Protein AF-0000000081990035 (afdb_homodimer)

Organism: Salvator merianae (NCBI:txid96440)

Radius of gyration: 32.01 Å; Cα contacts (8 Å, |Δi|>4): 872; chains: 2; bounding box: 53×94×63 Å

Nearest PDB structures (foldseek):
  7v1o-assembly2_B  TM=9.711E-01  e=2.576E-38  Mus musculus
  3f3y-assembly2_D  TM=9.335E-01  e=7.867E-29  Homo sapiens
  1g3m-assembly1_B  TM=9.437E-01  e=4.461E-28  Homo sapiens
  1q20-assembly1_A  TM=9.160E-01  e=3.958E-28  Homo sapiens
  1aqy-assembly1_A  TM=9.136E-01  e=1.063E-26  Mus musculus

Sequence (584 aa):
MQPDNKYLFKYKGCYFLTGCATAEYLDSLQNFEIRDNDVFLVTYPKSGTVWTQNILSLIYHEGHRNGTEKISLMERVPWLEYKPKRIDFDRCPSSRLFASHMPYYLVPRELKNRKGKVIYIARNPKDALVSYYHFSKILIYMEDEHDFGKFMEKFLAGKVFADSWLDHVEGWYTHRDDFNILFLMFEDMKRDLRSSVVKICNFIGKSLTEEEIDDVVEKVTFSKMKVDPRTNYEFLNGDYFDFSKGHFFRKGTIGDWKNTMTVAQSERFDSVFKERMEKLPFKFYWDMNKKKMQPDNKYLFKYKGCYFLTGCATAEYLDSLQNFEIRDNDVFLVTYPKSGTVWTQNILSLIYHEGHRNGTEKISLMERVPWLEYKPKRIDFDRCPSSRLFASHMPYYLVPRELKNRKGKVIYIARNPKDALVSYYHFSKILIYMEDEHDFGKFMEKFLAGKVFADSWLDHVEGWYTHRDDFNILFLMFEDMKRDLRSSVVKICNFIGKSLTEEEIDDVVEKVTFSKMKVDPRTNYEFLNGDYFDFSKGHFFRKGTIGDWKNTMTVAQSERFDSVFKERMEKLPFKFYWDMNKKK

Foldseek 3Di:
DPDDDLFWDDAPHAIAGPPQADNVLLVVQQAPDFAQLEEEEEEAAQFCQLLVLLLVCLQPDVCSLVVVDDAASCQQANASRRDDPPDDQVPDDPPHHYYYHAAPVSGHPVQLQARHEYEYEYEDVLNSLVLVLLQQCWFPSHDNDPDSLVSLVCQLQQVDHSGHSLCRVVRCVVSVVSHNYHYYYLVVCVVPVLVVSVVVCVSSVGDDDPVSSVSSSVCSDLVNQCPRCSRFCVVCDPPTTPCVSHGNRDPSFAQCSVVPDDPVRVVVSCVRCVVVVVVDPDDHDNHPPDDD/DPDDDQFWDDAPHAIAGPPQADNVLLVVQQAPDFAQLEEEEEEAAQFCQLLVLLLVCLQPDVCSLVVVDQAASCQQANASRRDDPPDDQVPDDPPHHYYYHAAPVSGHPVQLQARHEYEYEYEDVLNSLVLVLLQQCWFPSHDNDPDSLVSLVCQLQQVDHSGHSLCRVVRCVVSVVSHNYHYYYLVVCVVPVLVVSVVVCVSSVGDDDPVSSVSSSVCSDLVNQCPRCSRFCVVCDPPTTPCVSHGNRDPSFAQCSVVPDDPVRVVVSCVRCVVVVVVDPDDHDNHPPDDD

Structure (mmCIF, N/CA/C/O backbone):
data_AF-0000000081990035-model_v1
#
loop_
_entity.id
_entity.type
_entity.pdbx_description
1 polymer Sulfotransferase
#
loop_
_atom_site.group_PDB
_atom_site.id
_atom_site.type_symbol
_atom_site.label_atom_id
_atom_site.label_alt_id
_atom_site.label_comp_id
_atom_site.label_asym_id
_atom_site.label_entity_id
_atom_site.label_seq_id
_atom_site.pdbx_PDB_ins_code
_atom_site.Cartn_x
_atom_site.Cartn_y
_atom_site.Cartn_z
_atom_site.occupancy
_atom_site.B_iso_or_equiv
_atom_site.auth_seq_id
_atom_site.auth_comp_id
_atom_site.auth_asym_id
_atom_site.auth_atom_id
_atom_site.pdbx_PDB_model_num
ATOM 1 N N . MET A 1 1 ? -25.062 -18.062 -18.578 1 32.97 1 MET A N 1
ATOM 2 C CA . MET A 1 1 ? -23.625 -18.234 -18.828 1 32.97 1 MET A CA 1
ATOM 3 C C . MET A 1 1 ? -22.922 -16.875 -18.891 1 32.97 1 MET A C 1
ATOM 5 O O . MET A 1 1 ? -23.344 -15.992 -19.641 1 32.97 1 MET A O 1
ATOM 9 N N . GLN A 1 2 ? -22.391 -16.266 -17.922 1 44.19 2 GLN A N 1
ATOM 10 C CA . GLN A 1 2 ? -21.797 -14.938 -18.031 1 44.19 2 GLN A CA 1
ATOM 11 C C . GLN A 1 2 ? -21.078 -14.766 -19.375 1 44.19 2 GLN A C 1
ATOM 13 O O . GLN A 1 2 ? -20.422 -15.688 -19.844 1 44.19 2 GLN A O 1
ATOM 18 N N . PRO A 1 3 ? -21.391 -13.852 -20.109 1 46.97 3 PRO A N 1
ATOM 19 C CA . PRO A 1 3 ? -20.844 -13.703 -21.469 1 46.97 3 PRO A CA 1
ATOM 20 C C . PRO A 1 3 ? -19.344 -13.93 -21.516 1 46.97 3 PRO A C 1
ATOM 22 O O . PRO A 1 3 ? -18.625 -13.625 -20.562 1 46.97 3 PRO A O 1
ATOM 25 N N . ASP A 1 4 ? -18.953 -14.984 -22.25 1 55.84 4 ASP A N 1
ATOM 26 C CA . ASP A 1 4 ? -17.594 -15.211 -22.719 1 55.84 4 ASP A CA 1
ATOM 27 C C . ASP A 1 4 ? -16.891 -13.883 -23 1 55.84 4 ASP A C 1
ATOM 29 O O . ASP A 1 4 ? -17.469 -12.969 -23.578 1 55.84 4 ASP A O 1
ATOM 33 N N . ASN A 1 5 ? -16.047 -13.398 -22.078 1 73.44 5 ASN A N 1
ATOM 34 C CA . ASN A 1 5 ? -15.227 -12.25 -22.453 1 73.44 5 ASN A CA 1
ATOM 35 C C . ASN A 1 5 ? -14.18 -12.633 -23.5 1 73.44 5 ASN A C 1
ATOM 37 O O . ASN A 1 5 ? -14 -13.812 -23.797 1 73.44 5 ASN A O 1
ATOM 41 N N . LYS A 1 6 ? -13.844 -11.789 -24.297 1 87.88 6 LYS A N 1
ATOM 42 C CA . LYS A 1 6 ? -12.844 -11.875 -25.359 1 87.88 6 LYS A CA 1
ATOM 43 C C . LYS A 1 6 ? -11.648 -12.719 -24.922 1 87.88 6 LYS A C 1
ATOM 45 O O . LYS A 1 6 ? -11.07 -13.445 -25.719 1 87.88 6 LYS A O 1
ATOM 50 N N . TYR A 1 7 ? -11.516 -12.914 -23.641 1 93.12 7 TYR A N 1
ATOM 51 C CA . TYR A 1 7 ? -10.266 -13.492 -23.172 1 93.12 7 TYR A CA 1
ATOM 52 C C . TYR A 1 7 ? -10.516 -14.781 -22.391 1 93.12 7 TYR A C 1
ATOM 54 O O . TYR A 1 7 ? -9.633 -15.641 -22.297 1 93.12 7 TYR A O 1
ATOM 62 N N . LEU A 1 8 ? -11.75 -14.984 -21.859 1 95.06 8 LEU A N 1
ATOM 63 C CA . LEU A 1 8 ? -12.016 -16.125 -20.984 1 95.06 8 LEU A CA 1
ATOM 64 C C . LEU A 1 8 ? -13.305 -16.828 -21.391 1 95.06 8 LEU A C 1
ATOM 66 O O . LEU A 1 8 ? -14.266 -16.188 -21.828 1 95.06 8 LEU A O 1
ATOM 70 N N . PHE A 1 9 ? -13.336 -18.094 -21.266 1 94.5 9 PHE A N 1
ATOM 71 C CA . PHE A 1 9 ? -14.578 -18.859 -21.344 1 94.5 9 PHE A CA 1
ATOM 72 C C . PHE A 1 9 ? -14.703 -19.781 -20.141 1 94.5 9 PHE A C 1
ATOM 74 O O . PHE A 1 9 ? -13.695 -20.234 -19.578 1 94.5 9 PHE A O 1
ATOM 81 N N . LYS A 1 10 ? -15.875 -19.984 -19.766 1 94.62 10 LYS A N 1
ATOM 82 C CA . LYS A 1 10 ? -16.125 -20.797 -18.578 1 94.62 10 LYS A CA 1
ATOM 83 C C . LYS A 1 10 ? -16.453 -22.234 -18.969 1 94.62 10 LYS A C 1
ATOM 85 O O . LYS A 1 10 ? -17.266 -22.484 -19.859 1 94.62 10 LYS A O 1
ATOM 90 N N . TYR A 1 11 ? -15.773 -23.141 -18.438 1 95.56 11 TYR A N 1
ATOM 91 C CA . TYR A 1 11 ? -16.031 -24.578 -18.594 1 95.56 11 TYR A CA 1
ATOM 92 C C . TYR A 1 11 ? -16.203 -25.25 -17.234 1 95.56 11 TYR A C 1
ATOM 94 O O . TYR A 1 11 ? -15.266 -25.312 -16.438 1 95.56 11 TYR A O 1
ATOM 102 N N . LYS A 1 12 ? -17.391 -25.766 -16.922 1 96.38 12 LYS A N 1
ATOM 103 C CA . LYS A 1 12 ? -17.766 -26.469 -15.703 1 96.38 12 LYS A CA 1
ATOM 104 C C . LYS A 1 12 ? -17.266 -25.734 -14.469 1 96.38 12 LYS A C 1
ATOM 106 O O . LYS A 1 12 ? -16.641 -26.328 -13.594 1 96.38 12 LYS A O 1
ATOM 111 N N . GLY A 1 13 ? -17.422 -24.438 -14.438 1 95.25 13 GLY A N 1
ATOM 112 C CA . GLY A 1 13 ? -17.219 -23.641 -13.242 1 95.25 13 GLY A CA 1
ATOM 113 C C . GLY A 1 13 ? -15.836 -23.016 -13.172 1 95.25 13 GLY A C 1
ATOM 114 O O . GLY A 1 13 ? -15.531 -22.281 -12.234 1 95.25 13 GLY A O 1
ATOM 115 N N . CYS A 1 14 ? -15.008 -23.266 -14.156 1 96.75 14 CYS A N 1
ATOM 116 C CA . CYS A 1 14 ? -13.648 -22.734 -14.164 1 96.75 14 CYS A CA 1
ATOM 117 C C . CYS A 1 14 ? -13.375 -21.938 -15.43 1 96.75 14 CYS A C 1
ATOM 119 O O . CYS A 1 14 ? -13.781 -22.344 -16.516 1 96.75 14 CYS A O 1
ATOM 121 N N . TYR A 1 15 ? -12.672 -20.828 -15.281 1 96.56 15 TYR A N 1
ATOM 122 C CA . TYR A 1 15 ? -12.336 -20 -16.438 1 96.56 15 TYR A CA 1
ATOM 123 C C . TYR A 1 15 ? -11.062 -20.484 -17.109 1 96.56 15 TYR A C 1
ATOM 125 O O . TYR A 1 15 ? -10.062 -20.75 -16.422 1 96.56 15 TYR A O 1
ATOM 133 N N . PHE A 1 16 ? -11.125 -20.562 -18.438 1 96.5 16 PHE A N 1
ATOM 134 C CA . PHE A 1 16 ? -9.977 -20.891 -19.281 1 96.5 16 PHE A CA 1
ATOM 135 C C . PHE A 1 16 ? -9.703 -19.766 -20.266 1 96.5 16 PHE A C 1
ATOM 137 O O . PHE A 1 16 ? -10.578 -18.922 -20.516 1 96.5 16 PHE A O 1
ATOM 144 N N . LEU A 1 17 ? -8.484 -19.734 -20.766 1 93.56 17 LEU A N 1
ATOM 145 C CA . LEU A 1 17 ? -8.133 -18.719 -21.766 1 93.56 17 LEU A CA 1
ATOM 146 C C . LEU A 1 17 ? -8.75 -19.062 -23.109 1 93.56 17 LEU A C 1
ATOM 148 O O . LEU A 1 17 ? -8.57 -20.172 -23.625 1 93.56 17 LEU A O 1
ATOM 152 N N . THR A 1 18 ? -9.422 -18.031 -23.625 1 91.88 18 THR A N 1
ATOM 153 C CA . THR A 1 18 ? -10 -18.203 -24.953 1 91.88 18 THR A CA 1
ATOM 154 C C . THR A 1 18 ? -8.914 -18.406 -26 1 91.88 18 THR A C 1
ATOM 156 O O . THR A 1 18 ? -7.914 -17.672 -26.016 1 91.88 18 THR A O 1
ATOM 159 N N . GLY A 1 19 ? -9.055 -19.438 -26.781 1 86.56 19 GLY A N 1
ATOM 160 C CA . GLY A 1 19 ? -8.094 -19.688 -27.844 1 86.56 19 GLY A CA 1
ATOM 161 C C . GLY A 1 19 ? -7.008 -20.672 -27.438 1 86.56 19 GLY A C 1
ATOM 162 O O . GLY A 1 19 ? -6.273 -21.172 -28.297 1 86.56 19 GLY A O 1
ATOM 163 N N . CYS A 1 20 ? -6.922 -20.953 -26.188 1 89.25 20 CYS A N 1
ATOM 164 C CA . CYS A 1 20 ? -5.879 -21.859 -25.719 1 89.25 20 CYS A CA 1
ATOM 165 C C . CYS A 1 20 ? -6.445 -23.234 -25.438 1 89.25 20 CYS A C 1
ATOM 167 O O . CYS A 1 20 ? -5.742 -24.25 -25.562 1 89.25 20 CYS A O 1
ATOM 169 N N . ALA A 1 21 ? -7.652 -23.281 -25.031 1 90.25 21 ALA A N 1
ATOM 170 C CA . ALA A 1 21 ? -8.344 -24.547 -24.734 1 90.25 21 ALA A CA 1
ATOM 171 C C . ALA A 1 21 ? -9.758 -24.531 -25.297 1 90.25 21 ALA A C 1
ATOM 173 O O . ALA A 1 21 ? -10.32 -23.453 -25.562 1 90.25 21 ALA A O 1
ATOM 174 N N . THR A 1 22 ? -10.281 -25.703 -25.547 1 90.94 22 THR A N 1
ATOM 175 C CA . THR A 1 22 ? -11.672 -25.828 -25.969 1 90.94 22 THR A CA 1
ATOM 176 C C . THR A 1 22 ? -12.445 -26.734 -25.016 1 90.94 22 THR A C 1
ATOM 178 O O . THR A 1 22 ? -11.859 -27.609 -24.375 1 90.94 22 THR A O 1
ATOM 181 N N . ALA A 1 23 ? -13.742 -26.438 -24.969 1 92.81 23 ALA A N 1
ATOM 182 C CA . ALA A 1 23 ? -14.594 -27.266 -24.125 1 92.81 23 ALA A CA 1
ATOM 183 C C . ALA A 1 23 ? -14.516 -28.734 -24.547 1 92.81 23 ALA A C 1
ATOM 185 O O . ALA A 1 23 ? -14.508 -29.641 -23.688 1 92.81 23 ALA A O 1
ATOM 186 N N . GLU A 1 24 ? -14.453 -28.953 -25.781 1 93.44 24 GLU A N 1
ATOM 187 C CA . GLU A 1 24 ? -14.383 -30.297 -26.328 1 93.44 24 GLU A CA 1
ATOM 188 C C . GLU A 1 24 ? -13.117 -31.016 -25.859 1 93.44 24 GLU A C 1
ATOM 190 O O . GLU A 1 24 ? -13.164 -32.188 -25.453 1 93.44 24 GLU A O 1
ATOM 195 N N . TYR A 1 25 ? -12.07 -30.359 -25.984 1 93.38 25 TYR A N 1
ATOM 196 C CA . TYR A 1 25 ? -10.82 -30.969 -25.562 1 93.38 25 TYR A CA 1
ATOM 197 C C . TYR A 1 25 ? -10.812 -31.219 -24.062 1 93.38 25 TYR A C 1
ATOM 199 O O . TYR A 1 25 ? -10.398 -32.281 -23.609 1 93.38 25 TYR A O 1
ATOM 207 N N . LEU A 1 26 ? -11.281 -30.25 -23.344 1 95.19 26 LEU A N 1
ATOM 208 C CA . LEU A 1 26 ? -11.352 -30.391 -21.906 1 95.19 26 LEU A CA 1
ATOM 209 C C . LEU A 1 26 ? -12.234 -31.578 -21.516 1 95.19 26 LEU A C 1
ATOM 211 O O . LEU A 1 26 ? -11.906 -32.312 -20.594 1 95.19 26 LEU A O 1
ATOM 215 N N . ASP A 1 27 ? -13.305 -31.75 -22.25 1 95.31 27 ASP A N 1
ATOM 216 C CA . ASP A 1 27 ? -14.172 -32.906 -22.031 1 95.31 27 ASP A CA 1
ATOM 217 C C . ASP A 1 27 ? -13.422 -34.188 -22.281 1 95.31 27 ASP A C 1
ATOM 219 O O . ASP A 1 27 ? -13.586 -35.188 -21.547 1 95.31 27 ASP A O 1
ATOM 223 N N . SER A 1 28 ? -12.656 -34.156 -23.312 1 94.06 28 SER A N 1
ATOM 224 C CA . SER A 1 28 ? -11.93 -35.375 -23.688 1 94.06 28 SER A CA 1
ATOM 225 C C . SER A 1 28 ? -10.906 -35.75 -22.625 1 94.06 28 SER A C 1
ATOM 227 O O . SER A 1 28 ? -10.578 -36.938 -22.469 1 94.06 28 SER A O 1
ATOM 229 N N . LEU A 1 29 ? -10.414 -34.812 -21.906 1 94.69 29 LEU A N 1
ATOM 230 C CA . LEU A 1 29 ? -9.375 -35.031 -20.906 1 94.69 29 LEU A CA 1
ATOM 231 C C . LEU A 1 29 ? -9.922 -35.844 -19.734 1 94.69 29 LEU A C 1
ATOM 233 O O . LEU A 1 29 ? -9.156 -36.438 -18.969 1 94.69 29 LEU A O 1
ATOM 237 N N . GLN A 1 30 ? -11.242 -35.875 -19.594 1 94.69 30 GLN A N 1
ATOM 238 C CA . GLN A 1 30 ? -11.836 -36.656 -18.516 1 94.69 30 GLN A CA 1
ATOM 239 C C . GLN A 1 30 ? -11.5 -38.125 -18.672 1 94.69 30 GLN A C 1
ATOM 241 O O . GLN A 1 30 ? -11.391 -38.844 -17.672 1 94.69 30 GLN A O 1
ATOM 246 N N . ASN A 1 31 ? -11.281 -38.5 -19.891 1 94.19 31 ASN A N 1
ATOM 247 C CA . ASN A 1 31 ? -10.977 -39.875 -20.156 1 94.19 31 ASN A CA 1
ATOM 248 C C . ASN A 1 31 ? -9.516 -40.062 -20.578 1 94.19 31 ASN A C 1
ATOM 250 O O . ASN A 1 31 ? -9.164 -41.062 -21.188 1 94.19 31 ASN A O 1
ATOM 254 N N . PHE A 1 32 ? -8.766 -39.125 -20.297 1 94.75 32 PHE A N 1
ATOM 255 C CA . PHE A 1 32 ? -7.344 -39.188 -20.594 1 94.75 32 PHE A CA 1
ATOM 256 C C . PHE A 1 32 ? -6.719 -40.406 -19.906 1 94.75 32 PHE A C 1
ATOM 258 O O . PHE A 1 32 ? -6.879 -40.594 -18.688 1 94.75 32 PHE A O 1
ATOM 265 N N . GLU A 1 33 ? -6.043 -41.219 -20.641 1 93.88 33 GLU A N 1
ATOM 266 C CA . GLU A 1 33 ? -5.438 -42.438 -20.094 1 93.88 33 GLU A CA 1
ATOM 267 C C . GLU A 1 33 ? -4.191 -42.094 -19.281 1 93.88 33 GLU A C 1
ATOM 269 O O . GLU A 1 33 ? -3.238 -41.531 -19.797 1 93.88 33 GLU A O 1
ATOM 274 N N . ILE A 1 34 ? -4.184 -42.469 -18.078 1 96.06 34 ILE A N 1
ATOM 275 C CA . ILE A 1 34 ? -3.074 -42.188 -17.172 1 96.06 34 ILE A CA 1
ATOM 276 C C . ILE A 1 34 ? -2.248 -43.469 -16.953 1 96.06 34 ILE A C 1
ATOM 278 O O . ILE A 1 34 ? -2.801 -44.562 -16.781 1 96.06 34 ILE A O 1
ATOM 282 N N . ARG A 1 35 ? -0.998 -43.281 -17.062 1 96.12 35 ARG A N 1
ATOM 283 C CA . ARG A 1 35 ? -0.073 -44.375 -16.719 1 96.12 35 ARG A CA 1
ATOM 284 C C . ARG A 1 35 ? 0.334 -44.281 -15.242 1 96.12 35 ARG A C 1
ATOM 286 O O . ARG A 1 35 ? 0.341 -43.188 -14.664 1 96.12 35 ARG A O 1
ATOM 293 N N . ASP A 1 36 ? 0.759 -45.375 -14.641 1 93.94 36 ASP A N 1
ATOM 294 C CA . ASP A 1 36 ? 1.03 -45.438 -13.211 1 93.94 36 ASP A CA 1
ATOM 295 C C . ASP A 1 36 ? 2.168 -44.5 -12.812 1 93.94 36 ASP A C 1
ATOM 297 O O . ASP A 1 36 ? 2.182 -44 -11.695 1 93.94 36 ASP A O 1
ATOM 301 N N . ASN A 1 37 ? 3.031 -44.281 -13.727 1 95 37 ASN A N 1
ATOM 302 C CA . ASN A 1 37 ? 4.207 -43.5 -13.367 1 95 37 ASN A CA 1
ATOM 303 C C . ASN A 1 37 ? 4.113 -42.062 -13.891 1 95 37 ASN A C 1
ATOM 305 O O . ASN A 1 37 ? 5.09 -41.312 -13.828 1 95 37 ASN A O 1
ATOM 309 N N . ASP A 1 38 ? 2.939 -41.656 -14.43 1 97.56 38 ASP A N 1
ATOM 310 C CA . ASP A 1 38 ? 2.738 -40.281 -14.859 1 97.56 38 ASP A CA 1
ATOM 311 C C . ASP A 1 38 ? 2.783 -39.344 -13.672 1 97.56 38 ASP A C 1
ATOM 313 O O . ASP A 1 38 ? 2.35 -39.688 -12.57 1 97.56 38 ASP A O 1
ATOM 317 N N . VAL A 1 39 ? 3.371 -38.219 -13.844 1 98.38 39 VAL A N 1
ATOM 318 C CA . VAL A 1 39 ? 3.432 -37.188 -12.82 1 98.38 39 VAL A CA 1
ATOM 319 C C . VAL A 1 39 ? 2.732 -35.906 -13.328 1 98.38 39 VAL A C 1
ATOM 321 O O . VAL A 1 39 ? 2.986 -35.469 -14.445 1 98.38 39 VAL A O 1
ATOM 324 N N . PHE A 1 40 ? 1.826 -35.406 -12.539 1 98.5 40 PHE A N 1
ATOM 325 C CA . PHE A 1 40 ? 1.089 -34.188 -12.844 1 98.5 40 PHE A CA 1
ATOM 326 C C . PHE A 1 40 ? 1.463 -33.062 -11.875 1 98.5 40 PHE A C 1
ATOM 328 O O . PHE A 1 40 ? 1.196 -33.156 -10.68 1 98.5 40 PHE A O 1
ATOM 335 N N . LEU A 1 41 ? 2.123 -32.062 -12.422 1 98.75 41 LEU A N 1
ATOM 336 C CA . LEU A 1 41 ? 2.361 -30.828 -11.664 1 98.75 41 LEU A CA 1
ATOM 337 C C . LEU A 1 41 ? 1.148 -29.906 -11.727 1 98.75 41 LEU A C 1
ATOM 339 O O . LEU A 1 41 ? 0.799 -29.406 -12.797 1 98.75 41 LEU A O 1
ATOM 343 N N . VAL A 1 42 ? 0.538 -29.703 -10.578 1 98.81 42 VAL A N 1
ATOM 344 C CA . VAL A 1 42 ? -0.647 -28.844 -10.523 1 98.81 42 VAL A CA 1
ATOM 345 C C . VAL A 1 42 ? -0.358 -27.609 -9.68 1 98.81 42 VAL A C 1
ATOM 347 O O . VAL A 1 42 ? 0.132 -27.719 -8.555 1 98.81 42 VAL A O 1
ATOM 350 N N . THR A 1 43 ? -0.602 -26.469 -10.25 1 98.62 43 THR A N 1
ATOM 351 C CA . THR A 1 43 ? -0.431 -25.188 -9.578 1 98.62 43 THR A CA 1
ATOM 352 C C . THR A 1 43 ? -1.558 -24.219 -9.945 1 98.62 43 THR A C 1
ATOM 354 O O . THR A 1 43 ? -2.191 -24.375 -10.992 1 98.62 43 THR A O 1
ATOM 357 N N . TYR A 1 44 ? -1.94 -23.312 -9.023 1 98.56 44 TYR A N 1
ATOM 358 C CA . TYR A 1 44 ? -2.629 -22.109 -9.469 1 98.56 44 TYR A CA 1
ATOM 359 C C . TYR A 1 44 ? -1.699 -21.219 -10.289 1 98.56 44 TYR A C 1
ATOM 361 O O . TYR A 1 44 ? -0.481 -21.234 -10.102 1 98.56 44 TYR A O 1
ATOM 369 N N . PRO A 1 45 ? -2.236 -20.375 -11.195 1 97.88 45 PRO A N 1
ATOM 370 C CA . PRO A 1 45 ? -1.354 -19.516 -11.984 1 97.88 45 PRO A CA 1
ATOM 371 C C . PRO A 1 45 ? -0.404 -18.688 -11.117 1 97.88 45 PRO A C 1
ATOM 373 O O . PRO A 1 45 ? -0.811 -18.156 -10.078 1 97.88 45 PRO A O 1
ATOM 376 N N . LYS A 1 46 ? 0.877 -18.688 -11.555 1 97.31 46 LYS A N 1
ATOM 377 C CA . LYS A 1 46 ? 1.924 -17.844 -10.969 1 97.31 46 LYS A CA 1
ATOM 378 C C . LYS A 1 46 ? 2.311 -18.344 -9.578 1 97.31 46 LYS A C 1
ATOM 380 O O . LYS A 1 46 ? 2.619 -17.547 -8.695 1 97.31 46 LYS A O 1
ATOM 385 N N . SER A 1 47 ? 2.301 -19.625 -9.438 1 97.44 47 SER A N 1
ATOM 386 C CA . SER A 1 47 ? 2.619 -20.219 -8.141 1 97.44 47 SER A CA 1
ATOM 387 C C . SER A 1 47 ? 3.865 -21.078 -8.227 1 97.44 47 SER A C 1
ATOM 389 O O . SER A 1 47 ? 4.012 -22.047 -7.461 1 97.44 47 SER A O 1
ATOM 391 N N . GLY A 1 48 ? 4.719 -20.844 -9.188 1 96.12 48 GLY A N 1
ATOM 392 C CA . GLY A 1 48 ? 5.973 -21.578 -9.281 1 96.12 48 GLY A CA 1
ATOM 393 C C . GLY A 1 48 ? 5.91 -22.75 -10.242 1 96.12 48 GLY A C 1
ATOM 394 O O . GLY A 1 48 ? 6.578 -23.766 -10.039 1 96.12 48 GLY A O 1
ATOM 395 N N . THR A 1 49 ? 5.109 -22.578 -11.273 1 96.62 49 THR A N 1
ATOM 396 C CA . THR A 1 49 ? 4.887 -23.656 -12.234 1 96.62 49 THR A CA 1
ATOM 397 C C . THR A 1 49 ? 6.164 -23.953 -13.008 1 96.62 49 THR A C 1
ATOM 399 O O . THR A 1 49 ? 6.656 -25.094 -12.984 1 96.62 49 THR A O 1
ATOM 402 N N . VAL A 1 50 ? 6.754 -22.984 -13.641 1 95.75 50 VAL A N 1
ATOM 403 C CA . VAL A 1 50 ? 7.941 -23.156 -14.469 1 95.75 50 VAL A CA 1
ATOM 404 C C . VAL A 1 5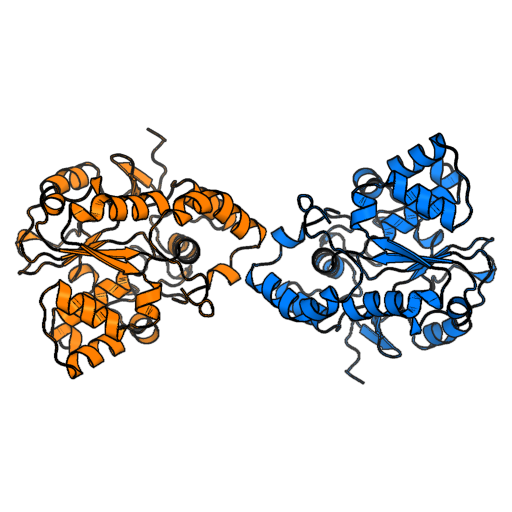0 ? 9.109 -23.625 -13.609 1 95.75 50 VAL A C 1
ATOM 406 O O . VAL A 1 50 ? 9.898 -24.484 -14.031 1 95.75 50 VAL A O 1
ATOM 409 N N . TRP A 1 51 ? 9.156 -23.094 -12.406 1 96.81 51 TRP A N 1
ATOM 410 C CA . TRP A 1 51 ? 10.164 -23.484 -11.43 1 96.81 51 TRP A CA 1
ATOM 411 C C . TRP A 1 51 ? 10.117 -24.984 -11.18 1 96.81 51 TRP A C 1
ATOM 413 O O . TRP A 1 51 ? 11.133 -25.688 -11.297 1 96.81 51 TRP A O 1
ATOM 423 N N . THR A 1 52 ? 8.992 -25.5 -10.953 1 98 52 THR A N 1
ATOM 424 C CA . THR A 1 52 ? 8.836 -26.906 -10.609 1 98 52 THR A CA 1
ATOM 425 C C . THR A 1 52 ? 8.93 -27.781 -11.852 1 98 52 THR A C 1
ATOM 427 O O . THR A 1 52 ? 9.438 -28.906 -11.797 1 98 52 THR A O 1
ATOM 430 N N . GLN A 1 53 ? 8.438 -27.281 -13.031 1 97.25 53 GLN A N 1
ATOM 431 C CA . GLN A 1 53 ? 8.672 -27.984 -14.289 1 97.25 53 GLN A CA 1
ATOM 432 C C . GLN A 1 53 ? 10.156 -28.266 -14.492 1 97.25 53 GLN A C 1
ATOM 434 O O . GLN A 1 53 ? 10.539 -29.375 -14.867 1 97.25 53 GLN A O 1
ATOM 439 N N . ASN A 1 54 ? 10.922 -27.25 -14.234 1 96.81 54 ASN A N 1
ATOM 440 C CA . ASN A 1 54 ? 12.359 -27.391 -14.43 1 96.81 54 ASN A CA 1
ATOM 441 C C . ASN A 1 54 ? 12.961 -28.375 -13.43 1 96.81 54 ASN A C 1
ATOM 443 O O . ASN A 1 54 ? 13.82 -29.188 -13.781 1 96.81 54 ASN A O 1
ATOM 447 N N . ILE A 1 55 ? 12.516 -28.312 -12.211 1 97.75 55 ILE A N 1
ATOM 448 C CA . ILE A 1 55 ? 12.984 -29.25 -11.188 1 97.75 55 ILE A CA 1
ATOM 449 C C . ILE A 1 55 ? 12.703 -30.672 -11.633 1 97.75 55 ILE A C 1
ATOM 451 O O . ILE A 1 55 ? 13.602 -31.516 -11.617 1 97.75 55 ILE A O 1
ATOM 455 N N . LEU A 1 56 ? 11.492 -30.938 -12.078 1 97.81 56 LEU A N 1
ATOM 456 C CA . LEU A 1 56 ? 11.109 -32.281 -12.523 1 97.81 56 LEU A CA 1
ATOM 457 C C . LEU A 1 56 ? 11.945 -32.719 -13.727 1 97.81 56 LEU A C 1
ATOM 459 O O . LEU A 1 56 ? 12.406 -33.844 -13.781 1 97.81 56 LEU A O 1
ATOM 463 N N . SER A 1 57 ? 12.125 -31.781 -14.664 1 96 57 SER A N 1
ATOM 464 C CA . SER A 1 57 ? 12.922 -32.094 -15.852 1 96 57 SER A CA 1
ATOM 465 C C . SER A 1 57 ? 14.352 -32.469 -15.477 1 96 57 SER A C 1
ATOM 467 O O . SER A 1 57 ? 14.898 -33.438 -16.016 1 96 57 SER A O 1
ATOM 469 N N . LEU A 1 58 ? 14.906 -31.766 -14.523 1 96.44 58 LEU A N 1
ATOM 470 C CA . LEU A 1 58 ? 16.281 -32.031 -14.102 1 96.44 58 LEU A CA 1
ATOM 471 C C . LEU A 1 58 ? 16.391 -33.344 -13.336 1 96.44 58 LEU A C 1
ATOM 473 O O . LEU A 1 58 ? 17.422 -34 -13.398 1 96.44 58 LEU A O 1
ATOM 477 N N . ILE A 1 59 ? 15.375 -33.656 -12.641 1 96.94 59 ILE A N 1
ATOM 478 C CA . ILE A 1 59 ? 15.367 -34.906 -11.875 1 96.94 59 ILE A CA 1
ATOM 479 C C . ILE A 1 59 ? 15.25 -36.094 -12.828 1 96.94 59 ILE A C 1
ATOM 481 O O . ILE A 1 59 ? 16 -37.062 -12.703 1 96.94 59 ILE A O 1
ATOM 485 N N . TYR A 1 60 ? 14.391 -36.062 -13.828 1 96.06 60 TYR A N 1
ATOM 486 C CA . TYR A 1 60 ? 14.039 -37.219 -14.664 1 96.06 60 TYR A CA 1
ATOM 487 C C . TYR A 1 60 ? 15.055 -37.406 -15.781 1 96.06 60 TYR A C 1
ATOM 489 O O . TYR A 1 60 ? 15.281 -38.531 -16.234 1 96.06 60 TYR A O 1
ATOM 497 N N . HIS A 1 61 ? 15.664 -36.312 -16.25 1 94.25 61 HIS A N 1
ATOM 498 C CA . HIS A 1 61 ? 16.422 -36.406 -17.5 1 94.25 61 HIS A CA 1
ATOM 499 C C . HIS A 1 61 ? 17.875 -35.969 -17.281 1 94.25 61 HIS A C 1
ATOM 501 O O . HIS A 1 61 ? 18.156 -34.781 -17.188 1 94.25 61 HIS A O 1
ATOM 507 N N . GLU A 1 62 ? 18.688 -36.875 -17.406 1 92.06 62 GLU A N 1
ATOM 508 C CA . GLU A 1 62 ? 20.109 -36.625 -17.219 1 92.06 62 GLU A CA 1
ATOM 509 C C . GLU A 1 62 ? 20.625 -35.625 -18.266 1 92.06 62 GLU A C 1
ATOM 511 O O . GLU A 1 62 ? 21.469 -34.781 -17.953 1 92.06 62 GLU A O 1
ATOM 516 N N . GLY A 1 63 ? 20.172 -35.75 -19.484 1 91.5 63 GLY A N 1
ATOM 517 C CA . GLY A 1 63 ? 20.594 -34.844 -20.531 1 91.5 63 GLY A CA 1
ATOM 518 C C . GLY A 1 63 ? 20.219 -33.406 -20.234 1 91.5 63 GLY A C 1
ATOM 519 O O . GLY A 1 63 ? 20.938 -32.469 -20.625 1 91.5 63 GLY A O 1
ATOM 520 N N . HIS A 1 64 ? 19.062 -33.25 -19.609 1 90.81 64 HIS A N 1
ATOM 521 C CA . HIS A 1 64 ? 18.672 -31.906 -19.172 1 90.81 64 HIS A CA 1
ATOM 522 C C . HIS A 1 64 ? 19.609 -31.406 -18.078 1 90.81 64 HIS A C 1
ATOM 524 O O . HIS A 1 64 ? 19.984 -30.219 -18.078 1 90.81 64 HIS A O 1
ATOM 530 N N . ARG A 1 65 ? 20.031 -32.25 -17.219 1 91 65 ARG A N 1
ATOM 531 C CA . ARG A 1 65 ? 20.875 -31.891 -16.094 1 91 65 ARG A CA 1
ATOM 532 C C . ARG A 1 65 ? 22.297 -31.594 -16.547 1 91 65 ARG A C 1
ATOM 534 O O . ARG A 1 65 ? 22.922 -30.656 -16.047 1 91 65 ARG A O 1
ATOM 541 N N . ASN A 1 66 ? 22.75 -32.375 -17.469 1 90 66 ASN A N 1
ATOM 542 C CA . ASN A 1 66 ? 24.141 -32.219 -17.844 1 90 66 ASN A CA 1
ATOM 543 C C . ASN A 1 66 ? 24.281 -31.312 -19.078 1 90 66 ASN A C 1
ATOM 545 O O . ASN A 1 66 ? 25.406 -31.094 -19.562 1 90 66 ASN A O 1
ATOM 549 N N . GLY A 1 67 ? 23.156 -30.844 -19.703 1 86.19 67 GLY A N 1
ATOM 550 C CA . GLY A 1 67 ? 23.188 -29.859 -20.766 1 86.19 67 GLY A CA 1
ATOM 551 C C . GLY A 1 67 ? 23.281 -30.469 -22.156 1 86.19 67 GLY A C 1
ATOM 552 O O . GLY A 1 67 ? 23.453 -29.75 -23.141 1 86.19 67 GLY A O 1
ATOM 553 N N . THR A 1 68 ? 23.094 -31.75 -22.234 1 89.81 68 THR A N 1
ATOM 554 C CA . THR A 1 68 ? 23.266 -32.438 -23.516 1 89.81 68 THR A CA 1
ATOM 555 C C . THR A 1 68 ? 21.953 -32.438 -24.297 1 89.81 68 THR A C 1
ATOM 557 O O . THR A 1 68 ? 21.938 -32.75 -25.484 1 89.81 68 THR A O 1
ATOM 560 N N . GLU A 1 69 ? 20.891 -32.094 -23.672 1 88.56 69 GLU A N 1
ATOM 561 C CA . GLU A 1 69 ? 19.594 -31.953 -24.328 1 88.56 69 GLU A CA 1
ATOM 562 C C . GLU A 1 69 ? 19.094 -30.516 -24.234 1 88.56 69 GLU A C 1
ATOM 564 O O . GLU A 1 69 ? 19.281 -29.859 -23.219 1 88.56 69 GLU A O 1
ATOM 569 N N . LYS A 1 70 ? 18.516 -30.062 -25.359 1 84.75 70 LYS A N 1
ATOM 570 C CA . LYS A 1 70 ? 17.969 -28.719 -25.391 1 84.75 70 LYS A CA 1
ATOM 571 C C . LYS A 1 70 ? 16.469 -28.734 -25.578 1 84.75 70 LYS A C 1
ATOM 573 O O . LYS A 1 70 ? 15.922 -27.984 -26.406 1 84.75 70 LYS A O 1
ATOM 578 N N . ILE A 1 71 ? 15.836 -29.516 -24.875 1 87.56 71 ILE A N 1
ATOM 579 C CA . ILE A 1 71 ? 14.383 -29.625 -24.953 1 87.56 71 ILE A CA 1
ATOM 580 C C . ILE A 1 71 ? 13.727 -28.594 -24.047 1 87.56 71 ILE A C 1
ATOM 582 O O . ILE A 1 71 ? 14.125 -28.438 -22.891 1 87.56 71 ILE A O 1
ATOM 586 N N . SER A 1 72 ? 12.781 -27.828 -24.578 1 88.44 72 SER A N 1
ATOM 587 C CA . SER A 1 72 ? 12.094 -26.797 -23.781 1 88.44 72 SER A CA 1
ATOM 588 C C . SER A 1 72 ? 11.211 -27.438 -22.719 1 88.44 72 SER A C 1
ATOM 590 O O . SER A 1 72 ? 10.789 -28.594 -22.844 1 88.44 72 SER A O 1
ATOM 592 N N . LEU A 1 73 ? 10.922 -26.688 -21.703 1 90.38 73 LEU A N 1
ATOM 593 C CA . LEU A 1 73 ? 10.07 -27.188 -20.625 1 90.38 73 LEU A CA 1
ATOM 594 C C . LEU A 1 73 ? 8.656 -27.453 -21.141 1 90.38 73 LEU A C 1
ATOM 596 O O . LEU A 1 73 ? 7.984 -28.375 -20.656 1 90.38 73 LEU A O 1
ATOM 600 N N . MET A 1 74 ? 8.219 -26.719 -22.109 1 86 74 MET A N 1
ATOM 601 C CA . MET A 1 74 ? 6.891 -26.922 -22.672 1 86 74 MET A CA 1
ATOM 602 C C . MET A 1 74 ? 6.773 -28.297 -23.328 1 86 74 MET A C 1
ATOM 604 O O . MET A 1 74 ? 5.703 -28.906 -23.312 1 86 74 MET A O 1
ATOM 608 N N . GLU A 1 75 ? 7.859 -28.734 -23.781 1 87.5 75 GLU A N 1
ATOM 609 C CA . GLU A 1 75 ? 7.895 -30.047 -24.406 1 87.5 75 GLU A CA 1
ATOM 610 C C . GLU A 1 75 ? 8.141 -31.141 -23.375 1 87.5 75 GLU A C 1
ATOM 612 O O . GLU A 1 75 ? 7.617 -32.25 -23.5 1 87.5 75 GLU A O 1
ATOM 617 N N . ARG A 1 76 ? 8.953 -30.844 -22.375 1 89 76 ARG A N 1
ATOM 618 C CA . ARG A 1 76 ? 9.328 -31.828 -21.375 1 89 76 ARG A CA 1
ATOM 619 C C . ARG A 1 76 ? 8.188 -32.062 -20.391 1 89 76 ARG A C 1
ATOM 621 O O . ARG A 1 76 ? 7.988 -33.188 -19.938 1 89 76 ARG A O 1
ATOM 628 N N . VAL A 1 77 ? 7.574 -31 -20.078 1 94 77 VAL A N 1
ATOM 629 C CA . VAL A 1 77 ? 6.441 -31.047 -19.156 1 94 77 VAL A CA 1
ATOM 630 C C . VAL A 1 77 ? 5.266 -30.281 -19.75 1 94 77 VAL A C 1
ATOM 632 O O . VAL A 1 77 ? 4.887 -29.219 -19.266 1 94 77 VAL A O 1
ATOM 635 N N . PRO A 1 78 ? 4.664 -30.844 -20.766 1 93.31 78 PRO A N 1
ATOM 636 C CA . PRO A 1 78 ? 3.609 -30.141 -21.484 1 93.31 78 PRO A CA 1
ATOM 637 C C . PRO A 1 78 ? 2.369 -29.891 -20.641 1 93.31 78 PRO A C 1
ATOM 639 O O . PRO A 1 78 ? 2.129 -30.594 -19.656 1 93.31 78 PRO A O 1
ATOM 642 N N . TRP A 1 79 ? 1.609 -28.875 -21.047 1 94.38 79 TRP A N 1
ATOM 643 C CA . TRP A 1 79 ? 0.33 -28.562 -20.422 1 94.38 79 TRP A CA 1
ATOM 644 C C . TRP A 1 79 ? -0.73 -29.594 -20.797 1 94.38 79 TRP A C 1
ATOM 646 O O . TRP A 1 79 ? -0.887 -29.922 -21.984 1 94.38 79 TRP A O 1
ATOM 656 N N . LEU A 1 80 ? -1.405 -30.062 -19.859 1 95.06 80 LEU A N 1
ATOM 657 C CA . LEU A 1 80 ? -2.428 -31.062 -20.125 1 95.06 80 LEU A CA 1
ATOM 658 C C . LEU A 1 80 ? -3.619 -30.453 -20.844 1 95.06 80 LEU A C 1
ATOM 660 O O . LEU A 1 80 ? -4.129 -31.031 -21.812 1 95.06 80 LEU A O 1
ATOM 664 N N . GLU A 1 81 ? -4.031 -29.266 -20.422 1 93.88 81 GLU A N 1
ATOM 665 C CA . GLU A 1 81 ? -5.289 -28.703 -20.906 1 93.88 81 GLU A CA 1
ATOM 666 C C . GLU A 1 81 ? -5.062 -27.797 -22.109 1 93.88 81 GLU A C 1
ATOM 668 O O . GLU A 1 81 ? -6.023 -27.344 -22.734 1 93.88 81 GLU A O 1
ATOM 673 N N . TYR A 1 82 ? -3.77 -27.547 -22.422 1 87.56 82 TYR A N 1
ATOM 674 C CA . TYR A 1 82 ? -3.488 -26.75 -23.609 1 87.56 82 TYR A CA 1
ATOM 675 C C . TYR A 1 82 ? -2.814 -27.594 -24.688 1 87.56 82 TYR A C 1
ATOM 677 O O . TYR A 1 82 ? -1.629 -27.922 -24.594 1 87.56 82 TYR A O 1
ATOM 685 N N . LYS A 1 83 ? -3.586 -28.234 -25.406 1 71.5 83 LYS A N 1
ATOM 686 C CA . LYS A 1 83 ? -3.07 -29.219 -26.359 1 71.5 83 LYS A CA 1
ATOM 687 C C . LYS A 1 83 ? -2.012 -28.609 -27.266 1 71.5 83 LYS A C 1
ATOM 689 O O . LYS A 1 83 ? -2.287 -27.641 -27.984 1 71.5 83 LYS A O 1
ATOM 694 N N . PRO A 1 84 ? -0.767 -29.109 -26.969 1 68.62 84 PRO A N 1
ATOM 695 C CA . PRO A 1 84 ? 0.231 -28.656 -27.938 1 68.62 84 PRO A CA 1
ATOM 696 C C . PRO A 1 84 ? 0.01 -29.234 -29.328 1 68.62 84 PRO A C 1
ATOM 698 O O . PRO A 1 84 ? -0.5 -30.344 -29.469 1 68.62 84 PRO A O 1
ATOM 701 N N . LYS A 1 85 ? -0.003 -28.5 -30.359 1 64.56 85 LYS A N 1
ATOM 702 C CA . LYS A 1 85 ? -0.268 -28.953 -31.719 1 64.56 85 LYS A CA 1
ATOM 703 C C . LYS A 1 85 ? 0.607 -30.141 -32.094 1 64.56 85 LYS A C 1
ATOM 705 O O . LYS A 1 85 ? 0.176 -31.031 -32.812 1 64.56 85 LYS A O 1
ATOM 710 N N . ARG A 1 86 ? 1.709 -30.25 -31.453 1 68 86 ARG A N 1
ATOM 711 C CA . ARG A 1 86 ? 2.664 -31.156 -32.094 1 68 86 ARG A CA 1
ATOM 712 C C . ARG A 1 86 ? 2.992 -32.312 -31.172 1 68 86 ARG A C 1
ATOM 714 O O . ARG A 1 86 ? 3.771 -33.219 -31.531 1 68 86 ARG A O 1
ATOM 721 N N . ILE A 1 87 ? 2.318 -32.438 -30.031 1 77 87 ILE A N 1
ATOM 722 C CA . ILE A 1 87 ? 2.775 -33.5 -29.141 1 77 87 ILE A CA 1
ATOM 723 C C . ILE A 1 87 ? 1.705 -34.594 -29.031 1 77 87 ILE A C 1
ATOM 725 O O . ILE A 1 87 ? 0.541 -34.281 -28.75 1 77 87 ILE A O 1
ATOM 729 N N . ASP A 1 88 ? 2.074 -35.781 -29.344 1 84.25 88 ASP A N 1
ATOM 730 C CA . ASP A 1 88 ? 1.258 -36.969 -29.094 1 84.25 88 ASP A CA 1
ATOM 731 C C . ASP A 1 88 ? 1.617 -37.594 -27.75 1 84.25 88 ASP A C 1
ATOM 733 O O . ASP A 1 88 ? 2.629 -38.281 -27.641 1 84.25 88 ASP A O 1
ATOM 737 N N . PHE A 1 89 ? 0.752 -37.375 -26.75 1 89.19 89 PHE A N 1
ATOM 738 C CA . PHE A 1 89 ? 1.02 -37.812 -25.391 1 89.19 89 PHE A CA 1
ATOM 739 C C . PHE A 1 89 ? 1.17 -39.344 -25.312 1 89.19 89 PHE A C 1
ATOM 741 O O . PHE A 1 89 ? 1.916 -39.844 -24.484 1 89.19 89 PHE A O 1
ATOM 748 N N . ASP A 1 90 ? 0.495 -40 -26.203 1 86.56 90 ASP A N 1
ATOM 749 C CA . ASP A 1 90 ? 0.517 -41.469 -26.203 1 86.56 90 ASP A CA 1
ATOM 750 C C . ASP A 1 90 ? 1.892 -42 -26.594 1 86.56 90 ASP A C 1
ATOM 752 O O . ASP A 1 90 ? 2.271 -43.094 -26.219 1 86.56 90 ASP A O 1
ATOM 756 N N . ARG A 1 91 ? 2.588 -41.219 -27.266 1 86.06 91 ARG A N 1
ATOM 757 C CA . ARG A 1 91 ? 3.879 -41.656 -27.781 1 86.06 91 ARG A CA 1
ATOM 758 C C . ARG A 1 91 ? 5.016 -41.219 -26.859 1 86.06 91 ARG A C 1
ATOM 760 O O . ARG A 1 91 ? 6.16 -41.656 -27.031 1 86.06 91 ARG A O 1
ATOM 767 N N . CYS A 1 92 ? 4.73 -40.438 -25.953 1 87.88 92 CYS A N 1
ATOM 768 C CA . CYS A 1 92 ? 5.754 -40 -25.016 1 87.88 92 CYS A CA 1
ATOM 769 C C . CYS A 1 92 ? 6.188 -41.125 -24.094 1 87.88 92 CYS A C 1
ATOM 771 O O . CYS A 1 92 ? 5.352 -41.875 -23.594 1 87.88 92 CYS A O 1
ATOM 773 N N . PRO A 1 93 ? 7.438 -41.281 -23.922 1 87.62 93 PRO A N 1
ATOM 774 C CA . PRO A 1 93 ? 7.898 -42.344 -23.047 1 87.62 93 PRO A CA 1
ATOM 775 C C . PRO A 1 93 ? 7.5 -42.125 -21.578 1 87.62 93 PRO A C 1
ATOM 777 O O . PRO A 1 93 ? 7.371 -40.969 -21.141 1 87.62 93 PRO A O 1
ATOM 780 N N . SER A 1 94 ? 7.371 -43.281 -20.828 1 91 94 SER A N 1
ATOM 781 C CA . SER A 1 94 ? 7.102 -43.219 -19.406 1 91 94 SER A CA 1
ATOM 782 C C . SER A 1 94 ? 8.367 -42.875 -18.609 1 91 94 SER A C 1
ATOM 784 O O . SER A 1 94 ? 9.461 -43.312 -18.969 1 91 94 SER A O 1
ATOM 786 N N . SER A 1 95 ? 8.203 -42.188 -17.734 1 93.06 95 SER A N 1
ATOM 787 C CA . SER A 1 95 ? 7.102 -41.5 -17.078 1 93.06 95 SER A CA 1
ATOM 788 C C . SER A 1 95 ? 6.801 -40.156 -17.766 1 93.06 95 SER A C 1
ATOM 790 O O . SER A 1 95 ? 7.711 -39.375 -18.031 1 93.06 95 SER A O 1
ATOM 792 N N . ARG A 1 96 ? 5.562 -39.938 -18.047 1 96.12 96 ARG A N 1
ATOM 793 C CA . ARG A 1 96 ? 5.156 -38.656 -18.625 1 96.12 96 ARG A CA 1
ATOM 794 C C . ARG A 1 96 ? 4.969 -37.594 -17.547 1 96.12 96 ARG A C 1
ATOM 796 O O . ARG A 1 96 ? 4.535 -37.906 -16.438 1 96.12 96 ARG A O 1
ATOM 803 N N . LEU A 1 97 ? 5.422 -36.469 -17.859 1 96.62 97 LEU A N 1
ATOM 804 C CA . LEU A 1 97 ? 5.234 -35.312 -17 1 96.62 97 LEU A CA 1
ATOM 805 C C . LEU A 1 97 ? 4.246 -34.312 -17.625 1 96.62 97 LEU A C 1
ATOM 807 O O . LEU A 1 97 ? 4.332 -34.031 -18.828 1 96.62 97 LEU A O 1
ATOM 811 N N . PHE A 1 98 ? 3.285 -33.844 -16.812 1 96.81 98 PHE A N 1
ATOM 812 C CA . PHE A 1 98 ? 2.311 -32.875 -17.281 1 96.81 98 PHE A CA 1
ATOM 813 C C . PHE A 1 98 ? 2.178 -31.703 -16.312 1 96.81 98 PHE A C 1
ATOM 815 O O . PHE A 1 98 ? 2.326 -31.891 -15.102 1 96.81 98 PHE A O 1
ATOM 822 N N . ALA A 1 99 ? 1.946 -30.562 -16.797 1 97.06 99 ALA A N 1
ATOM 823 C CA . ALA A 1 99 ? 1.562 -29.422 -15.977 1 97.06 99 ALA A CA 1
ATOM 824 C C . ALA A 1 99 ? 0.082 -29.094 -16.156 1 97.06 99 ALA A C 1
ATOM 826 O O . ALA A 1 99 ? -0.492 -29.328 -17.219 1 97.06 99 ALA A O 1
ATOM 827 N N . SER A 1 100 ? -0.549 -28.562 -15.125 1 98 100 SER A N 1
ATOM 828 C CA . SER A 1 100 ? -1.961 -28.203 -15.227 1 98 100 SER A CA 1
ATOM 829 C C . SER A 1 100 ? -2.33 -27.141 -14.203 1 98 100 SER A C 1
ATOM 831 O O . SER A 1 100 ? -1.779 -27.109 -13.102 1 98 100 SER A O 1
ATOM 833 N N . HIS A 1 101 ? -3.266 -26.25 -14.57 1 98.31 101 HIS A N 1
ATOM 834 C CA . HIS A 1 101 ? -3.893 -25.312 -13.641 1 98.31 101 HIS A CA 1
ATOM 835 C C . HIS A 1 101 ? -5.32 -25.734 -13.312 1 98.31 101 HIS A C 1
ATOM 837 O O . HIS A 1 101 ? -6.059 -25 -12.656 1 98.31 101 HIS A O 1
ATOM 843 N N . MET A 1 102 ? -5.703 -26.922 -13.664 1 98.06 102 MET A N 1
ATOM 844 C CA . MET A 1 102 ? -7.102 -27.328 -13.531 1 98.06 102 MET A CA 1
ATOM 845 C C . MET A 1 102 ? -7.453 -27.578 -12.07 1 98.06 102 MET A C 1
ATOM 847 O O . MET A 1 102 ? -6.629 -28.078 -11.305 1 98.06 102 MET A O 1
ATOM 851 N N . PRO A 1 103 ? -8.664 -27.203 -11.711 1 98.38 103 PRO A N 1
ATOM 852 C CA . PRO A 1 103 ? -9.133 -27.594 -10.375 1 98.38 103 PRO A CA 1
ATOM 853 C C . PRO A 1 103 ? -9.297 -29.109 -10.242 1 98.38 103 PRO A C 1
ATOM 855 O O . PRO A 1 103 ? -9.375 -29.812 -11.25 1 98.38 103 PRO A O 1
ATOM 858 N N . TYR A 1 104 ? -9.406 -29.562 -9.008 1 97.81 104 TYR A N 1
ATOM 859 C CA . TYR A 1 104 ? -9.383 -30.984 -8.695 1 97.81 104 TYR A CA 1
ATOM 860 C C . TYR A 1 104 ? -10.508 -31.719 -9.414 1 97.81 104 TYR A C 1
ATOM 862 O O . TYR A 1 104 ? -10.367 -32.906 -9.758 1 97.81 104 TYR A O 1
ATOM 870 N N . TYR A 1 105 ? -11.602 -31.031 -9.719 1 97.31 105 TYR A N 1
ATOM 871 C CA . TYR A 1 105 ? -12.789 -31.719 -10.219 1 97.31 105 TYR A CA 1
ATOM 872 C C . TYR A 1 105 ? -12.766 -31.797 -11.742 1 97.31 105 TYR A C 1
ATOM 874 O O . TYR A 1 105 ? -13.609 -32.469 -12.344 1 97.31 105 TYR A O 1
ATOM 882 N N . LEU A 1 106 ? -11.789 -31.156 -12.383 1 97.75 106 LEU A N 1
ATOM 883 C CA . LEU A 1 106 ? -11.758 -31.172 -13.844 1 97.75 106 LEU A CA 1
ATOM 884 C C . LEU A 1 106 ? -10.625 -32.062 -14.352 1 97.75 106 LEU A C 1
ATOM 886 O O . LEU A 1 106 ? -10.492 -32.281 -15.562 1 97.75 106 LEU A O 1
ATOM 890 N N . VAL A 1 107 ? -9.742 -32.562 -13.492 1 97.69 107 VAL A N 1
ATOM 891 C CA . VAL A 1 107 ? -8.641 -33.406 -13.922 1 97.69 107 VAL A CA 1
ATOM 892 C C . VAL A 1 107 ? -9.172 -34.781 -14.344 1 97.69 107 VAL A C 1
ATOM 894 O O . VAL A 1 107 ? -10.328 -35.094 -14.07 1 97.69 107 VAL A O 1
ATOM 897 N N . PRO A 1 108 ? -8.344 -35.531 -15.062 1 96.94 108 PRO A N 1
ATOM 898 C CA . PRO A 1 108 ? -8.789 -36.844 -15.516 1 96.94 108 PRO A CA 1
ATOM 899 C C . PRO A 1 108 ? -9.32 -37.719 -14.383 1 96.94 108 PRO A C 1
ATOM 901 O O . PRO A 1 108 ? -8.758 -37.719 -13.281 1 96.94 108 PRO A O 1
ATOM 904 N N . ARG A 1 109 ? -10.266 -38.5 -14.68 1 95.75 109 ARG A N 1
ATOM 905 C CA . ARG A 1 109 ? -10.977 -39.281 -13.68 1 95.75 109 ARG A CA 1
ATOM 906 C C . ARG A 1 109 ? -10.031 -40.281 -12.984 1 95.75 109 ARG A C 1
ATOM 908 O O . ARG A 1 109 ? -10.141 -40.5 -11.773 1 95.75 109 ARG A O 1
ATOM 915 N N . GLU A 1 110 ? -9.125 -40.812 -13.703 1 95.69 110 GLU A N 1
ATOM 916 C CA . GLU A 1 110 ? -8.242 -41.844 -13.156 1 95.69 110 GLU A CA 1
ATOM 917 C C . GLU A 1 110 ? -7.289 -41.25 -12.125 1 95.69 110 GLU A C 1
ATOM 919 O O . GLU A 1 110 ? -6.797 -41.969 -11.25 1 95.69 110 GLU A O 1
ATOM 924 N N . LEU A 1 111 ? -7.008 -40 -12.273 1 96 111 LEU A N 1
ATOM 925 C CA . LEU A 1 111 ? -6.184 -39.312 -11.273 1 96 111 LEU A CA 1
ATOM 926 C C . LEU A 1 111 ? -6.871 -39.344 -9.914 1 96 111 LEU A C 1
ATOM 928 O O . LEU A 1 111 ? -6.211 -39.438 -8.875 1 96 111 LEU A O 1
ATOM 932 N N . LYS A 1 112 ? -8.211 -39.25 -9.938 1 92.81 112 LYS A N 1
ATOM 933 C CA . LYS A 1 112 ? -9.008 -39.219 -8.719 1 92.81 112 LYS A CA 1
ATOM 934 C C . LYS A 1 112 ? -9.086 -40.625 -8.094 1 92.81 112 LYS A C 1
ATOM 936 O O . LYS A 1 112 ? -9.523 -40.781 -6.953 1 92.81 112 LYS A O 1
ATOM 941 N N . ASN A 1 113 ? -8.656 -41.594 -8.781 1 90.31 113 ASN A N 1
ATOM 942 C CA . ASN A 1 113 ? -8.594 -42.969 -8.281 1 90.31 113 ASN A CA 1
ATOM 943 C C . ASN A 1 113 ? -7.164 -43.375 -7.941 1 90.31 113 ASN A C 1
ATOM 945 O O . ASN A 1 113 ? -6.809 -44.562 -8.039 1 90.31 113 ASN A O 1
ATOM 949 N N . ARG A 1 114 ? -6.324 -42.375 -7.715 1 93.19 114 ARG A N 1
ATOM 950 C CA . ARG A 1 114 ? -4.965 -42.5 -7.203 1 93.19 114 ARG A CA 1
ATOM 951 C C . ARG A 1 114 ? -4.043 -43.125 -8.242 1 93.19 114 ARG A C 1
ATOM 953 O O . ARG A 1 114 ? -3.072 -43.812 -7.891 1 93.19 114 ARG A O 1
ATOM 960 N N . LYS A 1 115 ? -4.535 -43.031 -9.492 1 96.12 115 LYS A N 1
ATOM 961 C CA . LYS A 1 115 ? -3.6 -43.406 -10.547 1 96.12 115 LYS A CA 1
ATOM 962 C C . LYS A 1 115 ? -2.668 -42.25 -10.898 1 96.12 115 LYS A C 1
ATOM 964 O O . LYS A 1 115 ? -3.109 -41.094 -11.016 1 96.12 115 LYS A O 1
ATOM 969 N N . GLY A 1 116 ? -1.376 -42.562 -11.078 1 97 116 GLY A N 1
ATOM 970 C CA . GLY A 1 116 ? -0.401 -41.5 -11.297 1 97 116 GLY A CA 1
ATOM 971 C C . GLY A 1 116 ? -0.07 -40.719 -10.031 1 97 116 GLY A C 1
ATOM 972 O O . GLY A 1 116 ? -0.485 -41.094 -8.938 1 97 116 GLY A O 1
ATOM 973 N N . LYS A 1 117 ? 0.772 -39.75 -10.125 1 98.25 117 LYS A N 1
ATOM 974 C CA . LYS A 1 117 ? 1.214 -38.906 -9.008 1 98.25 117 LYS A CA 1
ATOM 975 C C . LYS A 1 117 ? 0.939 -37.438 -9.273 1 98.25 117 LYS A C 1
ATOM 977 O O . LYS A 1 117 ? 1.104 -36.969 -10.398 1 98.25 117 LYS A O 1
ATOM 982 N N . VAL A 1 118 ? 0.469 -36.75 -8.219 1 98.62 118 VAL A N 1
ATOM 983 C CA . VAL A 1 118 ? 0.194 -35.312 -8.32 1 98.62 118 VAL A CA 1
ATOM 984 C C . VAL A 1 118 ? 1.131 -34.531 -7.402 1 98.62 118 VAL A C 1
ATOM 986 O O . VAL A 1 118 ? 1.246 -34.844 -6.215 1 98.62 118 VAL A O 1
ATOM 989 N N . ILE A 1 119 ? 1.874 -33.625 -7.926 1 98.75 119 ILE A N 1
ATOM 990 C CA . ILE A 1 119 ? 2.609 -32.656 -7.141 1 98.75 119 ILE A CA 1
ATOM 991 C C . ILE A 1 119 ? 1.892 -31.297 -7.199 1 98.75 119 ILE A C 1
ATOM 993 O O . ILE A 1 119 ? 1.745 -30.703 -8.273 1 98.75 119 ILE A O 1
ATOM 997 N N . TYR A 1 120 ? 1.406 -30.859 -6.082 1 98.5 120 TYR A N 1
ATOM 998 C CA . TYR A 1 120 ? 0.689 -29.594 -5.984 1 98.5 120 TYR A CA 1
ATOM 999 C C . TYR A 1 120 ? 1.544 -28.531 -5.301 1 98.5 120 TYR A C 1
ATOM 1001 O O . TYR A 1 120 ? 2.029 -28.734 -4.184 1 98.5 120 TYR A O 1
ATOM 1009 N N . ILE A 1 121 ? 1.766 -27.422 -5.98 1 98 121 ILE A N 1
ATOM 1010 C CA . ILE A 1 121 ? 2.488 -26.297 -5.395 1 98 121 ILE A CA 1
ATOM 1011 C C . ILE A 1 121 ? 1.52 -25.156 -5.105 1 98 121 ILE A C 1
ATOM 1013 O O . ILE A 1 121 ? 0.88 -24.625 -6.02 1 98 121 ILE A O 1
ATOM 1017 N N . ALA A 1 122 ? 1.404 -24.797 -3.861 1 96.56 122 ALA A N 1
ATOM 1018 C CA . ALA A 1 122 ? 0.632 -23.625 -3.449 1 96.56 122 ALA A CA 1
ATOM 1019 C C . ALA A 1 122 ? 1.549 -22.453 -3.139 1 96.56 122 ALA A C 1
ATOM 1021 O O . ALA A 1 122 ? 2.713 -22.641 -2.777 1 96.56 122 ALA A O 1
ATOM 1022 N N . ARG A 1 123 ? 1.027 -21.234 -3.311 1 96 123 ARG A N 1
ATOM 1023 C CA . ARG A 1 123 ? 1.786 -20.016 -3.068 1 96 123 ARG A CA 1
ATOM 1024 C C . ARG A 1 123 ? 0.941 -18.984 -2.328 1 96 123 ARG A C 1
ATOM 1026 O O . ARG A 1 123 ? -0.284 -18.969 -2.465 1 96 123 ARG A O 1
ATOM 1033 N N . ASN A 1 124 ? 1.654 -18.203 -1.531 1 94.75 124 ASN A N 1
ATOM 1034 C CA . ASN A 1 124 ? 0.981 -17.062 -0.914 1 94.75 124 ASN A CA 1
ATOM 1035 C C . ASN A 1 124 ? 0.128 -16.297 -1.924 1 94.75 124 ASN A C 1
ATOM 1037 O O . ASN A 1 124 ? 0.611 -15.922 -2.994 1 94.75 124 ASN A O 1
ATOM 1041 N N . PRO A 1 125 ? -1.155 -16.094 -1.514 1 96.06 125 PRO A N 1
ATOM 1042 C CA . PRO A 1 125 ? -2.072 -15.562 -2.521 1 96.06 125 PRO A CA 1
ATOM 1043 C C . PRO A 1 125 ? -1.759 -14.117 -2.895 1 96.06 125 PRO A C 1
ATOM 1045 O O . PRO A 1 125 ? -2.043 -13.688 -4.016 1 96.06 125 PRO A O 1
ATOM 1048 N N . LYS A 1 126 ? -1.222 -13.359 -1.98 1 97.25 126 LYS A N 1
ATOM 1049 C CA . LYS A 1 126 ? -0.911 -11.977 -2.328 1 97.25 126 LYS A CA 1
ATOM 1050 C C . LYS A 1 126 ? 0.262 -11.898 -3.303 1 97.25 126 LYS A C 1
ATOM 1052 O O . LYS A 1 126 ? 0.232 -11.125 -4.262 1 97.25 126 LYS A O 1
ATOM 1057 N N . ASP A 1 127 ? 1.3 -12.656 -3.061 1 97.38 127 ASP A N 1
ATOM 1058 C CA . ASP A 1 127 ? 2.404 -12.727 -4.012 1 97.38 127 ASP A CA 1
ATOM 1059 C C . ASP A 1 127 ? 1.941 -13.289 -5.355 1 97.38 127 ASP A C 1
ATOM 1061 O O . ASP A 1 127 ? 2.344 -12.797 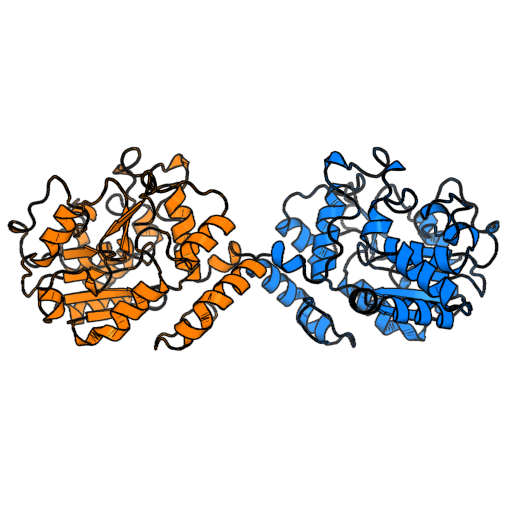-6.41 1 97.38 127 ASP A O 1
ATOM 1065 N N . ALA A 1 128 ? 1.106 -14.328 -5.293 1 97.44 128 ALA A N 1
ATOM 1066 C CA . ALA A 1 128 ? 0.568 -14.906 -6.52 1 97.44 128 ALA A CA 1
ATOM 1067 C C . ALA A 1 128 ? -0.234 -13.867 -7.305 1 97.44 128 ALA A C 1
ATOM 1069 O O . ALA A 1 128 ? -0.097 -13.766 -8.523 1 97.44 128 ALA A O 1
ATOM 1070 N N . LEU A 1 129 ? -1.037 -13.125 -6.598 1 98.19 129 LEU A N 1
ATOM 1071 C CA . LEU A 1 129 ? -1.858 -12.086 -7.207 1 98.19 129 LEU A CA 1
ATOM 1072 C C . LEU A 1 129 ? -0.99 -11.047 -7.918 1 98.19 129 LEU A C 1
ATOM 1074 O O . LEU A 1 129 ? -1.246 -10.703 -9.07 1 98.19 129 LEU A O 1
ATOM 1078 N N . VAL A 1 130 ? 0.058 -10.57 -7.23 1 97.94 130 VAL A N 1
ATOM 1079 C CA . VAL A 1 130 ? 0.938 -9.555 -7.805 1 97.94 130 VAL A CA 1
ATOM 1080 C C . VAL A 1 130 ? 1.658 -10.133 -9.023 1 97.94 130 VAL A C 1
ATOM 1082 O O . VAL A 1 130 ? 1.746 -9.477 -10.062 1 97.94 130 VAL A O 1
ATOM 1085 N N . SER A 1 131 ? 2.152 -11.312 -8.844 1 97.25 131 SER A N 1
ATOM 1086 C CA . SER A 1 131 ? 2.795 -11.977 -9.969 1 97.25 131 SER A CA 1
ATOM 1087 C C . SER A 1 131 ? 1.822 -12.164 -11.125 1 97.25 131 SER A C 1
ATOM 1089 O O . SER A 1 131 ? 2.182 -11.961 -12.289 1 97.25 131 SER A O 1
ATOM 1091 N N . TYR A 1 132 ? 0.62 -12.57 -10.836 1 97.56 132 TYR A N 1
ATOM 1092 C CA . TYR A 1 132 ? -0.441 -12.789 -11.812 1 97.56 132 TYR A CA 1
ATOM 1093 C C . TYR A 1 132 ? -0.771 -11.5 -12.555 1 97.56 132 TYR A C 1
ATOM 1095 O O . TYR A 1 132 ? -0.918 -11.5 -13.781 1 97.56 132 TYR A O 1
ATOM 1103 N N . TYR A 1 133 ? -0.864 -10.414 -11.852 1 97.75 133 TYR A N 1
ATOM 1104 C CA . TYR A 1 133 ? -1.123 -9.102 -12.438 1 97.75 133 TYR A CA 1
ATOM 1105 C C . TYR A 1 133 ? -0.074 -8.758 -13.484 1 97.75 133 TYR A C 1
ATOM 1107 O O . TYR A 1 133 ? -0.412 -8.375 -14.602 1 97.75 133 TYR A O 1
ATOM 1115 N N . HIS A 1 134 ? 1.172 -8.922 -13.141 1 96.44 134 HIS A N 1
ATOM 1116 C CA . HIS A 1 134 ? 2.244 -8.602 -14.078 1 96.44 134 HIS A CA 1
ATOM 1117 C C . HIS A 1 134 ? 2.236 -9.555 -15.266 1 96.44 134 HIS A C 1
ATOM 1119 O O . HIS A 1 134 ? 2.482 -9.141 -16.406 1 96.44 134 HIS A O 1
ATOM 1125 N N . PHE A 1 135 ? 2 -10.805 -14.984 1 95.81 135 PHE A N 1
ATOM 1126 C CA . PHE A 1 135 ? 1.922 -11.805 -16.031 1 95.81 135 PHE A CA 1
ATOM 1127 C C . PHE A 1 135 ? 0.816 -11.461 -17.031 1 95.81 135 PHE A C 1
ATOM 1129 O O . PHE A 1 135 ? 0.983 -11.641 -18.234 1 95.81 135 PHE A O 1
ATOM 1136 N N . SER A 1 136 ? -0.312 -10.953 -16.547 1 95.62 136 SER A N 1
ATOM 1137 C CA . SER A 1 136 ? -1.453 -10.625 -17.406 1 95.62 136 SER A CA 1
ATOM 1138 C C . SER A 1 136 ? -1.102 -9.539 -18.406 1 95.62 136 SER A C 1
ATOM 1140 O O . SER A 1 136 ? -1.754 -9.406 -19.438 1 95.62 136 SER A O 1
ATOM 1142 N N . LYS A 1 137 ? -0.091 -8.828 -18.141 1 94.81 137 LYS A N 1
ATOM 1143 C CA . LYS A 1 137 ? 0.321 -7.754 -19.031 1 94.81 137 LYS A CA 1
ATOM 1144 C C . LYS A 1 137 ? 1.116 -8.297 -20.219 1 94.81 137 LYS A C 1
ATOM 1146 O O . LYS A 1 137 ? 1.108 -7.711 -21.312 1 94.81 137 LYS A O 1
ATOM 1151 N N . ILE A 1 138 ? 1.78 -9.391 -19.969 1 94.38 138 ILE A N 1
ATOM 1152 C CA . ILE A 1 138 ? 2.697 -9.836 -21 1 94.38 138 ILE A CA 1
ATOM 1153 C C . ILE A 1 138 ? 2.057 -10.969 -21.797 1 94.38 138 ILE A C 1
ATOM 1155 O O . ILE A 1 138 ? 2.479 -11.266 -22.922 1 94.38 138 ILE A O 1
ATOM 1159 N N . LEU A 1 139 ? 1.117 -11.688 -21.234 1 93.94 139 LEU A N 1
ATOM 1160 C CA . LEU A 1 139 ? 0.446 -12.758 -21.969 1 93.94 139 LEU A CA 1
ATOM 1161 C C . LEU A 1 139 ? -0.603 -12.195 -22.922 1 93.94 139 LEU A C 1
ATOM 1163 O O . LEU A 1 139 ? -1.593 -11.602 -22.484 1 93.94 139 LEU A O 1
ATOM 1167 N N . ILE A 1 140 ? -0.478 -12.445 -24.156 1 91.81 140 ILE A N 1
ATOM 1168 C CA . ILE A 1 140 ? -1.272 -11.82 -25.203 1 91.81 140 ILE A CA 1
ATOM 1169 C C . ILE A 1 140 ? -2.723 -12.289 -25.094 1 91.81 140 ILE A C 1
ATOM 1171 O O . ILE A 1 140 ? -3.645 -11.555 -25.453 1 91.81 140 ILE A O 1
ATOM 1175 N N . TYR A 1 141 ? -3.004 -13.414 -24.5 1 91.25 141 TYR A N 1
ATOM 1176 C CA . TYR A 1 141 ? -4.328 -14.023 -24.438 1 91.25 141 TYR A CA 1
ATOM 1177 C C . TYR A 1 141 ? -5.113 -13.484 -23.25 1 91.25 141 TYR A C 1
ATOM 1179 O O . TYR A 1 141 ? -6.285 -13.82 -23.062 1 91.25 141 TYR A O 1
ATOM 1187 N N . MET A 1 142 ? -4.48 -12.609 -22.5 1 93.19 142 MET A N 1
ATOM 1188 C CA . MET A 1 142 ? -5.16 -12.062 -21.344 1 93.19 142 MET A CA 1
ATOM 1189 C C . MET A 1 142 ? -5.473 -10.586 -21.531 1 93.19 142 MET A C 1
ATOM 1191 O O . MET A 1 142 ? -4.781 -9.891 -22.281 1 93.19 142 MET A O 1
ATOM 1195 N N . GLU A 1 143 ? -6.527 -10.203 -20.781 1 90.75 143 GLU A N 1
ATOM 1196 C CA . GLU A 1 143 ? -6.859 -8.781 -20.766 1 90.75 143 GLU A CA 1
ATOM 1197 C C . GLU A 1 143 ? -5.742 -7.953 -20.141 1 90.75 143 GLU A C 1
ATOM 1199 O O . GLU A 1 143 ? -5.207 -8.32 -19.094 1 90.75 143 GLU A O 1
ATOM 1204 N N . ASP A 1 144 ? -5.391 -6.938 -20.828 1 88.44 144 ASP A N 1
ATOM 1205 C CA . ASP A 1 144 ? -4.344 -6.047 -20.328 1 88.44 144 ASP A CA 1
ATOM 1206 C C . ASP A 1 144 ? -4.922 -5.008 -19.375 1 88.44 144 ASP A C 1
ATOM 1208 O O . ASP A 1 144 ? -5.059 -3.836 -19.734 1 88.44 144 ASP A O 1
ATOM 1212 N N . GLU A 1 145 ? -5.281 -5.391 -18.219 1 91.38 145 GLU A N 1
ATOM 1213 C CA . GLU A 1 145 ? -5.762 -4.477 -17.188 1 91.38 145 GLU A CA 1
ATOM 1214 C C . GLU A 1 145 ? -4.602 -3.76 -16.5 1 91.38 145 GLU A C 1
ATOM 1216 O O . GLU A 1 145 ? -3.887 -4.359 -15.688 1 91.38 145 GLU A O 1
ATOM 1221 N N . HIS A 1 146 ? -4.492 -2.5 -16.734 1 92.69 146 HIS A N 1
ATOM 1222 C CA . HIS A 1 146 ? -3.332 -1.766 -16.25 1 92.69 146 HIS A CA 1
ATOM 1223 C C . HIS A 1 146 ? -3.535 -1.323 -14.797 1 92.69 146 HIS A C 1
ATOM 1225 O O . HIS A 1 146 ? -2.568 -1.014 -14.102 1 92.69 146 HIS A O 1
ATOM 1231 N N . ASP A 1 147 ? -4.793 -1.236 -14.406 1 96.19 147 ASP A N 1
ATOM 1232 C CA . ASP A 1 147 ? -5.09 -0.831 -13.031 1 96.19 147 ASP A CA 1
ATOM 1233 C C . ASP A 1 147 ? -5.035 -2.023 -12.086 1 96.19 147 ASP A C 1
ATOM 1235 O O . ASP A 1 147 ? -5.887 -2.912 -12.141 1 96.19 147 ASP A O 1
ATOM 1239 N N . PHE A 1 148 ? -4.078 -2.027 -11.227 1 97.69 148 PHE A N 1
ATOM 1240 C CA . PHE A 1 148 ? -3.895 -3.137 -10.297 1 97.69 148 PHE A CA 1
ATOM 1241 C C . PHE A 1 148 ? -5.148 -3.352 -9.461 1 97.69 148 PHE A C 1
ATOM 1243 O O . PHE A 1 148 ? -5.535 -4.492 -9.195 1 97.69 148 PHE A O 1
ATOM 1250 N N . GLY A 1 149 ? -5.758 -2.311 -8.93 1 97.62 149 GLY A N 1
ATOM 1251 C CA . GLY A 1 149 ? -6.961 -2.432 -8.125 1 97.62 149 GLY A CA 1
ATOM 1252 C C . GLY A 1 149 ? -8.086 -3.152 -8.844 1 97.62 149 GLY A C 1
ATOM 1253 O O . GLY A 1 149 ? -8.758 -4.012 -8.258 1 97.62 149 GLY A O 1
ATOM 1254 N N . LYS A 1 150 ? -8.289 -2.771 -10.055 1 97.31 150 LYS A N 1
ATOM 1255 C CA . LYS A 1 150 ? -9.32 -3.43 -10.852 1 97.31 150 LYS A CA 1
ATOM 1256 C C . LYS A 1 150 ? -9 -4.91 -11.047 1 97.31 150 LYS A C 1
ATOM 1258 O O . LYS A 1 150 ? -9.875 -5.766 -10.898 1 97.31 150 LYS A O 1
ATOM 1263 N N . PHE A 1 151 ? -7.77 -5.219 -11.398 1 97.81 151 PHE A N 1
ATOM 1264 C CA . PHE A 1 151 ? -7.355 -6.605 -11.562 1 97.81 151 PHE A CA 1
ATOM 1265 C C . PHE A 1 151 ? -7.555 -7.387 -10.273 1 97.81 151 PHE A C 1
ATOM 1267 O O . PHE A 1 151 ? -8.039 -8.523 -10.297 1 97.81 151 PHE A O 1
ATOM 1274 N N . MET A 1 152 ? -7.137 -6.742 -9.133 1 98.44 152 MET A N 1
ATOM 1275 C CA . MET A 1 152 ? -7.281 -7.375 -7.828 1 98.44 152 MET A CA 1
ATOM 1276 C C . MET A 1 152 ? -8.734 -7.75 -7.559 1 98.44 152 MET A C 1
ATOM 1278 O O . MET A 1 152 ? -9.016 -8.844 -7.074 1 98.44 152 MET A O 1
ATOM 1282 N N . GLU A 1 153 ? -9.633 -6.883 -7.887 1 98.12 153 GLU A N 1
ATOM 1283 C CA . GLU A 1 153 ? -11.039 -7.18 -7.656 1 98.12 153 GLU A CA 1
ATOM 1284 C C . GLU A 1 153 ? -11.5 -8.367 -8.492 1 98.12 153 GLU A C 1
ATOM 1286 O O . GLU A 1 153 ? -12.281 -9.203 -8.031 1 98.12 153 GLU A O 1
ATOM 1291 N N . LYS A 1 154 ? -11.07 -8.461 -9.742 1 97.38 154 LYS A N 1
ATOM 1292 C CA . LYS A 1 154 ? -11.375 -9.617 -10.586 1 97.38 154 LYS A CA 1
ATOM 1293 C C . LYS A 1 154 ? -10.812 -10.898 -9.977 1 97.38 154 LYS A C 1
ATOM 1295 O O . LYS A 1 154 ? -11.484 -11.93 -9.961 1 97.38 154 LYS A O 1
ATOM 1300 N N . PHE A 1 155 ? -9.609 -10.812 -9.539 1 98 155 PHE A N 1
ATOM 1301 C CA . PHE A 1 155 ? -8.953 -11.945 -8.898 1 98 155 PHE A CA 1
ATOM 1302 C C . PHE A 1 155 ? -9.742 -12.406 -7.676 1 98 155 PHE A C 1
ATOM 1304 O O . PHE A 1 155 ? -10 -13.602 -7.516 1 98 155 PHE A O 1
ATOM 1311 N N . LEU A 1 156 ? -10.109 -11.438 -6.816 1 98 156 LEU A N 1
ATOM 1312 C CA . LEU A 1 156 ? -10.844 -11.742 -5.594 1 98 156 LEU A CA 1
ATOM 1313 C C . LEU A 1 156 ? -12.203 -12.367 -5.91 1 98 156 LEU A C 1
ATOM 1315 O O . LEU A 1 156 ? -12.688 -13.219 -5.164 1 98 156 LEU A O 1
ATOM 1319 N N . ALA A 1 157 ? -12.75 -12.008 -7.027 1 97.12 157 ALA A N 1
ATOM 1320 C CA . ALA A 1 157 ? -14.07 -12.5 -7.43 1 97.12 157 ALA A CA 1
ATOM 1321 C C . ALA A 1 157 ? -13.945 -13.812 -8.203 1 97.12 157 ALA A C 1
ATOM 1323 O O . ALA A 1 157 ? -14.953 -14.406 -8.594 1 97.12 157 ALA A O 1
ATOM 1324 N N . GLY A 1 158 ? -12.758 -14.258 -8.508 1 97.06 158 GLY A N 1
ATOM 1325 C CA . GLY A 1 158 ? -12.547 -15.469 -9.281 1 97.06 158 GLY A CA 1
ATOM 1326 C C . GLY A 1 158 ? -12.875 -15.297 -10.758 1 97.06 158 GLY A C 1
ATOM 1327 O O . GLY A 1 158 ? -13.219 -16.266 -11.438 1 97.06 158 GLY A O 1
ATOM 1328 N N . LYS A 1 159 ? -12.844 -14.109 -11.211 1 96.25 159 LYS A N 1
ATOM 1329 C CA . LYS A 1 159 ? -13.141 -13.812 -12.609 1 96.25 159 LYS A CA 1
ATOM 1330 C C . LYS A 1 159 ? -11.859 -13.648 -13.422 1 96.25 159 LYS A C 1
ATOM 1332 O O . LYS A 1 159 ? -11.703 -12.672 -14.156 1 96.25 159 LYS A O 1
ATOM 1337 N N . VAL A 1 160 ? -10.953 -14.5 -13.227 1 96.81 160 VAL A N 1
ATOM 1338 C CA . VAL A 1 160 ? -9.672 -14.57 -13.93 1 96.81 160 VAL A CA 1
ATOM 1339 C C . VAL A 1 160 ? -9.43 -16 -14.422 1 96.81 160 VAL A C 1
ATOM 1341 O O . VAL A 1 160 ? -10.172 -16.922 -14.062 1 96.81 160 VAL A O 1
ATOM 1344 N N . PHE A 1 161 ? -8.438 -16.125 -15.297 1 95.94 161 PHE A N 1
ATOM 1345 C CA . PHE A 1 161 ? -7.98 -17.453 -15.719 1 95.94 161 PHE A CA 1
ATOM 1346 C C . PHE A 1 161 ? -7.711 -18.344 -14.516 1 95.94 161 PHE A C 1
ATOM 1348 O O . PHE A 1 161 ? -7.078 -17.922 -13.547 1 95.94 161 PHE A O 1
ATOM 1355 N N . ALA A 1 162 ? -8.289 -19.609 -14.445 1 97.19 162 ALA A N 1
ATOM 1356 C CA . ALA A 1 162 ? -8.148 -20.625 -13.406 1 97.19 162 ALA A CA 1
ATOM 1357 C C . ALA A 1 162 ? -9.023 -20.297 -12.195 1 97.19 162 ALA A C 1
ATOM 1359 O O . ALA A 1 162 ? -8.891 -20.922 -11.141 1 97.19 162 ALA A O 1
ATOM 1360 N N . ASP A 1 163 ? -9.82 -19.203 -12.32 1 97.25 163 ASP A N 1
ATOM 1361 C CA . ASP A 1 163 ? -10.875 -18.906 -11.367 1 97.25 163 ASP A CA 1
ATOM 1362 C C . ASP A 1 163 ? -10.297 -18.469 -10.023 1 97.25 163 ASP A C 1
ATOM 1364 O O . ASP A 1 163 ? -9.336 -17.703 -9.977 1 97.25 163 ASP A O 1
ATOM 1368 N N . SER A 1 164 ? -10.945 -18.844 -8.938 1 97.75 164 SER A N 1
ATOM 1369 C CA . SER A 1 164 ? -10.586 -18.391 -7.602 1 97.75 164 SER A CA 1
ATOM 1370 C C . SER A 1 164 ? -9.375 -19.141 -7.062 1 97.75 164 SER A C 1
ATOM 1372 O O . SER A 1 164 ? -9.383 -20.375 -6.992 1 97.75 164 SER A O 1
ATOM 1374 N N . TRP A 1 165 ? -8.398 -18.328 -6.688 1 97.88 165 TRP A N 1
ATOM 1375 C CA . TRP A 1 165 ? -7.23 -18.906 -6.031 1 97.88 165 TRP A CA 1
ATOM 1376 C C . TRP A 1 165 ? -7.648 -19.766 -4.84 1 97.88 165 TRP A C 1
ATOM 1378 O O . TRP A 1 165 ? -7.188 -20.891 -4.691 1 97.88 165 TRP A O 1
ATOM 1388 N N . LEU A 1 166 ? -8.516 -19.234 -3.982 1 97.12 166 LEU A N 1
ATOM 1389 C CA . LEU A 1 166 ? -8.891 -19.922 -2.748 1 97.12 166 LEU A CA 1
ATOM 1390 C C . LEU A 1 166 ? -9.664 -21.203 -3.047 1 97.12 166 LEU A C 1
ATOM 1392 O O . LEU A 1 166 ? -9.398 -22.234 -2.439 1 97.12 166 LEU A O 1
ATOM 1396 N N . ASP A 1 167 ? -10.602 -21.109 -3.994 1 97.31 167 ASP A N 1
ATOM 1397 C CA . ASP A 1 167 ? -11.352 -22.312 -4.371 1 97.31 167 ASP A CA 1
ATOM 1398 C C . ASP A 1 167 ? -10.414 -23.391 -4.922 1 97.31 167 ASP A C 1
ATOM 1400 O O . ASP A 1 167 ? -10.609 -24.578 -4.664 1 97.31 167 ASP A O 1
ATOM 1404 N N . HIS A 1 168 ? -9.453 -22.969 -5.688 1 98.19 168 HIS A N 1
ATOM 1405 C CA . HIS A 1 168 ? -8.492 -23.891 -6.285 1 98.19 168 HIS A CA 1
ATOM 1406 C C . HIS A 1 168 ? -7.684 -24.625 -5.215 1 98.19 168 HIS A C 1
ATOM 1408 O O . HIS A 1 168 ? -7.66 -25.859 -5.176 1 98.19 168 HIS A O 1
ATOM 1414 N N . VAL A 1 169 ? -7.074 -23.844 -4.309 1 97 169 VAL A N 1
ATOM 1415 C CA . VAL A 1 169 ? -6.207 -24.391 -3.27 1 97 169 VAL A CA 1
ATOM 1416 C C . VAL A 1 169 ? -7.031 -25.234 -2.291 1 97 169 VAL A C 1
ATOM 1418 O O . VAL A 1 169 ? -6.668 -26.359 -1.969 1 97 169 VAL A O 1
ATOM 1421 N N . GLU A 1 170 ? -8.109 -24.688 -1.868 1 96.12 170 GLU A N 1
ATOM 1422 C CA . GLU A 1 170 ? -8.992 -25.391 -0.938 1 96.12 170 GLU A CA 1
ATOM 1423 C C . GLU A 1 170 ? -9.516 -26.688 -1.551 1 96.12 170 GLU A C 1
ATOM 1425 O O . GLU A 1 170 ? -9.586 -27.719 -0.875 1 96.12 170 GLU A O 1
ATOM 1430 N N . GLY A 1 171 ? -9.93 -26.594 -2.77 1 96.69 171 GLY A N 1
ATOM 1431 C CA . GLY A 1 171 ? -10.438 -27.781 -3.455 1 96.69 171 GLY A CA 1
ATOM 1432 C C . GLY A 1 171 ? -9.445 -28.922 -3.486 1 96.69 171 GLY A C 1
ATOM 1433 O O . GLY A 1 171 ? -9.781 -30.047 -3.102 1 96.69 171 GLY A O 1
ATOM 1434 N N . TRP A 1 172 ? -8.25 -28.672 -3.914 1 97.44 172 TRP A N 1
ATOM 1435 C CA . TRP A 1 172 ? -7.227 -29.703 -3.992 1 97.44 172 TRP A CA 1
ATOM 1436 C C . TRP A 1 172 ? -6.879 -30.234 -2.604 1 97.44 172 TRP A C 1
ATOM 1438 O O . TRP A 1 172 ? -6.699 -31.438 -2.42 1 97.44 172 TRP A O 1
ATOM 1448 N N . TYR A 1 173 ? -6.836 -29.344 -1.688 1 95.56 173 TYR A N 1
ATOM 1449 C CA . TYR A 1 173 ? -6.441 -29.781 -0.351 1 95.56 173 TYR A CA 1
ATOM 1450 C C . TYR A 1 173 ? -7.531 -30.625 0.287 1 95.56 173 TYR A C 1
ATOM 1452 O O . TYR A 1 173 ? -7.242 -31.688 0.86 1 95.56 173 TYR A O 1
ATOM 1460 N N . THR A 1 174 ? -8.766 -30.203 0.228 1 94.56 174 THR A N 1
ATOM 1461 C CA . THR A 1 174 ? -9.875 -30.906 0.865 1 94.56 174 THR A CA 1
ATOM 1462 C C . THR A 1 174 ? -10.062 -32.281 0.241 1 94.56 174 THR A C 1
ATOM 1464 O O . THR A 1 174 ? -10.523 -33.219 0.909 1 94.56 174 THR A O 1
ATOM 1467 N N . HIS A 1 175 ? -9.664 -32.469 -0.982 1 95.94 175 HIS A N 1
ATOM 1468 C CA . HIS A 1 175 ? -9.852 -33.75 -1.67 1 95.94 175 HIS A CA 1
ATOM 1469 C C . HIS A 1 175 ? -8.531 -34.5 -1.838 1 95.94 175 HIS A C 1
ATOM 1471 O O . HIS A 1 175 ? -8.414 -35.375 -2.68 1 95.94 175 HIS A O 1
ATOM 1477 N N . ARG A 1 176 ? -7.586 -34.094 -1.104 1 94.94 176 ARG A N 1
ATOM 1478 C CA . ARG A 1 176 ? -6.234 -34.625 -1.271 1 94.94 176 ARG A CA 1
ATOM 1479 C C . ARG A 1 176 ? -6.207 -36.156 -1.122 1 94.94 176 ARG A C 1
ATOM 1481 O O . ARG A 1 176 ? -5.398 -36.812 -1.761 1 94.94 176 ARG A O 1
ATOM 1488 N N . ASP A 1 177 ? -7.129 -36.75 -0.354 1 95.38 177 ASP A N 1
ATOM 1489 C CA . ASP A 1 177 ? -7.121 -38.188 -0.09 1 95.38 177 ASP A CA 1
ATOM 1490 C C . ASP A 1 177 ? -7.582 -38.969 -1.314 1 95.38 177 ASP A C 1
ATOM 1492 O O . ASP A 1 177 ? -7.398 -40.188 -1.385 1 95.38 177 ASP A O 1
ATOM 1496 N N . ASP A 1 178 ? -8.18 -38.25 -2.26 1 96.5 178 ASP A N 1
ATOM 1497 C CA . ASP A 1 178 ? -8.617 -38.906 -3.496 1 96.5 178 ASP A CA 1
ATOM 1498 C C . ASP A 1 178 ? -7.449 -39.094 -4.453 1 96.5 178 ASP A C 1
ATOM 1500 O O . ASP A 1 178 ? -7.57 -39.844 -5.438 1 96.5 178 ASP A O 1
ATOM 1504 N N . PHE A 1 179 ? -6.301 -38.531 -4.156 1 97.81 179 PHE A N 1
ATOM 1505 C CA . PHE A 1 179 ? -5.164 -38.5 -5.07 1 97.81 179 PHE A CA 1
ATOM 1506 C C . PHE A 1 179 ? -3.912 -39.031 -4.387 1 97.81 179 PHE A C 1
ATOM 1508 O O . PHE A 1 179 ? -3.828 -39.062 -3.158 1 97.81 179 PHE A O 1
ATOM 1515 N N . ASN A 1 180 ? -2.951 -39.656 -5.152 1 97.94 180 ASN A N 1
ATOM 1516 C CA . ASN A 1 180 ? -1.555 -39.75 -4.746 1 97.94 180 ASN A CA 1
ATOM 1517 C C . ASN A 1 180 ? -0.815 -38.438 -4.895 1 97.94 180 ASN A C 1
ATOM 1519 O O . ASN A 1 180 ? -0.241 -38.156 -5.949 1 97.94 180 ASN A O 1
ATOM 1523 N N . ILE A 1 181 ? -0.883 -37.625 -3.836 1 98.06 181 ILE A N 1
ATOM 1524 C CA . ILE A 1 181 ? -0.546 -36.219 -4.031 1 98.06 181 ILE A CA 1
ATOM 1525 C C . ILE A 1 181 ? 0.514 -35.812 -3.016 1 98.06 181 ILE A C 1
ATOM 1527 O O . ILE A 1 181 ? 0.467 -36.219 -1.854 1 98.06 181 ILE A O 1
ATOM 1531 N N . LEU A 1 182 ? 1.528 -35.062 -3.455 1 97.94 182 LEU A N 1
ATOM 1532 C CA . LEU A 1 182 ? 2.477 -34.312 -2.637 1 97.94 182 LEU A CA 1
ATOM 1533 C C . LEU A 1 182 ? 2.166 -32.844 -2.67 1 97.94 182 LEU A C 1
ATOM 1535 O O . LEU A 1 182 ? 2.221 -32.219 -3.73 1 97.94 182 LEU A O 1
ATOM 1539 N N . PHE A 1 183 ? 1.798 -32.344 -1.544 1 96.25 183 PHE A N 1
ATOM 1540 C CA . PHE A 1 183 ? 1.498 -30.938 -1.417 1 96.25 183 PHE A CA 1
ATOM 1541 C C . PHE A 1 183 ? 2.713 -30.172 -0.908 1 96.25 183 PHE A C 1
ATOM 1543 O O . PHE A 1 183 ? 3.264 -30.5 0.145 1 96.25 183 PHE A O 1
ATOM 1550 N N . LEU A 1 184 ? 3.207 -29.141 -1.64 1 96.06 184 LEU A N 1
ATOM 1551 C CA . LEU A 1 184 ? 4.312 -28.281 -1.239 1 96.06 184 LEU A CA 1
ATOM 1552 C C . LEU A 1 184 ? 3.914 -26.812 -1.338 1 96.06 184 LEU A C 1
ATOM 1554 O O . LEU A 1 184 ? 3.059 -26.453 -2.148 1 96.06 184 LEU A O 1
ATOM 1558 N N . MET A 1 185 ? 4.512 -25.984 -0.496 1 95.31 185 MET A N 1
ATOM 1559 C CA . MET A 1 185 ? 4.355 -24.531 -0.579 1 95.31 185 MET A CA 1
ATOM 1560 C C . MET A 1 185 ? 5.535 -23.891 -1.306 1 95.31 185 MET A C 1
ATOM 1562 O O . MET A 1 185 ? 6.684 -24.281 -1.082 1 95.31 185 MET A O 1
ATOM 1566 N N . PHE A 1 186 ? 5.18 -23 -2.146 1 96.19 186 PHE A N 1
ATOM 1567 C CA . PHE A 1 186 ? 6.203 -22.219 -2.834 1 96.19 186 PHE A CA 1
ATOM 1568 C C . PHE A 1 186 ? 7.234 -21.688 -1.847 1 96.19 186 PHE A C 1
ATOM 1570 O O . PHE A 1 186 ? 8.438 -21.797 -2.074 1 96.19 186 PHE A O 1
ATOM 1577 N N . GLU A 1 187 ? 6.805 -21.125 -0.75 1 95.56 187 GLU A N 1
ATOM 1578 C CA . GLU A 1 187 ? 7.648 -20.484 0.253 1 95.56 187 GLU A CA 1
ATOM 1579 C C . GLU A 1 187 ? 8.562 -21.5 0.932 1 95.56 187 GLU A C 1
ATOM 1581 O O . GLU A 1 187 ? 9.719 -21.203 1.236 1 95.56 187 GLU A O 1
ATOM 1586 N N . ASP A 1 188 ? 8.039 -22.688 1.173 1 93.56 188 ASP A N 1
ATOM 1587 C CA . ASP A 1 188 ? 8.883 -23.734 1.745 1 93.56 188 ASP A CA 1
ATOM 1588 C C . ASP A 1 188 ? 10 -24.125 0.787 1 93.56 188 ASP A C 1
ATOM 1590 O O . ASP A 1 188 ? 11.133 -24.359 1.213 1 93.56 188 ASP A O 1
ATOM 1594 N N . MET A 1 189 ? 9.672 -24.234 -0.46 1 95.5 189 MET A N 1
ATOM 1595 C CA . MET A 1 189 ? 10.688 -24.562 -1.461 1 95.5 189 MET A CA 1
ATOM 1596 C C . MET A 1 189 ? 11.758 -23.484 -1.525 1 95.5 189 MET A C 1
ATOM 1598 O O . MET A 1 189 ? 12.945 -23.781 -1.64 1 95.5 189 MET A O 1
ATOM 1602 N N . LYS A 1 190 ? 11.32 -22.234 -1.478 1 93.81 190 LYS A N 1
ATOM 1603 C CA . LYS A 1 190 ? 12.258 -21.109 -1.506 1 93.81 190 LYS A CA 1
ATOM 1604 C C . LYS A 1 190 ? 13.164 -21.125 -0.281 1 93.81 190 LYS A C 1
ATOM 1606 O O . LYS A 1 190 ? 14.359 -20.844 -0.385 1 93.81 190 LYS A O 1
ATOM 1611 N N . ARG A 1 191 ? 12.656 -21.453 0.833 1 92.56 191 ARG A N 1
ATOM 1612 C CA . ARG A 1 191 ? 13.398 -21.406 2.09 1 92.56 191 ARG A CA 1
ATOM 1613 C C . ARG A 1 191 ? 14.383 -22.578 2.186 1 92.56 191 ARG A C 1
ATOM 1615 O O . ARG A 1 191 ? 15.469 -22.422 2.748 1 92.56 191 ARG A O 1
ATOM 1622 N N . ASP A 1 192 ? 13.984 -23.672 1.73 1 94.81 192 ASP A N 1
ATOM 1623 C CA . ASP A 1 192 ? 14.828 -24.859 1.739 1 94.81 192 ASP A CA 1
ATOM 1624 C C . ASP A 1 192 ? 14.625 -25.688 0.468 1 94.81 192 ASP A C 1
ATOM 1626 O O . ASP A 1 192 ? 13.961 -26.719 0.49 1 94.81 192 ASP A O 1
ATOM 1630 N N . LEU A 1 193 ? 15.328 -25.297 -0.564 1 96.31 193 LEU A N 1
ATOM 1631 C CA . LEU A 1 193 ? 15.148 -25.875 -1.889 1 96.31 193 LEU A CA 1
ATOM 1632 C C . LEU A 1 193 ? 15.648 -27.312 -1.915 1 96.31 193 LEU A C 1
ATOM 1634 O O . LEU A 1 193 ? 14.992 -28.188 -2.482 1 96.31 193 LEU A O 1
ATOM 1638 N N . ARG A 1 194 ? 16.766 -27.594 -1.313 1 97.31 194 ARG A N 1
ATOM 1639 C CA . ARG A 1 194 ? 17.344 -28.938 -1.32 1 97.31 194 ARG A CA 1
ATOM 1640 C C . ARG A 1 194 ? 16.375 -29.938 -0.716 1 97.31 194 ARG A C 1
ATOM 1642 O O . ARG A 1 194 ? 16.109 -30.984 -1.315 1 97.31 194 ARG A O 1
ATOM 1649 N N . SER A 1 195 ? 15.883 -29.594 0.468 1 97.56 195 SER A N 1
ATOM 1650 C CA . SER A 1 195 ? 14.945 -30.484 1.127 1 97.56 195 SER A CA 1
ATOM 1651 C C . SER A 1 195 ? 13.711 -30.719 0.266 1 97.56 195 SER A C 1
ATOM 1653 O O . SER A 1 195 ? 13.172 -31.828 0.233 1 97.56 195 SER A O 1
ATOM 1655 N N . SER A 1 196 ? 13.25 -29.734 -0.413 1 97.44 196 SER A N 1
ATOM 1656 C CA . SER A 1 196 ? 12.086 -29.859 -1.277 1 97.44 196 SER A CA 1
ATOM 1657 C C . SER A 1 196 ? 12.367 -30.781 -2.461 1 97.44 196 SER A C 1
ATOM 1659 O O . SER A 1 196 ? 11.531 -31.609 -2.832 1 97.44 196 SER A O 1
ATOM 1661 N N . VAL A 1 197 ? 13.539 -30.625 -3.059 1 98 197 VAL A N 1
ATOM 1662 C CA . VAL A 1 197 ? 13.938 -31.484 -4.176 1 98 197 VAL A CA 1
ATOM 1663 C C . VAL A 1 197 ? 14 -32.938 -3.715 1 98 197 VAL A C 1
ATOM 1665 O O . VAL A 1 197 ? 13.516 -33.844 -4.406 1 98 197 VAL A O 1
ATOM 1668 N N . VAL A 1 198 ? 14.508 -33.188 -2.547 1 98.12 198 VAL A N 1
ATOM 1669 C CA . VAL A 1 198 ? 14.602 -34.531 -1.994 1 98.12 198 VAL A CA 1
ATOM 1670 C C . VAL A 1 198 ? 13.203 -35.094 -1.766 1 98.12 198 VAL A C 1
ATOM 1672 O O . VAL A 1 198 ? 12.938 -36.25 -2.074 1 98.12 198 VAL A O 1
ATOM 1675 N N . LYS A 1 199 ? 12.32 -34.25 -1.229 1 98.06 199 LYS A N 1
ATOM 1676 C CA . LYS A 1 199 ? 10.945 -34.688 -1.008 1 98.06 199 LYS A CA 1
ATOM 1677 C C . LYS A 1 199 ? 10.273 -35.094 -2.316 1 98.06 199 LYS A C 1
ATOM 1679 O O . LYS A 1 199 ? 9.562 -36.094 -2.365 1 98.06 199 LYS A O 1
ATOM 1684 N N . ILE A 1 200 ? 10.508 -34.312 -3.301 1 98.56 200 ILE A N 1
ATOM 1685 C CA . ILE A 1 200 ? 9.938 -34.625 -4.613 1 98.56 200 ILE A CA 1
ATOM 1686 C C . ILE A 1 200 ? 10.508 -35.938 -5.129 1 98.56 200 ILE A C 1
ATOM 1688 O O . ILE A 1 200 ? 9.766 -36.812 -5.59 1 98.56 200 ILE A O 1
ATOM 1692 N N . CYS A 1 201 ? 11.812 -36.125 -5.062 1 98.12 201 CYS A N 1
ATOM 1693 C CA . CYS A 1 201 ? 12.461 -37.375 -5.496 1 98.12 201 CYS A CA 1
ATOM 1694 C C . CYS A 1 201 ? 11.867 -38.562 -4.785 1 98.12 201 CYS A C 1
ATOM 1696 O O . CYS A 1 201 ? 11.516 -39.562 -5.426 1 98.12 201 CYS A O 1
ATOM 1698 N N . ASN A 1 202 ? 11.75 -38.469 -3.469 1 98.12 202 ASN A N 1
ATOM 1699 C CA . ASN A 1 202 ? 11.188 -39.562 -2.682 1 98.12 202 ASN A CA 1
ATOM 1700 C C . ASN A 1 202 ? 9.758 -39.875 -3.102 1 98.12 202 ASN A C 1
ATOM 1702 O O . ASN A 1 202 ? 9.383 -41.031 -3.219 1 98.12 202 ASN A O 1
ATOM 1706 N N . PHE A 1 203 ? 9.008 -38.906 -3.324 1 98.25 203 PHE A N 1
ATOM 1707 C CA . PHE A 1 203 ? 7.602 -39.062 -3.666 1 98.25 203 PHE A CA 1
ATOM 1708 C C . PHE A 1 203 ? 7.453 -39.75 -5.012 1 98.25 203 PHE A C 1
ATOM 1710 O O . PHE A 1 203 ? 6.605 -40.656 -5.164 1 98.25 203 PHE A O 1
ATOM 1717 N N . ILE A 1 204 ? 8.289 -39.312 -6.008 1 97.69 204 ILE A N 1
ATOM 1718 C CA . ILE A 1 204 ? 8.117 -39.844 -7.359 1 97.69 204 ILE A CA 1
ATOM 1719 C C . ILE A 1 204 ? 8.93 -41.125 -7.523 1 97.69 204 ILE A C 1
ATOM 1721 O O . ILE A 1 204 ? 8.883 -41.75 -8.578 1 97.69 204 ILE A O 1
ATOM 1725 N N . GLY A 1 205 ? 9.75 -41.469 -6.598 1 96.25 205 GLY A N 1
ATOM 1726 C CA . GLY A 1 205 ? 10.5 -42.719 -6.609 1 96.25 205 GLY A CA 1
ATOM 1727 C C . GLY A 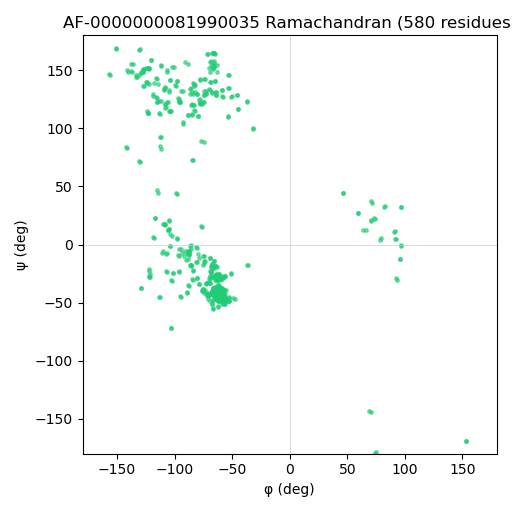1 205 ? 11.758 -42.656 -7.453 1 96.25 205 GLY A C 1
ATOM 1728 O O . GLY A 1 205 ? 12.094 -43.594 -8.164 1 96.25 205 GLY A O 1
ATOM 1729 N N . LYS A 1 206 ? 12.352 -41.5 -7.484 1 95.56 206 LYS A N 1
ATOM 1730 C CA . LYS A 1 206 ? 13.625 -41.312 -8.18 1 95.56 206 LYS A CA 1
ATOM 1731 C C . LYS A 1 206 ? 14.766 -41.125 -7.184 1 95.56 206 LYS A C 1
ATOM 1733 O O . LYS A 1 206 ? 14.602 -40.469 -6.164 1 95.56 206 LYS A O 1
ATOM 1738 N N . SER A 1 207 ? 15.773 -41.812 -7.535 1 94 207 SER A N 1
ATOM 1739 C CA . SER A 1 207 ? 16.953 -41.688 -6.691 1 94 207 SER A CA 1
ATOM 1740 C C . SER A 1 207 ? 18.062 -40.906 -7.402 1 94 207 SER A C 1
ATOM 1742 O O . SER A 1 207 ? 18.453 -41.25 -8.516 1 94 207 SER A O 1
ATOM 1744 N N . LEU A 1 208 ? 18.469 -39.812 -6.789 1 96 208 LEU A N 1
ATOM 1745 C CA . LEU A 1 208 ? 19.594 -39.031 -7.242 1 96 208 LEU A CA 1
ATOM 1746 C C . LEU A 1 208 ? 20.719 -39.031 -6.203 1 96 208 LEU A C 1
ATOM 1748 O O . LEU A 1 208 ? 20.453 -39.094 -5 1 96 208 LEU A O 1
ATOM 1752 N N . THR A 1 209 ? 21.938 -39.062 -6.711 1 96.5 209 THR A N 1
ATOM 1753 C CA . THR A 1 209 ? 23.062 -38.906 -5.797 1 96.5 209 THR A CA 1
ATOM 1754 C C . THR A 1 209 ? 23.078 -37.5 -5.199 1 96.5 209 THR A C 1
ATOM 1756 O O . THR A 1 209 ? 22.406 -36.594 -5.703 1 96.5 209 THR A O 1
ATOM 1759 N N . GLU A 1 210 ? 23.844 -37.375 -4.148 1 96.5 210 GLU A N 1
ATOM 1760 C CA . GLU A 1 210 ? 23.984 -36.031 -3.537 1 96.5 210 GLU A CA 1
ATOM 1761 C C . GLU A 1 210 ? 24.5 -35.031 -4.547 1 96.5 210 GLU A C 1
ATOM 1763 O O . GLU A 1 210 ? 24.062 -33.875 -4.547 1 96.5 210 GLU A O 1
ATOM 1768 N N . GLU A 1 211 ? 25.391 -35.438 -5.348 1 95.5 211 GLU A N 1
ATOM 1769 C CA . GLU A 1 211 ? 25.938 -34.562 -6.363 1 95.5 211 GLU A CA 1
ATOM 1770 C C . GLU A 1 211 ? 24.891 -34.156 -7.383 1 95.5 211 GLU A C 1
ATOM 1772 O O . GLU A 1 211 ? 24.859 -33 -7.832 1 95.5 211 GLU A O 1
ATOM 1777 N N . GLU A 1 212 ? 24.094 -35.094 -7.738 1 96 212 GLU A N 1
ATOM 1778 C CA . GLU A 1 212 ? 23.016 -34.812 -8.688 1 96 212 GLU A CA 1
ATOM 1779 C C . GLU A 1 212 ? 21.984 -33.875 -8.086 1 96 212 GLU A C 1
ATOM 1781 O O . GLU A 1 212 ? 21.453 -33 -8.773 1 96 212 GLU A O 1
ATOM 1786 N N . ILE A 1 213 ? 21.719 -34.062 -6.836 1 97 213 ILE A N 1
ATOM 1787 C CA . ILE A 1 213 ? 20.797 -33.156 -6.145 1 97 213 ILE A CA 1
ATOM 1788 C C . ILE A 1 213 ? 21.375 -31.75 -6.113 1 97 213 ILE A C 1
ATOM 1790 O O . ILE A 1 213 ? 20.656 -30.766 -6.352 1 97 213 ILE A O 1
ATOM 1794 N N . ASP A 1 214 ? 22.625 -31.641 -5.855 1 95.62 214 ASP A N 1
ATOM 1795 C CA . ASP A 1 214 ? 23.297 -30.344 -5.867 1 95.62 214 ASP A CA 1
ATOM 1796 C C . ASP A 1 214 ? 23.156 -29.672 -7.23 1 95.62 214 ASP A C 1
ATOM 1798 O O . ASP A 1 214 ? 22.922 -28.469 -7.309 1 95.62 214 ASP A O 1
ATOM 1802 N N . ASP A 1 215 ? 23.312 -30.5 -8.234 1 95.06 215 ASP A N 1
ATOM 1803 C CA . ASP A 1 215 ? 23.188 -29.969 -9.594 1 95.06 215 ASP A CA 1
ATOM 1804 C C . ASP A 1 215 ? 21.781 -29.438 -9.852 1 95.06 215 ASP A C 1
ATOM 1806 O O . ASP A 1 215 ? 21.609 -28.359 -10.43 1 95.06 215 ASP A O 1
ATOM 1810 N N . VAL A 1 216 ? 20.812 -30.172 -9.43 1 96.5 216 VAL A N 1
ATOM 1811 C CA . VAL A 1 216 ? 19.438 -29.75 -9.617 1 96.5 216 VAL A CA 1
ATOM 1812 C C . VAL A 1 216 ? 19.188 -28.438 -8.875 1 96.5 216 VAL A C 1
ATOM 1814 O O . VAL A 1 216 ? 18.688 -27.469 -9.469 1 96.5 216 VAL A O 1
ATOM 1817 N N . VAL A 1 217 ? 19.594 -28.359 -7.629 1 96.81 217 VAL A N 1
ATOM 1818 C CA . VAL A 1 217 ? 19.359 -27.203 -6.77 1 96.81 217 VAL A CA 1
ATOM 1819 C C . VAL A 1 217 ? 20.016 -25.969 -7.371 1 96.81 217 VAL A C 1
ATOM 1821 O O . VAL A 1 217 ? 19.438 -24.875 -7.379 1 96.81 217 VAL A O 1
ATOM 1824 N N . GLU A 1 218 ? 21.172 -26.141 -7.855 1 94.5 218 GLU A N 1
ATOM 1825 C CA . GLU A 1 218 ? 21.906 -25.016 -8.43 1 94.5 218 GLU A CA 1
ATOM 1826 C C . GLU A 1 218 ? 21.234 -24.516 -9.703 1 94.5 218 GLU A C 1
ATOM 1828 O O . GLU A 1 218 ? 21.125 -23.297 -9.906 1 94.5 218 GLU A O 1
ATOM 1833 N N . LYS A 1 219 ? 20.75 -25.344 -10.516 1 93.75 219 LYS A N 1
ATOM 1834 C CA . LYS A 1 219 ? 20.266 -25 -11.852 1 93.75 219 LYS A CA 1
ATOM 1835 C C . LYS A 1 219 ? 18.859 -24.406 -11.789 1 93.75 219 LYS A C 1
ATOM 1837 O O . LYS A 1 219 ? 18.406 -23.766 -12.742 1 93.75 219 LYS A O 1
ATOM 1842 N N . VAL A 1 220 ? 18.234 -24.594 -10.656 1 94.38 220 VAL A N 1
ATOM 1843 C CA . VAL A 1 220 ? 16.844 -24.141 -10.602 1 94.38 220 VAL A CA 1
ATOM 1844 C C . VAL A 1 220 ? 16.766 -22.844 -9.781 1 94.38 220 VAL A C 1
ATOM 1846 O O . VAL A 1 220 ? 15.672 -22.406 -9.406 1 94.38 220 VAL A O 1
ATOM 1849 N N . THR A 1 221 ? 17.859 -22.266 -9.531 1 92 221 THR A N 1
ATOM 1850 C CA . THR A 1 221 ? 17.828 -20.938 -8.898 1 92 221 THR A CA 1
ATOM 1851 C C . THR A 1 221 ? 17.234 -19.906 -9.844 1 92 221 THR A C 1
ATOM 1853 O O . THR A 1 221 ? 17.297 -20.047 -11.062 1 92 221 THR A O 1
ATOM 1856 N N . PHE A 1 222 ? 16.641 -18.938 -9.203 1 90.06 222 PHE A N 1
ATOM 1857 C CA . PHE A 1 222 ? 15.938 -17.922 -9.969 1 90.06 222 PHE A CA 1
ATOM 1858 C C . PHE A 1 222 ? 16.859 -17.266 -10.984 1 90.06 222 PHE A C 1
ATOM 1860 O O . PHE A 1 222 ? 16.5 -17.094 -12.156 1 90.06 222 PHE A O 1
ATOM 1867 N N . SER A 1 223 ? 18.047 -16.891 -10.602 1 90 223 SER A N 1
ATOM 1868 C CA . SER A 1 223 ? 19.016 -16.219 -11.469 1 90 223 SER A CA 1
ATOM 1869 C C . SER A 1 223 ? 19.391 -17.094 -12.648 1 90 223 SER A C 1
ATOM 1871 O O . SER A 1 223 ? 19.562 -16.609 -13.773 1 90 223 SER A O 1
ATOM 1873 N N . LYS A 1 224 ? 19.516 -18.344 -12.445 1 90.88 224 LYS A N 1
ATOM 1874 C CA . LYS A 1 224 ? 19.875 -19.266 -13.523 1 90.88 224 LYS A CA 1
ATOM 1875 C C . LYS A 1 224 ? 18.703 -19.469 -14.484 1 90.88 224 LYS A C 1
ATOM 1877 O O . LYS A 1 224 ? 18.891 -19.484 -15.703 1 90.88 224 LYS A O 1
ATOM 1882 N N . MET A 1 225 ? 17.547 -19.594 -13.914 1 91.56 225 MET A N 1
ATOM 1883 C CA . MET A 1 225 ? 16.375 -19.859 -14.75 1 91.56 225 MET A CA 1
ATOM 1884 C C . MET A 1 225 ? 16.031 -18.641 -15.602 1 91.56 225 MET A C 1
ATOM 1886 O O . MET A 1 225 ? 15.523 -18.797 -16.719 1 91.56 225 MET A O 1
ATOM 1890 N N . LYS A 1 226 ? 16.281 -17.484 -15.062 1 89.44 226 LYS A N 1
ATOM 1891 C CA . LYS A 1 226 ? 15.977 -16.234 -15.766 1 89.44 226 LYS A CA 1
ATOM 1892 C C . LYS A 1 226 ? 16.734 -16.156 -17.094 1 89.44 226 LYS A C 1
ATOM 1894 O O . LYS A 1 226 ? 16.234 -15.586 -18.062 1 89.44 226 LYS A O 1
ATOM 1899 N N . VAL A 1 227 ? 17.906 -16.797 -17.219 1 89.19 227 VAL A N 1
ATOM 1900 C CA . VAL A 1 227 ? 18.734 -16.641 -18.406 1 89.19 227 VAL A CA 1
ATOM 1901 C C . VAL A 1 227 ? 18.734 -17.953 -19.188 1 89.19 227 VAL A C 1
ATOM 1903 O O . VAL A 1 227 ? 19.359 -18.047 -20.25 1 89.19 227 VAL A O 1
ATOM 1906 N N . ASP A 1 228 ? 18.172 -19 -18.656 1 88.94 228 ASP A N 1
ATOM 1907 C CA . ASP A 1 228 ? 18.078 -20.281 -19.359 1 88.94 228 ASP A CA 1
ATOM 1908 C C . ASP A 1 228 ? 16.984 -20.25 -20.422 1 88.94 228 ASP A C 1
ATOM 1910 O O . ASP A 1 228 ? 15.812 -20.078 -20.109 1 88.94 228 ASP A O 1
ATOM 1914 N N . PRO A 1 229 ? 17.266 -20.469 -21.672 1 87.56 229 PRO A N 1
ATOM 1915 C CA . PRO A 1 229 ? 16.281 -20.391 -22.766 1 87.56 229 PRO A CA 1
ATOM 1916 C C . PRO A 1 229 ? 15.211 -21.469 -22.656 1 87.56 229 PRO A C 1
ATOM 1918 O O . PRO A 1 229 ? 14.141 -21.328 -23.266 1 87.56 229 PRO A O 1
ATOM 1921 N N . ARG A 1 230 ? 15.508 -22.453 -21.953 1 86.94 230 ARG A N 1
ATOM 1922 C CA . ARG A 1 230 ? 14.531 -23.531 -21.812 1 86.94 230 ARG A CA 1
ATOM 1923 C C . ARG A 1 230 ? 13.406 -23.125 -20.875 1 86.94 230 ARG A C 1
ATOM 1925 O O . ARG A 1 230 ? 12.336 -23.75 -20.875 1 86.94 230 ARG A O 1
ATOM 1932 N N . THR A 1 231 ? 13.703 -22.078 -20.094 1 88.56 231 THR A N 1
ATOM 1933 C CA . THR A 1 231 ? 12.758 -21.766 -19.031 1 88.56 231 THR A CA 1
ATOM 1934 C C . THR A 1 231 ? 12.219 -20.344 -19.188 1 88.56 231 THR A C 1
ATOM 1936 O O . THR A 1 231 ? 11.102 -20.047 -18.75 1 88.56 231 THR A O 1
ATOM 1939 N N . ASN A 1 232 ? 12.875 -19.422 -19.797 1 86.25 232 ASN A N 1
ATOM 1940 C CA . ASN A 1 232 ? 12.547 -18 -19.734 1 86.25 232 ASN A CA 1
ATOM 1941 C C . ASN A 1 232 ? 11.523 -17.609 -20.797 1 86.25 232 ASN A C 1
ATOM 1943 O O . ASN A 1 232 ? 11.062 -16.469 -20.844 1 86.25 232 ASN A O 1
ATOM 1947 N N . TYR A 1 233 ? 11.094 -18.469 -21.734 1 84.19 233 TYR A N 1
ATOM 1948 C CA . TYR A 1 233 ? 9.992 -18.375 -22.672 1 84.19 233 TYR A CA 1
ATOM 1949 C C . TYR A 1 233 ? 10.234 -17.25 -23.688 1 84.19 233 TYR A C 1
ATOM 1951 O O . TYR A 1 233 ? 9.312 -16.828 -24.375 1 84.19 233 TYR A O 1
ATOM 1959 N N . GLU A 1 234 ? 11.398 -16.734 -23.75 1 84.88 234 GLU A N 1
ATOM 1960 C CA . GLU A 1 234 ? 11.703 -15.617 -24.656 1 84.88 234 GLU A CA 1
ATOM 1961 C C . GLU A 1 234 ? 11.445 -15.992 -26.109 1 84.88 234 GLU A C 1
ATOM 1963 O O . GLU A 1 234 ? 11.07 -15.141 -26.922 1 84.88 234 GLU A O 1
ATOM 1968 N N . PHE A 1 235 ? 11.609 -17.281 -26.375 1 83.06 235 PHE A N 1
ATOM 1969 C CA . PHE A 1 235 ? 11.414 -17.75 -27.734 1 83.06 235 PHE A CA 1
ATOM 1970 C C . PHE A 1 235 ? 9.945 -17.672 -28.141 1 83.06 235 PHE A C 1
ATOM 1972 O O . PHE A 1 235 ? 9.617 -17.766 -29.328 1 83.06 235 PHE A O 1
ATOM 1979 N N . LEU A 1 236 ? 9.078 -17.438 -27.219 1 86.12 236 LEU A N 1
ATOM 1980 C CA . LEU A 1 236 ? 7.645 -17.359 -27.469 1 86.12 236 LEU A CA 1
ATOM 1981 C C . LEU A 1 236 ? 7.199 -15.914 -27.609 1 86.12 236 LEU A C 1
ATOM 1983 O O . LEU A 1 236 ? 6 -15.633 -27.719 1 86.12 236 LEU A O 1
ATOM 1987 N N . ASN A 1 237 ? 8.141 -14.992 -27.594 1 87.75 237 ASN A N 1
ATOM 1988 C CA . ASN A 1 237 ? 7.816 -13.578 -27.766 1 87.75 237 ASN A CA 1
ATOM 1989 C C . ASN A 1 237 ? 7.102 -13.32 -29.094 1 87.75 237 ASN A C 1
ATOM 1991 O O . ASN A 1 237 ? 7.512 -13.836 -30.125 1 87.75 237 ASN A O 1
ATOM 1995 N N . GLY A 1 238 ? 6.031 -12.578 -29.047 1 86.88 238 GLY A N 1
ATOM 1996 C CA . GLY A 1 238 ? 5.258 -12.258 -30.234 1 86.88 238 GLY A CA 1
ATOM 1997 C C . GLY A 1 238 ? 4.117 -13.227 -30.469 1 86.88 238 GLY A C 1
ATOM 1998 O O . GLY A 1 238 ? 3.098 -12.859 -31.062 1 86.88 238 GLY A O 1
ATOM 1999 N N . ASP A 1 239 ? 4.246 -14.469 -30.078 1 86.25 239 ASP A N 1
ATOM 2000 C CA . ASP A 1 239 ? 3.223 -15.492 -30.281 1 86.25 239 ASP A CA 1
ATOM 2001 C C . ASP A 1 239 ? 2.326 -15.617 -29.047 1 86.25 239 ASP A C 1
ATOM 2003 O O . ASP A 1 239 ? 1.099 -15.609 -29.172 1 86.25 239 ASP A O 1
ATOM 2007 N N . TYR A 1 240 ? 3 -15.641 -27.922 1 88.94 240 TYR A N 1
ATOM 2008 C CA . TYR A 1 240 ? 2.254 -15.859 -26.688 1 88.94 240 TYR A CA 1
ATOM 2009 C C . TYR A 1 240 ? 2.457 -14.695 -25.719 1 88.94 240 TYR A C 1
ATOM 2011 O O . TYR A 1 240 ? 1.576 -14.398 -24.922 1 88.94 240 TYR A O 1
ATOM 2019 N N . PHE A 1 241 ? 3.613 -14.117 -25.906 1 92.69 241 PHE A N 1
ATOM 2020 C CA . PHE A 1 241 ? 3.98 -13.094 -24.938 1 92.69 241 PHE A CA 1
ATOM 2021 C C . PHE A 1 241 ? 4.375 -11.797 -25.641 1 92.69 241 PHE A C 1
ATOM 2023 O O . PHE A 1 241 ? 4.812 -11.82 -26.797 1 92.69 241 PHE A O 1
ATOM 2030 N N . ASP A 1 242 ? 4.133 -10.727 -25.062 1 94.38 242 ASP A N 1
ATOM 2031 C CA . ASP A 1 242 ? 4.656 -9.414 -25.422 1 94.38 242 ASP A CA 1
ATOM 2032 C C . ASP A 1 242 ? 5.629 -8.898 -24.359 1 94.38 242 ASP A C 1
ATOM 2034 O O . ASP A 1 242 ? 5.23 -8.188 -23.438 1 94.38 242 ASP A O 1
ATOM 2038 N N . PHE A 1 243 ? 6.859 -9.141 -24.5 1 92.44 243 PHE A N 1
ATOM 2039 C CA . PHE A 1 243 ? 7.855 -8.867 -23.469 1 92.44 243 PHE A CA 1
ATOM 2040 C C . PHE A 1 243 ? 8.258 -7.398 -23.484 1 92.44 243 PHE A C 1
ATOM 2042 O O . PHE A 1 243 ? 9.078 -6.965 -22.672 1 92.44 243 PHE A O 1
ATOM 2049 N N . SER A 1 244 ? 7.703 -6.594 -24.422 1 92.5 244 SER A N 1
ATOM 2050 C CA . SER A 1 244 ? 7.84 -5.145 -24.312 1 92.5 244 SER A CA 1
ATOM 2051 C C . SER A 1 244 ? 7.098 -4.609 -23.094 1 92.5 244 SER A C 1
ATOM 2053 O O . SER A 1 244 ? 7.359 -3.494 -22.641 1 92.5 244 SER A O 1
ATOM 2055 N N . LYS A 1 245 ? 6.289 -5.449 -22.594 1 92.06 245 LYS A N 1
ATOM 2056 C CA . LYS A 1 245 ? 5.441 -5.023 -21.484 1 92.06 245 LYS A CA 1
ATOM 2057 C C . LYS A 1 245 ? 5.949 -5.586 -20.156 1 92.06 245 LYS A C 1
ATOM 2059 O O . LYS A 1 245 ? 5.348 -5.348 -19.109 1 92.06 245 LYS A O 1
ATOM 2064 N N . GLY A 1 246 ? 7.027 -6.363 -20.234 1 90.44 246 GLY A N 1
ATOM 2065 C CA . GLY A 1 246 ? 7.574 -6.93 -19.016 1 90.44 246 GLY A CA 1
ATOM 2066 C C . GLY A 1 246 ? 8.328 -8.227 -19.234 1 90.44 246 GLY A C 1
ATOM 2067 O O . GLY A 1 246 ? 8.633 -8.578 -20.375 1 90.44 246 GLY A O 1
ATOM 2068 N N . HIS A 1 247 ? 8.641 -8.883 -18.062 1 88.5 247 HIS A N 1
ATOM 2069 C CA . HIS A 1 247 ? 9.391 -10.133 -18.109 1 88.5 247 HIS A CA 1
ATOM 2070 C C . HIS A 1 247 ? 8.617 -11.258 -17.438 1 88.5 247 HIS A C 1
ATOM 2072 O O . HIS A 1 247 ? 7.797 -11.016 -16.547 1 88.5 247 HIS A O 1
ATOM 2078 N N . PHE A 1 248 ? 8.875 -12.453 -17.922 1 89.88 248 PHE A N 1
ATOM 2079 C CA . PHE A 1 248 ? 8.242 -13.617 -17.328 1 89.88 248 PHE A CA 1
ATOM 2080 C C . PHE A 1 248 ? 8.766 -13.844 -15.906 1 89.88 248 PHE A C 1
ATOM 2082 O O . PHE A 1 248 ? 7.988 -14.008 -14.969 1 89.88 248 PHE A O 1
ATOM 2089 N N . PHE A 1 249 ? 10.094 -13.883 -15.734 1 89.94 249 PHE A N 1
ATOM 2090 C CA . PHE A 1 249 ? 10.734 -13.906 -14.422 1 89.94 249 PHE A CA 1
ATOM 2091 C C . PHE A 1 249 ? 10.977 -12.492 -13.914 1 89.94 249 PHE A C 1
ATOM 2093 O O . PHE A 1 249 ? 11.852 -11.789 -14.422 1 89.94 249 PHE A O 1
ATOM 2100 N N . ARG A 1 250 ? 10.328 -12.047 -12.922 1 90.12 250 ARG A N 1
ATOM 2101 C CA . ARG A 1 250 ? 10.43 -10.664 -12.445 1 90.12 250 ARG A CA 1
ATOM 2102 C C . ARG A 1 250 ? 11.289 -10.586 -11.188 1 90.12 250 ARG A C 1
ATOM 2104 O O . ARG A 1 250 ? 12.508 -10.438 -11.273 1 90.12 250 ARG A O 1
ATOM 2111 N N . LYS A 1 251 ? 10.75 -11.086 -10.031 1 85.62 251 LYS A N 1
ATOM 2112 C CA . LYS A 1 251 ? 11.5 -10.984 -8.781 1 85.62 251 LYS A CA 1
ATOM 2113 C C . LYS A 1 251 ? 11.578 -12.344 -8.078 1 85.62 251 LYS A C 1
ATOM 2115 O O . LYS A 1 251 ? 12.609 -12.688 -7.508 1 85.62 251 LYS A O 1
ATOM 2120 N N . GLY A 1 252 ? 10.484 -13.109 -8.148 1 83.62 252 GLY A N 1
ATOM 2121 C CA . GLY A 1 252 ? 10.438 -14.414 -7.504 1 83.62 252 GLY A CA 1
ATOM 2122 C C . GLY A 1 252 ? 10.672 -14.344 -6.008 1 83.62 252 GLY A C 1
ATOM 2123 O O . GLY A 1 252 ? 11.195 -15.289 -5.414 1 83.62 252 GLY A O 1
ATOM 2124 N N . THR A 1 253 ? 10.328 -13.203 -5.395 1 89 253 THR A N 1
ATOM 2125 C CA . THR A 1 253 ? 10.625 -12.977 -3.98 1 89 253 THR A CA 1
ATOM 2126 C C . THR A 1 253 ? 9.359 -13.141 -3.137 1 89 253 THR A C 1
ATOM 2128 O O . THR A 1 253 ? 8.266 -12.797 -3.578 1 89 253 THR A O 1
ATOM 2131 N N . ILE A 1 254 ? 9.586 -13.758 -1.918 1 94.38 254 ILE A N 1
ATOM 2132 C CA . ILE A 1 254 ? 8.508 -13.867 -0.944 1 94.38 254 ILE A CA 1
ATOM 2133 C C . ILE A 1 254 ? 8.234 -12.5 -0.322 1 94.38 254 ILE A C 1
ATOM 2135 O O . ILE A 1 254 ? 9.164 -11.797 0.079 1 94.38 254 ILE A O 1
ATOM 2139 N N . GLY A 1 255 ? 7.027 -12.102 -0.316 1 95.75 255 GLY A N 1
ATOM 2140 C CA . GLY A 1 255 ? 6.648 -10.883 0.384 1 95.75 255 GLY A CA 1
ATOM 2141 C C . GLY A 1 255 ? 6.672 -9.648 -0.503 1 95.75 255 GLY A C 1
ATOM 2142 O O . GLY A 1 255 ? 6.441 -8.539 -0.033 1 95.75 255 GLY A O 1
ATOM 2143 N N . ASP A 1 256 ? 6.93 -9.797 -1.771 1 94.94 256 ASP A N 1
ATOM 2144 C CA . ASP A 1 256 ? 7.055 -8.648 -2.662 1 94.94 256 ASP A CA 1
ATOM 2145 C C . ASP A 1 256 ? 5.711 -7.945 -2.836 1 94.94 256 ASP A C 1
ATOM 2147 O O . ASP A 1 256 ? 5.656 -6.812 -3.326 1 94.94 256 ASP A O 1
ATOM 2151 N N . TRP A 1 257 ? 4.613 -8.586 -2.494 1 97.38 257 TRP A N 1
ATOM 2152 C CA . TRP A 1 257 ? 3.289 -7.977 -2.561 1 97.38 257 TRP A CA 1
ATOM 2153 C C . TRP A 1 257 ? 3.238 -6.695 -1.735 1 97.38 257 TRP A C 1
ATOM 2155 O O . TRP A 1 257 ? 2.5 -5.766 -2.066 1 97.38 257 TRP A O 1
ATOM 2165 N N . LYS A 1 258 ? 4.035 -6.559 -0.727 1 97.19 258 LYS A N 1
ATOM 2166 C CA . LYS A 1 258 ? 4.062 -5.387 0.146 1 97.19 258 LYS A CA 1
ATOM 2167 C C . LYS A 1 258 ? 4.469 -4.133 -0.627 1 97.19 258 LYS A C 1
ATOM 2169 O O . LYS A 1 258 ? 4.129 -3.018 -0.231 1 97.19 258 LYS A O 1
ATOM 2174 N N . ASN A 1 259 ? 5.203 -4.297 -1.679 1 96.69 259 ASN A N 1
ATOM 2175 C CA . ASN A 1 259 ? 5.703 -3.17 -2.461 1 96.69 259 ASN A CA 1
ATOM 2176 C C . ASN A 1 259 ? 4.703 -2.742 -3.531 1 96.69 259 ASN A C 1
ATOM 2178 O O . ASN A 1 259 ? 4.898 -1.728 -4.199 1 96.69 259 ASN A O 1
ATOM 2182 N N . THR A 1 260 ? 3.645 -3.508 -3.699 1 96.88 260 THR A N 1
ATOM 2183 C CA . THR A 1 260 ? 2.658 -3.211 -4.73 1 96.88 260 THR A CA 1
ATOM 2184 C C . THR A 1 260 ? 1.323 -2.816 -4.105 1 96.88 260 THR A C 1
ATOM 2186 O O . THR A 1 260 ? 0.708 -1.829 -4.512 1 96.88 260 THR A O 1
ATOM 2189 N N . MET A 1 261 ? 0.868 -3.527 -3.115 1 98.38 261 MET A N 1
ATOM 2190 C CA . MET A 1 261 ? -0.453 -3.316 -2.527 1 98.38 261 MET A CA 1
ATOM 2191 C C . MET A 1 261 ? -0.432 -2.146 -1.55 1 98.38 261 MET A C 1
ATOM 2193 O O . MET A 1 261 ? 0.43 -2.082 -0.671 1 98.38 261 MET A O 1
ATOM 2197 N N . THR A 1 262 ? -1.35 -1.272 -1.732 1 98.38 262 THR A N 1
ATOM 2198 C CA . THR A 1 262 ? -1.584 -0.293 -0.677 1 98.38 262 THR A CA 1
ATOM 2199 C C . THR A 1 262 ? -2.125 -0.971 0.579 1 98.38 262 THR A C 1
ATOM 2201 O O . THR A 1 262 ? -2.551 -2.127 0.532 1 98.38 262 THR A O 1
ATOM 2204 N N . VAL A 1 263 ? -2.076 -0.242 1.654 1 97.81 263 VAL A N 1
ATOM 2205 C CA . VAL A 1 263 ? -2.615 -0.777 2.9 1 97.81 263 VAL A CA 1
ATOM 2206 C C . VAL A 1 263 ? -4.098 -1.105 2.727 1 97.81 263 VAL A C 1
ATOM 2208 O O . VAL A 1 263 ? -4.555 -2.176 3.131 1 97.81 263 VAL A O 1
ATOM 2211 N N . ALA A 1 264 ? -4.82 -0.209 2.094 1 97.44 264 ALA A N 1
ATOM 2212 C CA . ALA A 1 264 ? -6.25 -0.426 1.87 1 97.44 264 ALA A CA 1
ATOM 2213 C C . ALA A 1 264 ? -6.488 -1.673 1.025 1 97.44 264 ALA A C 1
ATOM 2215 O O . ALA A 1 264 ? -7.406 -2.451 1.301 1 97.44 264 ALA A O 1
ATOM 2216 N N . GLN A 1 265 ? -5.691 -1.861 0.007 1 98.25 265 GLN A N 1
ATOM 2217 C CA . GLN A 1 265 ? -5.816 -3.025 -0.863 1 98.25 265 GLN A CA 1
ATOM 2218 C C . GLN A 1 265 ? -5.531 -4.316 -0.102 1 98.25 265 GLN A C 1
ATOM 2220 O O . GLN A 1 265 ? -6.234 -5.312 -0.269 1 98.25 265 GLN A O 1
ATOM 2225 N N . SER A 1 266 ? -4.469 -4.312 0.633 1 97.81 266 SER A N 1
ATOM 2226 C CA . SER A 1 266 ? -4.148 -5.469 1.459 1 97.81 266 SER A CA 1
ATOM 2227 C C . SER A 1 266 ? -5.293 -5.801 2.412 1 97.81 266 SER A C 1
ATOM 2229 O O . SER A 1 266 ? -5.656 -6.969 2.572 1 97.81 266 SER A O 1
ATOM 2231 N N . GLU A 1 267 ? -5.844 -4.75 3.076 1 96.94 267 GLU A N 1
ATOM 2232 C CA . GLU A 1 267 ? -6.957 -4.965 3.996 1 96.94 267 GLU A CA 1
ATOM 2233 C C . GLU A 1 267 ? -8.18 -5.512 3.266 1 96.94 267 GLU A C 1
ATOM 2235 O O . GLU A 1 267 ? -8.891 -6.375 3.789 1 96.94 267 GLU A O 1
ATOM 2240 N N . ARG A 1 268 ? -8.422 -5.004 2.1 1 97.44 268 ARG A N 1
ATOM 2241 C CA . ARG A 1 268 ? -9.523 -5.504 1.282 1 97.44 268 ARG A CA 1
ATOM 2242 C C . ARG A 1 268 ? -9.32 -6.977 0.939 1 97.44 268 ARG A C 1
ATOM 2244 O O . ARG A 1 268 ? -10.25 -7.781 1.067 1 97.44 268 ARG A O 1
ATOM 2251 N N . PHE A 1 269 ? -8.172 -7.328 0.522 1 97.56 269 PHE A N 1
ATOM 2252 C CA . PHE A 1 269 ? -7.832 -8.719 0.233 1 97.56 269 PHE A CA 1
ATOM 2253 C C . PHE A 1 269 ? -8.133 -9.609 1.431 1 97.56 269 PHE A C 1
ATOM 2255 O O . PHE A 1 269 ? -8.789 -10.641 1.291 1 97.56 269 PHE A O 1
ATOM 2262 N N . ASP A 1 270 ? -7.699 -9.203 2.578 1 96.06 270 ASP A N 1
ATOM 2263 C CA . ASP A 1 270 ? -7.895 -9.977 3.803 1 96.06 270 ASP A CA 1
ATOM 2264 C C . ASP A 1 270 ? -9.375 -10.141 4.117 1 96.06 270 ASP A C 1
ATOM 2266 O O . ASP A 1 270 ? -9.805 -11.211 4.57 1 96.06 270 ASP A O 1
ATOM 2270 N N . SER A 1 271 ? -10.086 -9.141 3.938 1 95.81 271 SER A N 1
ATOM 2271 C CA . SER A 1 271 ? -11.508 -9.188 4.266 1 95.81 271 SER A CA 1
ATOM 2272 C C . SER A 1 271 ? -12.234 -10.234 3.43 1 95.81 271 SER A C 1
ATOM 2274 O O . SER A 1 271 ? -13.266 -10.766 3.852 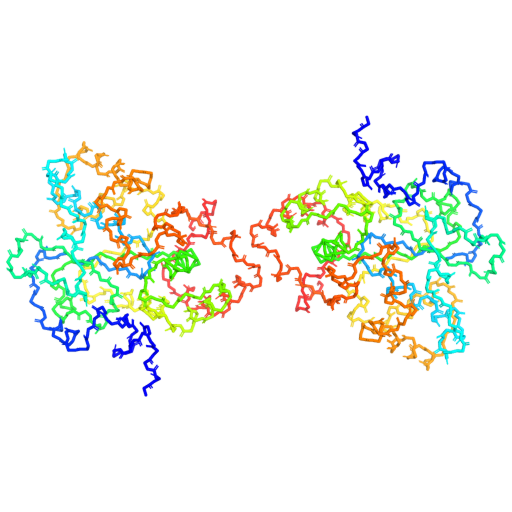1 95.81 271 SER A O 1
ATOM 2276 N N . VAL A 1 272 ? -11.703 -10.547 2.268 1 95.38 272 VAL A N 1
ATOM 2277 C CA . VAL A 1 272 ? -12.367 -11.469 1.355 1 95.38 272 VAL A CA 1
ATOM 2278 C C . VAL A 1 272 ? -11.93 -12.898 1.657 1 95.38 272 VAL A C 1
ATOM 2280 O O . VAL A 1 272 ? -12.766 -13.805 1.724 1 95.38 272 VAL A O 1
ATOM 2283 N N . PHE A 1 273 ? -10.648 -13.078 1.928 1 93.12 273 PHE A N 1
ATOM 2284 C CA . PHE A 1 273 ? -10.117 -14.438 1.942 1 93.12 273 PHE A CA 1
ATOM 2285 C C . PHE A 1 273 ? -9.82 -14.891 3.369 1 93.12 273 PHE A C 1
ATOM 2287 O O . PHE A 1 273 ? -9.75 -16.094 3.643 1 93.12 273 PHE A O 1
ATOM 2294 N N . LYS A 1 274 ? -9.625 -13.977 4.258 1 88 274 LYS A N 1
ATOM 2295 C CA . LYS A 1 274 ? -8.969 -14.266 5.531 1 88 274 LYS A CA 1
ATOM 2296 C C . LYS A 1 274 ? -9.695 -15.383 6.281 1 88 274 LYS A C 1
ATOM 2298 O O . LYS A 1 274 ? -9.078 -16.359 6.707 1 88 274 LYS A O 1
ATOM 2303 N N . GLU A 1 275 ? -10.984 -15.383 6.418 1 90.75 275 GLU A N 1
ATOM 2304 C CA . GLU A 1 275 ? -11.727 -16.359 7.215 1 90.75 275 GLU A CA 1
ATOM 2305 C C . GLU A 1 275 ? -11.539 -17.766 6.676 1 90.75 275 GLU A C 1
ATOM 2307 O O . GLU A 1 275 ? -11.211 -18.688 7.434 1 90.75 275 GLU A O 1
ATOM 2312 N N . ARG A 1 276 ? -11.688 -17.969 5.422 1 92.31 276 ARG A N 1
ATOM 2313 C CA . ARG A 1 276 ? -11.547 -19.281 4.816 1 92.31 276 ARG A CA 1
ATOM 2314 C C . ARG A 1 276 ? -10.086 -19.703 4.766 1 92.31 276 ARG A C 1
ATOM 2316 O O . ARG A 1 276 ? -9.766 -20.891 4.922 1 92.31 276 ARG A O 1
ATOM 2323 N N . MET A 1 277 ? -9.227 -18.781 4.594 1 90.5 277 MET A N 1
ATOM 2324 C CA . MET A 1 277 ? -7.801 -19.078 4.543 1 90.5 277 MET A CA 1
ATOM 2325 C C . MET A 1 277 ? -7.309 -19.594 5.887 1 90.5 277 MET A C 1
ATOM 2327 O O . MET A 1 277 ? -6.457 -20.5 5.945 1 90.5 277 MET A O 1
ATOM 2331 N N . GLU A 1 278 ? -7.863 -18.984 6.891 1 88.81 278 GLU A N 1
ATOM 2332 C CA . GLU A 1 278 ? -7.461 -19.375 8.234 1 88.81 278 GLU A CA 1
ATOM 2333 C C . GLU A 1 278 ? -7.863 -20.812 8.531 1 88.81 278 GLU A C 1
ATOM 2335 O O . GLU A 1 278 ? -7.297 -21.453 9.414 1 88.81 278 GLU A O 1
ATOM 2340 N N . LYS A 1 279 ? -8.773 -21.359 7.793 1 89.56 279 LYS A N 1
ATOM 2341 C CA . LYS A 1 279 ? -9.242 -22.719 7.992 1 89.56 279 LYS A CA 1
ATOM 2342 C C . LYS A 1 279 ? -8.352 -23.719 7.258 1 89.56 279 LYS A C 1
ATOM 2344 O O . LYS A 1 279 ? -8.438 -24.938 7.496 1 89.56 279 LYS A O 1
ATOM 2349 N N . LEU A 1 280 ? -7.574 -23.219 6.305 1 88.25 280 LEU A N 1
ATOM 2350 C CA . LEU A 1 280 ? -6.641 -24.094 5.609 1 88.25 280 LEU A CA 1
ATOM 2351 C C . LEU A 1 280 ? -5.527 -24.562 6.547 1 88.25 280 LEU A C 1
ATOM 2353 O O . LEU A 1 280 ? -5.059 -23.781 7.391 1 88.25 280 LEU A O 1
ATOM 2357 N N . PRO A 1 281 ? -5.156 -25.734 6.457 1 83.44 281 PRO A N 1
ATOM 2358 C CA . PRO A 1 281 ? -4.148 -26.25 7.383 1 83.44 281 PRO A CA 1
ATOM 2359 C C . PRO A 1 281 ? -2.734 -25.797 7.027 1 83.44 281 PRO A C 1
ATOM 2361 O O . PRO A 1 281 ? -1.759 -26.422 7.465 1 83.44 281 PRO A O 1
ATOM 2364 N N . PHE A 1 282 ? -2.619 -24.734 6.137 1 81 282 PHE A N 1
ATOM 2365 C CA . PHE A 1 282 ? -1.33 -24.219 5.699 1 81 282 PHE A CA 1
ATOM 2366 C C . PHE A 1 282 ? -0.94 -22.984 6.508 1 81 282 PHE A C 1
ATOM 2368 O O . PHE A 1 282 ? -1.804 -22.203 6.93 1 81 282 PHE A O 1
ATOM 2375 N N . LYS A 1 283 ? 0.258 -22.938 6.785 1 80.88 283 LYS A N 1
ATOM 2376 C CA . LYS A 1 283 ? 0.788 -21.672 7.246 1 80.88 283 LYS A CA 1
ATOM 2377 C C . LYS A 1 283 ? 1.421 -20.891 6.098 1 80.88 283 LYS A C 1
ATOM 2379 O O . LYS A 1 283 ? 2.211 -21.438 5.328 1 80.88 283 LYS A O 1
ATOM 2384 N N . PHE A 1 284 ? 0.923 -19.719 5.941 1 84.94 284 PHE A N 1
ATOM 2385 C CA . PHE A 1 284 ? 1.458 -18.891 4.867 1 84.94 284 PHE A CA 1
ATOM 2386 C C . PHE A 1 284 ? 2.561 -17.969 5.383 1 84.94 284 PHE A C 1
ATOM 2388 O O . PHE A 1 284 ? 2.441 -17.406 6.469 1 84.94 284 PHE A O 1
ATOM 2395 N N . TYR A 1 285 ? 3.609 -17.969 4.684 1 86.94 285 TYR A N 1
ATOM 2396 C CA . TYR A 1 285 ? 4.629 -16.953 4.91 1 86.94 285 TYR A CA 1
ATOM 2397 C C . TYR A 1 285 ? 4.312 -15.688 4.137 1 86.94 285 TYR A C 1
ATOM 2399 O O . TYR A 1 285 ? 4.223 -15.703 2.906 1 86.94 285 TYR A O 1
ATOM 2407 N N . TRP A 1 286 ? 4.188 -14.625 4.922 1 88.5 286 TRP A N 1
ATOM 2408 C CA . TRP A 1 286 ? 3.791 -13.383 4.262 1 88.5 286 TRP A CA 1
ATOM 2409 C C . TRP A 1 286 ? 5.012 -12.523 3.939 1 88.5 286 TRP A C 1
ATOM 2411 O O . TRP A 1 286 ? 4.926 -11.594 3.131 1 88.5 286 TRP A O 1
ATOM 2421 N N . ASP A 1 287 ? 6.062 -12.719 4.641 1 83.69 287 ASP A N 1
ATOM 2422 C CA . ASP A 1 287 ? 7.336 -12.094 4.297 1 83.69 287 ASP A CA 1
ATOM 2423 C C . ASP A 1 287 ? 8.508 -12.961 4.746 1 83.69 287 ASP A C 1
ATOM 2425 O O . ASP A 1 287 ? 8.312 -14.047 5.293 1 83.69 287 ASP A O 1
ATOM 2429 N N . MET A 1 288 ? 9.664 -12.547 4.262 1 74.81 288 MET A N 1
ATOM 2430 C CA . MET A 1 288 ? 10.859 -13.359 4.48 1 74.81 288 MET A CA 1
ATOM 2431 C C . MET A 1 288 ? 11.203 -13.43 5.965 1 74.81 288 MET A C 1
ATOM 2433 O O . MET A 1 288 ? 11.875 -14.367 6.406 1 74.81 288 MET A O 1
ATOM 2437 N N . ASN A 1 289 ? 10.789 -12.359 6.715 1 67.5 289 ASN A N 1
ATOM 2438 C CA . ASN A 1 289 ? 11.188 -12.281 8.117 1 67.5 289 ASN A CA 1
ATOM 2439 C C . ASN A 1 289 ? 10.219 -13.039 9.016 1 67.5 289 ASN A C 1
ATOM 2441 O O . ASN A 1 289 ? 10.5 -13.242 10.203 1 67.5 289 ASN A O 1
ATOM 2445 N N . LYS A 1 290 ? 9.18 -13.25 8.492 1 66.12 290 LYS A N 1
ATOM 2446 C CA . LYS A 1 290 ? 8.18 -13.906 9.344 1 66.12 290 LYS A CA 1
ATOM 2447 C C . LYS A 1 290 ? 8.375 -15.414 9.359 1 66.12 290 LYS A C 1
ATOM 2449 O O . LYS A 1 290 ? 8.656 -16.016 8.32 1 66.12 290 LYS A O 1
ATOM 2454 N N . LYS A 1 291 ? 8.609 -15.852 10.578 1 54.28 291 LYS A N 1
ATOM 2455 C CA . LYS A 1 291 ? 8.586 -17.297 10.828 1 54.28 291 LYS A CA 1
ATOM 2456 C C . LYS A 1 291 ? 7.203 -17.875 10.555 1 54.28 291 LYS A C 1
ATOM 2458 O O . LYS A 1 291 ? 6.191 -17.188 10.695 1 54.28 291 LYS A O 1
ATOM 2463 N N . LYS A 1 292 ? 6.973 -19.281 10.188 1 44.12 292 LYS A N 1
ATOM 2464 C CA . LYS A 1 292 ? 5.715 -19.984 9.938 1 44.12 292 LYS A CA 1
ATOM 2465 C C . LYS A 1 292 ? 4.816 -19.953 11.164 1 44.12 292 LYS A C 1
ATOM 2467 O O . LYS A 1 292 ? 5.301 -19.953 12.297 1 44.12 292 LYS A O 1
ATOM 2472 N N . MET B 1 1 ? 26.672 23.453 7.984 1 32.72 1 MET B N 1
ATOM 2473 C CA . MET B 1 1 ? 25.312 23.891 7.652 1 32.72 1 MET B CA 1
ATOM 2474 C C . MET B 1 1 ? 24.781 23.156 6.426 1 32.72 1 MET B C 1
ATOM 2476 O O . MET B 1 1 ? 25.438 23.125 5.383 1 32.72 1 MET B O 1
ATOM 2480 N N . GLN B 1 2 ? 24.141 22.078 6.441 1 44.19 2 GLN B N 1
ATOM 2481 C CA . GLN B 1 2 ? 23.719 21.359 5.238 1 44.19 2 GLN B CA 1
ATOM 2482 C C . GLN B 1 2 ? 23.297 22.344 4.141 1 44.19 2 GLN B C 1
ATOM 2484 O O . GLN B 1 2 ? 22.641 23.344 4.414 1 44.19 2 GLN B O 1
ATOM 2489 N N . PRO B 1 3 ? 23.859 22.297 3.057 1 46.72 3 PRO B N 1
ATOM 2490 C CA . PRO B 1 3 ? 23.625 23.297 2.004 1 46.72 3 PRO B CA 1
ATOM 2491 C C . PRO B 1 3 ? 22.141 23.609 1.816 1 46.72 3 PRO B C 1
ATOM 2493 O O . PRO B 1 3 ? 21.297 22.719 2.004 1 46.72 3 PRO B O 1
ATOM 2496 N N . ASP B 1 4 ? 21.781 24.875 2.096 1 55.97 4 ASP B N 1
ATOM 2497 C CA . ASP B 1 4 ? 20.531 25.5 1.686 1 55.97 4 ASP B CA 1
ATOM 2498 C C . ASP B 1 4 ? 20.047 24.953 0.345 1 55.97 4 ASP B C 1
ATOM 2500 O O . ASP B 1 4 ? 20.844 24.766 -0.576 1 55.97 4 ASP B O 1
ATOM 2504 N N . ASN B 1 5 ? 19.094 24 0.341 1 73.31 5 ASN B N 1
ATOM 2505 C CA . ASN B 1 5 ? 18.531 23.656 -0.959 1 73.31 5 ASN B CA 1
ATOM 2506 C C . ASN B 1 5 ? 17.672 24.797 -1.509 1 73.31 5 ASN B C 1
ATOM 2508 O O . ASN B 1 5 ? 17.422 25.781 -0.822 1 73.31 5 ASN B O 1
ATOM 2512 N N . LYS B 1 6 ? 17.578 24.906 -2.693 1 87.81 6 LYS B N 1
ATOM 2513 C CA . LYS B 1 6 ? 16.797 25.875 -3.473 1 87.81 6 LYS B CA 1
ATOM 2514 C C . LYS B 1 6 ? 15.461 26.172 -2.805 1 87.81 6 LYS B C 1
ATOM 2516 O O . LYS B 1 6 ? 14.977 27.312 -2.859 1 87.81 6 LYS B O 1
ATOM 2521 N N . TYR B 1 7 ? 15.062 25.312 -1.902 1 93.12 7 TYR B N 1
ATOM 2522 C CA . TYR B 1 7 ? 13.688 25.422 -1.429 1 93.12 7 TYR B CA 1
ATOM 2523 C C . TYR B 1 7 ? 13.648 25.625 0.082 1 93.12 7 TYR B C 1
ATOM 2525 O O . TYR B 1 7 ? 12.68 26.172 0.619 1 93.12 7 TYR B O 1
ATOM 2533 N N . LEU B 1 8 ? 14.703 25.219 0.806 1 95.06 8 LEU B N 1
ATOM 2534 C CA . LEU B 1 8 ? 14.68 25.234 2.264 1 95.06 8 LEU B CA 1
ATOM 2535 C C . LEU B 1 8 ? 15.945 25.875 2.822 1 95.06 8 LEU B C 1
ATOM 2537 O O . LEU B 1 8 ? 17.031 25.703 2.264 1 95.06 8 LEU B O 1
ATOM 2541 N N . PHE B 1 9 ? 15.82 26.578 3.875 1 94.38 9 PHE B N 1
ATOM 2542 C CA . PHE B 1 9 ? 16.969 27 4.676 1 94.38 9 PHE B CA 1
ATOM 2543 C C . PHE B 1 9 ? 16.75 26.656 6.145 1 94.38 9 PHE B C 1
ATOM 2545 O O . PHE B 1 9 ? 15.617 26.609 6.621 1 94.38 9 PHE B O 1
ATOM 2552 N N . LYS B 1 10 ? 17.797 26.375 6.766 1 94.69 10 LYS B N 1
ATOM 2553 C CA . LYS B 1 10 ? 17.734 25.953 8.164 1 94.69 10 LYS B CA 1
ATOM 2554 C C . LYS B 1 10 ? 17.984 27.125 9.102 1 94.69 10 LYS B C 1
ATOM 2556 O O . LYS B 1 10 ? 18.938 27.891 8.914 1 94.69 10 LYS B O 1
ATOM 2561 N N . TYR B 1 11 ? 17.125 27.375 9.977 1 95.56 11 TYR B N 1
ATOM 2562 C CA . TYR B 1 11 ? 17.266 28.359 11.031 1 95.56 11 TYR B CA 1
ATOM 2563 C C . TYR B 1 11 ? 17.094 27.734 12.406 1 95.56 11 TYR B C 1
ATOM 2565 O O . TYR B 1 11 ? 16.016 27.25 12.75 1 95.56 11 TYR B O 1
ATOM 2573 N N . LYS B 1 12 ? 18.141 27.688 13.234 1 96.31 12 LYS B N 1
ATOM 2574 C CA . LYS B 1 12 ? 18.203 27.156 14.586 1 96.31 12 LYS B CA 1
ATOM 2575 C C . LYS B 1 12 ? 17.531 25.781 14.664 1 96.31 12 LYS B C 1
ATOM 2577 O O . LYS B 1 12 ? 16.688 25.547 15.523 1 96.31 12 LYS B O 1
ATOM 2582 N N . GLY B 1 13 ? 17.812 24.938 13.711 1 95.12 13 GLY B N 1
ATOM 2583 C CA . GLY B 1 13 ? 17.453 23.531 13.781 1 95.12 13 GLY B CA 1
ATOM 2584 C C . GLY B 1 13 ? 16.156 23.219 13.062 1 95.12 13 GLY B C 1
ATOM 2585 O O . GLY B 1 13 ? 15.742 22.062 12.992 1 95.12 13 GLY B O 1
ATOM 2586 N N . CYS B 1 14 ? 15.523 24.219 12.508 1 96.69 14 CYS B N 1
ATOM 2587 C CA . CYS B 1 14 ? 14.25 24.016 11.82 1 96.69 14 CYS B CA 1
ATOM 2588 C C . CYS B 1 14 ? 14.32 24.516 10.383 1 96.69 14 CYS B C 1
ATOM 2590 O O . CYS B 1 14 ? 14.898 25.578 10.117 1 96.69 14 CYS B O 1
ATOM 2592 N N . TYR B 1 15 ? 13.711 23.766 9.484 1 96.56 15 TYR B N 1
ATOM 2593 C CA . TYR B 1 15 ? 13.703 24.156 8.078 1 96.56 15 TYR B CA 1
ATOM 2594 C C . TYR B 1 15 ? 12.539 25.109 7.785 1 96.56 15 TYR B C 1
ATOM 2596 O O . TYR B 1 15 ? 11.406 24.844 8.195 1 96.56 15 TYR B O 1
ATOM 2604 N N . PHE B 1 16 ? 12.867 26.188 7.055 1 96.38 16 PHE B N 1
ATOM 2605 C CA . PHE B 1 16 ? 11.883 27.141 6.551 1 96.38 16 PHE B CA 1
ATOM 2606 C C . PHE B 1 16 ? 11.93 27.219 5.031 1 96.38 16 PHE B C 1
ATOM 2608 O O . PHE B 1 16 ? 12.922 26.797 4.414 1 96.38 16 PHE B O 1
ATOM 2615 N N . LEU B 1 17 ? 10.852 27.688 4.457 1 93.5 17 LEU B N 1
ATOM 2616 C CA . LEU B 1 17 ? 10.812 27.844 3.008 1 93.5 17 LEU B CA 1
ATOM 2617 C C . LEU B 1 17 ? 11.648 29.047 2.57 1 93.5 17 LEU B C 1
ATOM 2619 O O . LEU B 1 17 ? 11.469 30.156 3.07 1 93.5 17 LEU B O 1
ATOM 2623 N N . THR B 1 18 ? 12.508 28.734 1.609 1 91.88 18 THR B N 1
ATOM 2624 C CA . THR B 1 18 ? 13.328 29.797 1.062 1 91.88 18 THR B CA 1
ATOM 2625 C C . THR B 1 18 ? 12.461 30.844 0.358 1 91.88 18 THR B C 1
ATOM 2627 O O . THR B 1 18 ? 11.57 30.484 -0.418 1 91.88 18 THR B O 1
ATOM 2630 N N . GLY B 1 19 ? 12.656 32.094 0.713 1 86.62 19 GLY B N 1
ATOM 2631 C CA . GLY B 1 19 ? 11.906 33.156 0.066 1 86.62 19 GLY B CA 1
ATOM 2632 C C . GLY B 1 19 ? 10.672 33.562 0.839 1 86.62 19 GLY B C 1
ATOM 2633 O O . GLY B 1 19 ? 10.078 34.625 0.557 1 86.62 19 GLY B O 1
ATOM 2634 N N . CYS B 1 20 ? 10.297 32.781 1.798 1 89.25 20 CYS B N 1
ATOM 2635 C CA . CYS B 1 20 ? 9.094 33.094 2.561 1 89.25 20 CYS B CA 1
ATOM 2636 C C . CYS B 1 20 ? 9.453 33.688 3.914 1 89.25 20 CYS B C 1
ATOM 2638 O O . CYS B 1 20 ? 8.688 34.5 4.461 1 89.25 20 CYS B O 1
ATOM 2640 N N . ALA B 1 21 ? 10.547 33.312 4.434 1 90.19 21 ALA B N 1
ATOM 2641 C CA . ALA B 1 21 ? 11.039 33.812 5.711 1 90.19 21 ALA B CA 1
ATOM 2642 C C . ALA B 1 21 ? 12.531 34.094 5.648 1 90.19 21 ALA B C 1
ATOM 2644 O O . ALA B 1 21 ? 13.234 33.594 4.781 1 90.19 21 ALA B O 1
ATOM 2645 N N . THR B 1 22 ? 12.977 35 6.527 1 90.94 22 THR B N 1
ATOM 2646 C CA . THR B 1 22 ? 14.406 35.25 6.656 1 90.94 22 THR B CA 1
ATOM 2647 C C . THR B 1 22 ? 14.875 35.031 8.086 1 90.94 22 THR B C 1
ATOM 2649 O O . THR B 1 22 ? 14.086 35.125 9.031 1 90.94 22 THR B O 1
ATOM 2652 N N . ALA B 1 23 ? 16.141 34.656 8.148 1 92.81 23 ALA B N 1
ATOM 2653 C CA . ALA B 1 23 ? 16.734 34.469 9.469 1 92.81 23 ALA B CA 1
ATOM 2654 C C . ALA B 1 23 ? 16.594 35.719 10.328 1 92.81 23 ALA B C 1
ATOM 2656 O O . ALA B 1 23 ? 16.328 35.625 11.531 1 92.81 23 ALA B O 1
ATOM 2657 N N . GLU B 1 24 ? 16.75 36.812 9.719 1 93.44 24 GLU B N 1
ATOM 2658 C CA . GLU B 1 24 ? 16.656 38.094 10.43 1 93.44 24 GLU B CA 1
ATOM 2659 C C . GLU B 1 24 ? 15.266 38.312 10.992 1 93.44 24 GLU B C 1
ATOM 2661 O O . GLU B 1 24 ? 15.109 38.719 12.148 1 93.44 24 GLU B O 1
ATOM 2666 N N . TYR B 1 25 ? 14.336 38.094 10.195 1 93.38 25 TYR B N 1
ATOM 2667 C CA . TYR B 1 25 ? 12.961 38.281 10.664 1 93.38 25 TYR B CA 1
ATOM 2668 C C . TYR B 1 25 ? 12.625 37.281 11.766 1 93.38 25 TYR B C 1
ATOM 2670 O O . TYR B 1 25 ? 12.031 37.625 12.781 1 93.38 25 TYR B O 1
ATOM 2678 N N . LEU B 1 26 ? 13.039 36.062 11.539 1 95.25 26 LEU B N 1
ATOM 2679 C CA . LEU B 1 26 ? 12.797 35.031 12.539 1 95.25 26 LEU B CA 1
ATOM 2680 C C . LEU B 1 26 ? 13.469 35.375 13.867 1 95.25 26 LEU B C 1
ATOM 2682 O O . LEU B 1 26 ? 12.891 35.188 14.93 1 95.25 26 LEU B O 1
ATOM 2686 N N . ASP B 1 27 ? 14.641 35.969 13.773 1 95.31 27 ASP B N 1
ATOM 2687 C CA . ASP B 1 27 ? 15.32 36.438 14.977 1 95.31 27 ASP B CA 1
ATOM 2688 C C . ASP B 1 27 ? 14.516 37.531 15.672 1 95.31 27 ASP B C 1
ATOM 2690 O O . ASP B 1 27 ? 14.438 37.562 16.906 1 95.31 27 ASP B O 1
ATOM 2694 N N . SER B 1 28 ? 13.969 38.344 14.867 1 94.12 28 SER B N 1
ATOM 2695 C CA . SER B 1 28 ? 13.219 39.469 15.422 1 94.12 28 SER B CA 1
ATOM 2696 C C . SER B 1 28 ? 11.969 39 16.156 1 94.12 28 SER B C 1
ATOM 2698 O O . SER B 1 28 ? 11.492 39.656 17.078 1 94.12 28 SER B O 1
ATOM 2700 N N . LEU B 1 29 ? 11.445 37.906 15.75 1 94.75 29 LEU B N 1
ATOM 2701 C CA . LEU B 1 29 ? 10.211 37.375 16.328 1 94.75 29 LEU B CA 1
ATOM 2702 C C . LEU B 1 29 ? 10.422 36.906 17.766 1 94.75 29 LEU B C 1
ATOM 2704 O O . LEU B 1 29 ? 9.461 36.75 18.516 1 94.75 29 LEU B O 1
ATOM 2708 N N . GLN B 1 30 ? 11.68 36.688 18.141 1 94.62 30 GLN B N 1
ATOM 2709 C CA . GLN B 1 30 ? 11.969 36.312 19.516 1 94.62 30 GLN B CA 1
ATOM 2710 C C . GLN B 1 30 ? 11.523 37.375 20.5 1 94.62 30 GLN B C 1
ATOM 2712 O O . GLN B 1 30 ? 11.141 37.062 21.625 1 94.62 30 GLN B O 1
ATOM 2717 N N . ASN B 1 31 ? 11.531 38.562 19.984 1 94.25 31 ASN B N 1
ATOM 2718 C CA . ASN B 1 31 ? 11.148 39.688 20.844 1 94.25 31 ASN B CA 1
ATOM 2719 C C . ASN B 1 31 ? 9.797 40.25 20.438 1 94.25 31 ASN B C 1
ATOM 2721 O O . ASN B 1 31 ? 9.477 41.406 20.766 1 94.25 31 ASN B O 1
ATOM 2725 N N . PHE B 1 32 ? 9.094 39.5 19.719 1 94.81 32 PHE B N 1
ATOM 2726 C CA . PHE B 1 32 ? 7.758 39.938 19.312 1 94.81 32 PHE B CA 1
ATOM 2727 C C . PHE B 1 32 ? 6.887 40.219 20.531 1 94.81 32 PHE B C 1
ATOM 2729 O O . PHE B 1 32 ? 6.777 39.406 21.438 1 94.81 32 PHE B O 1
ATOM 2736 N N . GLU B 1 33 ? 6.312 41.375 20.562 1 93.88 33 GLU B N 1
ATOM 2737 C CA . GLU B 1 33 ? 5.488 41.781 21.703 1 93.88 33 GLU B CA 1
ATOM 2738 C C . GLU B 1 33 ? 4.145 41.062 21.688 1 93.88 33 GLU B C 1
ATOM 2740 O O . GLU B 1 33 ? 3.379 41.188 20.719 1 93.88 33 GLU B O 1
ATOM 2745 N N . ILE B 1 34 ? 3.85 40.375 22.719 1 96.06 34 ILE B N 1
ATOM 2746 C CA . ILE B 1 34 ? 2.615 39.625 22.828 1 96.06 34 ILE B CA 1
ATOM 2747 C C . ILE B 1 34 ? 1.64 40.312 23.75 1 96.06 34 ILE B C 1
ATOM 2749 O O . ILE B 1 34 ? 2.035 40.844 24.812 1 96.06 34 ILE B O 1
ATOM 2753 N N . ARG B 1 35 ? 0.465 40.438 23.297 1 96.12 35 ARG B N 1
ATOM 2754 C CA . ARG B 1 35 ? -0.615 40.906 24.141 1 96.12 35 ARG B CA 1
ATOM 2755 C C . ARG B 1 35 ? -1.303 39.781 24.875 1 96.12 35 ARG B C 1
ATOM 2757 O O . ARG B 1 35 ? -1.32 38.625 24.391 1 96.12 35 ARG B O 1
ATOM 2764 N N . ASP B 1 36 ? -1.943 40.031 26 1 94 36 ASP B N 1
ATOM 2765 C CA . ASP B 1 36 ? -2.506 39.031 26.875 1 94 36 ASP B CA 1
ATOM 2766 C C . ASP B 1 36 ? -3.6 38.219 26.156 1 94 36 ASP B C 1
ATOM 2768 O O . ASP B 1 36 ? -3.783 37.031 26.422 1 94 36 ASP B O 1
ATOM 2772 N N . ASN B 1 37 ? -4.23 38.875 25.266 1 95 37 ASN B N 1
ATOM 2773 C CA . ASN B 1 37 ? -5.371 38.219 24.641 1 95 37 ASN B CA 1
ATOM 2774 C C . ASN B 1 37 ? -5.031 37.688 23.234 1 95 37 ASN B C 1
ATOM 2776 O O . ASN B 1 37 ? -5.914 37.25 22.5 1 95 37 ASN B O 1
ATOM 2780 N N . ASP B 1 38 ? -3.752 37.75 22.844 1 97.62 38 ASP B N 1
ATOM 2781 C CA . ASP B 1 38 ? -3.33 37.188 21.562 1 97.62 38 ASP B CA 1
ATOM 2782 C C . ASP B 1 38 ? -3.516 35.656 21.531 1 97.62 38 ASP B C 1
ATOM 2784 O O . ASP B 1 38 ? -3.348 35 22.562 1 97.62 38 ASP B O 1
ATOM 2788 N N . VAL B 1 39 ? -3.941 35.156 20.453 1 98.38 39 VAL B N 1
ATOM 2789 C CA . VAL B 1 39 ? -4.102 33.719 20.266 1 98.38 39 VAL B CA 1
ATOM 2790 C C . VAL B 1 39 ? -3.193 33.25 19.125 1 98.38 39 VAL B C 1
ATOM 2792 O O . VAL B 1 39 ? -3.176 33.844 18.047 1 98.38 39 VAL B O 1
ATOM 2795 N N . PHE B 1 40 ? -2.418 32.219 19.391 1 98.5 40 PHE B N 1
ATOM 2796 C CA . PHE B 1 40 ? -1.52 31.625 18.406 1 98.5 40 PHE B CA 1
ATOM 2797 C C . PHE B 1 40 ? -1.97 30.219 18.062 1 98.5 40 PHE B C 1
ATOM 2799 O O . PHE B 1 40 ? -1.965 29.328 18.922 1 98.5 40 PHE B O 1
ATOM 2806 N N . LEU B 1 41 ? -2.4 30.062 16.828 1 98.75 41 LEU B N 1
ATOM 2807 C CA . LEU B 1 41 ? -2.668 28.719 16.297 1 98.75 41 LEU B CA 1
ATOM 2808 C C . LEU B 1 41 ? -1.384 28.078 15.797 1 98.75 41 LEU B C 1
ATOM 2810 O O . LEU B 1 41 ? -0.774 28.547 14.836 1 98.75 41 LEU B O 1
ATOM 2814 N N . VAL B 1 42 ? -1.007 27 16.453 1 98.81 42 VAL B N 1
ATOM 2815 C CA . VAL B 1 42 ? 0.222 26.312 16.078 1 98.81 42 VAL B CA 1
ATOM 2816 C C . VAL B 1 42 ? -0.108 24.906 15.57 1 98.81 42 VAL B C 1
ATOM 2818 O O . VAL B 1 42 ? -0.826 24.156 16.234 1 98.81 42 VAL B O 1
ATOM 2821 N N . THR B 1 43 ? 0.375 24.609 14.414 1 98.62 43 THR B N 1
ATOM 2822 C CA . THR B 1 43 ? 0.201 23.297 13.797 1 98.62 43 THR B CA 1
ATOM 2823 C C . THR B 1 43 ? 1.47 22.859 13.07 1 98.62 43 THR B C 1
ATOM 2825 O O . THR B 1 43 ? 2.289 23.703 12.688 1 98.62 43 THR B O 1
ATOM 2828 N N . TYR B 1 44 ? 1.737 21.547 12.984 1 98.56 44 TYR B N 1
ATOM 2829 C CA . TYR B 1 44 ? 2.617 21.062 11.93 1 98.56 44 TYR B CA 1
ATOM 2830 C C . TYR B 1 44 ? 1.968 21.219 10.562 1 98.56 44 TYR B C 1
ATOM 2832 O O . TYR B 1 44 ? 0.739 21.219 10.445 1 98.56 44 TYR B O 1
ATOM 2840 N N . PRO B 1 45 ? 2.762 21.344 9.477 1 97.81 45 PRO B N 1
ATOM 2841 C CA . PRO B 1 45 ? 2.146 21.5 8.156 1 97.81 45 PRO B CA 1
ATOM 2842 C C . PRO B 1 45 ? 1.127 20.406 7.852 1 97.81 45 PRO B C 1
ATOM 2844 O O . PRO B 1 45 ? 1.363 19.234 8.156 1 97.81 45 PRO B O 1
ATOM 2847 N N . LYS B 1 46 ? -0.031 20.844 7.324 1 97.25 46 LYS B N 1
ATOM 2848 C CA . LYS B 1 46 ? -1.088 19.984 6.816 1 97.25 46 LYS B CA 1
ATOM 2849 C C . LYS B 1 46 ? -1.794 19.25 7.957 1 97.25 46 LYS B C 1
ATOM 2851 O O . LYS B 1 46 ? -2.193 18.094 7.812 1 97.25 46 LYS B O 1
ATOM 2856 N N . SER B 1 47 ? -1.942 19.938 9.031 1 97.38 47 SER B N 1
ATOM 2857 C CA . SER B 1 47 ? -2.574 19.344 10.203 1 97.38 47 SER B CA 1
ATOM 2858 C C . SER B 1 47 ? -3.863 20.078 10.562 1 97.38 47 SER B C 1
ATOM 2860 O O . SER B 1 47 ? -4.262 20.094 11.734 1 97.38 47 SER B O 1
ATOM 2862 N N . GLY B 1 48 ? -4.469 20.75 9.625 1 96 48 GLY B N 1
ATOM 2863 C CA . GLY B 1 48 ? -5.746 21.406 9.875 1 96 48 GLY B CA 1
ATOM 2864 C C . GLY B 1 48 ? -5.613 22.875 10.211 1 96 48 GLY B C 1
ATOM 2865 O O . GLY B 1 48 ? -6.41 23.422 10.984 1 96 48 GLY B O 1
ATOM 2866 N N . THR B 1 49 ? -4.602 23.484 9.617 1 96.62 49 THR B N 1
ATOM 2867 C CA . THR B 1 49 ? -4.301 24.875 9.914 1 96.62 49 THR B CA 1
ATOM 2868 C C . THR B 1 49 ? -5.418 25.797 9.414 1 96.62 49 THR B C 1
ATOM 2870 O O . THR B 1 49 ? -6.008 26.531 10.195 1 96.62 49 THR B O 1
ATOM 2873 N N . VAL B 1 50 ? -5.77 25.719 8.164 1 95.56 50 VAL B N 1
ATOM 2874 C CA . VAL B 1 50 ? -6.777 26.594 7.555 1 95.56 50 VAL B CA 1
ATOM 2875 C C . VAL B 1 50 ? -8.133 26.328 8.203 1 95.56 50 VAL B C 1
ATOM 2877 O O . VAL B 1 50 ? -8.898 27.266 8.438 1 95.56 50 VAL B O 1
ATOM 2880 N N . TRP B 1 51 ? -8.367 25.078 8.5 1 96.81 51 TRP B N 1
ATOM 2881 C CA . TRP B 1 51 ? -9.594 24.672 9.188 1 96.81 51 TRP B CA 1
ATOM 2882 C C . TRP B 1 51 ? -9.742 25.406 10.516 1 96.81 51 TRP B C 1
ATOM 2884 O O . TRP B 1 51 ? -10.773 26.031 10.766 1 96.81 51 TRP B O 1
ATOM 2894 N N . THR B 1 52 ? -8.75 25.438 11.258 1 98 52 THR B N 1
ATOM 2895 C CA . THR B 1 52 ? -8.805 26.047 12.586 1 98 52 THR B CA 1
ATOM 2896 C C . THR B 1 52 ? -8.727 27.578 12.492 1 98 52 THR B C 1
ATOM 2898 O O . THR B 1 52 ? -9.352 28.281 13.289 1 98 52 THR B O 1
ATOM 2901 N N . GLN B 1 53 ? -7.961 28.109 11.5 1 97.25 53 GLN B N 1
ATOM 2902 C CA . GLN B 1 53 ? -8.008 29.547 11.234 1 97.25 53 GLN B CA 1
ATOM 2903 C C . GLN B 1 53 ? -9.438 30.016 11.023 1 97.25 53 GLN B C 1
ATOM 2905 O O . GLN B 1 53 ? -9.844 31.047 11.57 1 97.25 53 GLN B O 1
ATOM 2910 N N . ASN B 1 54 ? -10.141 29.266 10.234 1 96.81 54 ASN B N 1
ATOM 2911 C CA . ASN B 1 54 ? -11.516 29.641 9.945 1 96.81 54 ASN B CA 1
ATOM 2912 C C . ASN B 1 54 ? -12.398 29.547 11.18 1 96.81 54 ASN B C 1
ATOM 2914 O O . ASN B 1 54 ? -13.242 30.406 11.414 1 96.81 54 ASN B O 1
ATOM 2918 N N . ILE B 1 55 ? -12.203 28.531 11.953 1 97.75 55 ILE B N 1
ATOM 2919 C CA . ILE B 1 55 ? -12.953 28.375 13.195 1 97.75 55 ILE B CA 1
ATOM 2920 C C . ILE B 1 55 ? -12.734 29.594 14.086 1 97.75 55 ILE B C 1
ATOM 2922 O O . ILE B 1 55 ? -13.695 30.203 14.562 1 97.75 55 ILE B O 1
ATOM 2926 N N . LEU B 1 56 ? -11.492 29.969 14.258 1 97.81 56 LEU B N 1
ATOM 2927 C CA . LEU B 1 56 ? -11.164 31.125 15.094 1 97.81 56 LEU B CA 1
ATOM 2928 C C . LEU B 1 56 ? -11.773 32.406 14.539 1 97.81 56 LEU B C 1
ATOM 2930 O O . LEU B 1 56 ? -12.328 33.219 15.289 1 97.81 56 LEU B O 1
ATOM 2934 N N . SER B 1 57 ? -11.672 32.562 13.219 1 96 57 SER B N 1
ATOM 2935 C CA . SER B 1 57 ? -12.234 33.75 12.586 1 96 57 SER B CA 1
ATOM 2936 C C . SER B 1 57 ? -13.734 33.844 12.812 1 96 57 SER B C 1
ATOM 2938 O O . SER B 1 57 ? -14.258 34.906 13.109 1 96 57 SER B O 1
ATOM 2940 N N . LEU B 1 58 ? -14.406 32.719 12.734 1 96.44 58 LEU B N 1
ATOM 2941 C CA . LEU B 1 58 ? -15.852 32.688 12.898 1 96.44 58 LEU B CA 1
ATOM 2942 C C . LEU B 1 58 ? -16.234 32.938 14.352 1 96.44 58 LEU B C 1
ATOM 2944 O O . LEU B 1 58 ? -17.297 33.5 14.625 1 96.44 58 LEU B O 1
ATOM 2948 N N . ILE B 1 59 ? -15.422 32.5 15.242 1 96.94 59 ILE B N 1
ATOM 2949 C CA . ILE B 1 59 ? -15.695 32.688 16.656 1 96.94 59 ILE B CA 1
ATOM 2950 C C . ILE B 1 59 ? -15.508 34.156 17.031 1 96.94 59 ILE B C 1
ATOM 2952 O O . ILE B 1 59 ? -16.359 34.75 17.703 1 96.94 59 ILE B O 1
ATOM 2956 N N . TYR B 1 60 ? -14.453 34.844 16.562 1 96.06 60 TYR B N 1
ATOM 2957 C CA . TYR B 1 60 ? -14.055 36.156 17.016 1 96.06 60 TYR B CA 1
ATOM 2958 C C . TYR B 1 60 ? -14.836 37.25 16.281 1 96.06 60 TYR B C 1
ATOM 2960 O O . TYR B 1 60 ? -15.078 38.312 16.812 1 96.06 60 TYR B O 1
ATOM 2968 N N . HIS B 1 61 ? -15.234 36.969 15.023 1 94.19 61 HIS B N 1
ATOM 2969 C CA . HIS B 1 61 ? -15.742 38.062 14.195 1 94.19 61 HIS B CA 1
ATOM 2970 C C . HIS B 1 61 ? -17.156 37.75 13.695 1 94.19 61 HIS B C 1
ATOM 2972 O O . HIS B 1 61 ? -17.328 36.969 12.766 1 94.19 61 HIS B O 1
ATOM 2978 N N . GLU B 1 62 ? -18 38.5 14.164 1 92 62 GLU B N 1
ATOM 2979 C CA . GLU B 1 62 ? -19.406 38.344 13.789 1 92 62 GLU B CA 1
ATOM 2980 C C . GLU B 1 62 ? -19.609 38.562 12.297 1 92 62 GLU B C 1
ATOM 2982 O O . GLU B 1 62 ? -20.406 37.875 11.656 1 92 62 GLU B O 1
ATOM 2987 N N . GLY B 1 63 ? -18.938 39.531 11.742 1 91.44 63 GLY B N 1
ATOM 2988 C CA . GLY B 1 63 ? -19.031 39.812 10.312 1 91.44 63 GLY B CA 1
ATOM 2989 C C . GLY B 1 63 ? -18.594 38.625 9.453 1 91.44 63 GLY B C 1
ATOM 2990 O O . GLY B 1 63 ? -19.125 38.438 8.367 1 91.44 63 GLY B O 1
ATOM 2991 N N . HIS B 1 64 ? -17.578 37.969 9.945 1 90.69 64 HIS B N 1
ATOM 2992 C CA . HIS B 1 64 ? -17.156 36.75 9.266 1 90.69 64 HIS B CA 1
ATOM 2993 C C . HIS B 1 64 ? -18.234 35.656 9.352 1 90.69 64 HIS B C 1
ATOM 2995 O O . HIS B 1 64 ? -18.469 34.938 8.383 1 90.69 64 HIS B O 1
ATOM 3001 N N . ARG B 1 65 ? -18.891 35.594 10.438 1 91 65 ARG B N 1
ATOM 3002 C CA . ARG B 1 65 ? -19.906 34.562 10.688 1 91 65 ARG B CA 1
ATOM 3003 C C . ARG B 1 65 ? -21.188 34.875 9.898 1 91 65 ARG B C 1
ATOM 3005 O O . ARG B 1 65 ? -21.797 33.938 9.359 1 91 65 ARG B O 1
ATOM 3012 N N . ASN B 1 66 ? -21.531 36.125 9.859 1 89.94 66 ASN B N 1
ATOM 3013 C CA . ASN B 1 66 ? -22.797 36.438 9.219 1 89.94 66 ASN B CA 1
ATOM 3014 C C . ASN B 1 66 ? -22.609 36.812 7.754 1 89.94 66 ASN B C 1
ATOM 3016 O O . ASN B 1 66 ? -23.578 37.156 7.066 1 89.94 66 ASN B O 1
ATOM 3020 N N . GLY B 1 67 ? -21.328 36.906 7.223 1 86.56 67 GLY B N 1
ATOM 3021 C CA . GLY B 1 67 ? -21.062 37.094 5.809 1 86.56 67 GLY B CA 1
ATOM 3022 C C . GLY B 1 67 ? -20.938 38.562 5.426 1 86.56 67 GLY B C 1
ATOM 3023 O O . GLY B 1 67 ? -20.812 38.875 4.242 1 86.56 67 GLY B O 1
ATOM 3024 N N . THR B 1 68 ? -20.844 39.438 6.41 1 90.56 68 THR B N 1
ATOM 3025 C CA . THR B 1 68 ? -20.812 40.844 6.113 1 90.56 68 THR B CA 1
ATOM 3026 C C . THR B 1 68 ? -19.375 41.312 5.91 1 90.56 68 THR B C 1
ATOM 3028 O O . THR B 1 68 ? -19.141 42.438 5.434 1 90.56 68 THR B O 1
ATOM 3031 N N . GLU B 1 69 ? -18.438 40.531 6.266 1 89 69 GLU B N 1
ATOM 3032 C CA . GLU B 1 69 ? -17.031 40.812 6.016 1 89 69 GLU B CA 1
ATOM 3033 C C . GLU B 1 69 ? -16.422 39.812 5.066 1 89 69 GLU B C 1
ATOM 3035 O O . GLU B 1 69 ? -16.75 38.594 5.141 1 89 69 GLU B O 1
ATOM 3040 N N . LYS B 1 70 ? -15.594 40.312 4.137 1 85.56 70 LYS B N 1
ATOM 3041 C CA . LYS B 1 70 ? -14.93 39.406 3.182 1 85.56 70 LYS B CA 1
ATOM 3042 C C . LYS B 1 70 ? -13.414 39.406 3.389 1 85.56 70 LYS B C 1
ATOM 3044 O O . LYS B 1 70 ? -12.648 39.438 2.422 1 85.56 70 LYS B O 1
ATOM 3049 N N . ILE B 1 71 ? -13.023 39.344 4.555 1 87.69 71 ILE B N 1
ATOM 3050 C CA . ILE B 1 71 ? -11.594 39.344 4.879 1 87.69 71 ILE B CA 1
ATOM 3051 C C . ILE B 1 71 ? -11.047 37.938 4.77 1 87.69 71 ILE B C 1
ATOM 3053 O O . ILE B 1 71 ? -11.648 37 5.281 1 87.69 71 ILE B O 1
ATOM 3057 N N . SER B 1 72 ? -9.93 37.75 4.047 1 88.5 72 SER B N 1
ATOM 3058 C CA . SER B 1 72 ? -9.328 36.438 3.881 1 88.5 72 SER B CA 1
ATOM 3059 C C . SER B 1 72 ? -8.734 35.938 5.191 1 88.5 72 SER B C 1
ATOM 3061 O O . SER B 1 72 ? -8.414 36.719 6.082 1 88.5 72 SER B O 1
ATOM 3063 N N . LEU B 1 73 ? -8.594 34.656 5.293 1 90.31 73 LEU B N 1
ATOM 3064 C CA . LEU B 1 73 ? -8.016 34.062 6.492 1 90.31 73 LEU B CA 1
ATOM 3065 C C . LEU B 1 73 ? -6.566 34.5 6.676 1 90.31 73 LEU B C 1
ATOM 3067 O O . LEU B 1 73 ? -6.094 34.656 7.805 1 90.31 73 LEU B O 1
ATOM 3071 N N . MET B 1 74 ? -5.871 34.75 5.613 1 86 74 MET B N 1
ATOM 3072 C CA . MET B 1 74 ? -4.48 35.188 5.684 1 86 74 MET B CA 1
ATOM 3073 C C . MET B 1 74 ? -4.367 36.531 6.371 1 86 74 MET B C 1
ATOM 3075 O O . MET B 1 74 ? -3.385 36.812 7.059 1 86 74 MET B O 1
ATOM 3079 N N . GLU B 1 75 ? -5.387 37.25 6.219 1 87.62 75 GLU B N 1
ATOM 3080 C CA . GLU B 1 75 ? -5.422 38.562 6.852 1 87.62 75 GLU B CA 1
ATOM 3081 C C . GLU B 1 75 ? -5.98 38.5 8.273 1 87.62 75 GLU B C 1
ATOM 3083 O O . GLU B 1 75 ? -5.551 39.25 9.156 1 87.62 75 GLU B O 1
ATOM 3088 N N . ARG B 1 76 ? -6.926 37.625 8.477 1 89.06 76 ARG B N 1
ATOM 3089 C CA . ARG B 1 76 ? -7.594 37.5 9.773 1 89.06 76 ARG B CA 1
ATOM 3090 C C . ARG B 1 76 ? -6.703 36.781 10.781 1 89.06 76 ARG B C 1
ATOM 3092 O O . ARG B 1 76 ? -6.715 37.125 11.969 1 89.06 76 ARG B O 1
ATOM 3099 N N . VAL B 1 77 ? -6.074 35.812 10.273 1 94 77 VAL B N 1
ATOM 3100 C CA . VAL B 1 77 ? -5.156 35 11.086 1 94 77 VAL B CA 1
ATOM 3101 C C . VAL B 1 77 ? -3.812 34.875 10.375 1 94 77 VAL B C 1
ATOM 3103 O O . VAL B 1 77 ? -3.438 33.812 9.93 1 94 77 VAL B O 1
ATOM 3106 N N . PRO B 1 78 ? -3.08 35.969 10.328 1 93.31 78 PRO B N 1
ATOM 3107 C CA . PRO B 1 78 ? -1.833 35.969 9.562 1 93.31 78 PRO B CA 1
ATOM 3108 C C . PRO B 1 78 ? -0.773 35.031 10.133 1 93.31 78 PRO B C 1
ATOM 3110 O O . PRO B 1 78 ? -0.808 34.719 11.32 1 93.31 78 PRO B O 1
ATOM 3113 N N . TRP B 1 79 ? 0.149 34.656 9.266 1 94.38 79 TRP B N 1
ATOM 3114 C CA . TRP B 1 79 ? 1.3 33.844 9.664 1 94.38 79 TRP B CA 1
ATOM 3115 C C . TRP B 1 79 ? 2.307 34.688 10.445 1 94.38 79 TRP B C 1
ATOM 3117 O O . TRP B 1 79 ? 2.66 35.781 10.016 1 94.38 79 TRP B O 1
ATOM 3127 N N . LEU B 1 80 ? 2.732 34.188 11.508 1 95.06 80 LEU B N 1
ATOM 3128 C CA . LEU B 1 80 ? 3.682 34.938 12.328 1 95.06 80 LEU B CA 1
ATOM 3129 C C . LEU B 1 80 ? 5.051 35 11.656 1 95.06 80 LEU B C 1
ATOM 3131 O O . LEU B 1 80 ? 5.68 36.031 11.617 1 95.06 80 LEU B O 1
ATOM 3135 N N . GLU B 1 81 ? 5.484 33.875 11.094 1 93.81 81 GLU B N 1
ATOM 3136 C CA . GLU B 1 81 ? 6.863 33.75 10.625 1 93.81 81 GLU B CA 1
ATOM 3137 C C . GLU B 1 81 ? 6.977 34.156 9.156 1 93.81 81 GLU B C 1
ATOM 3139 O O . GLU B 1 81 ? 8.078 34.25 8.617 1 93.81 81 GLU B O 1
ATOM 3144 N N . TYR B 1 82 ? 5.801 34.344 8.508 1 87.62 82 TYR B N 1
ATOM 3145 C CA . TYR B 1 82 ? 5.844 34.781 7.117 1 87.62 82 TYR B CA 1
ATOM 3146 C C . TYR B 1 82 ? 5.316 36.219 6.969 1 87.62 82 TYR B C 1
ATOM 3148 O O . TYR B 1 82 ? 4.102 36.438 6.992 1 87.62 82 TYR B O 1
ATOM 3156 N N . LYS B 1 83 ? 6.117 37.094 7.215 1 71.44 83 LYS B N 1
ATOM 3157 C CA . LYS B 1 83 ? 5.688 38.469 7.297 1 71.44 83 LYS B CA 1
ATOM 3158 C C . LYS B 1 83 ? 4.934 38.906 6.039 1 71.44 83 LYS B C 1
ATOM 3160 O O . LYS B 1 83 ? 5.477 38.844 4.934 1 71.44 83 LYS B O 1
ATOM 3165 N N . PRO B 1 84 ? 3.613 39.094 6.332 1 68.56 84 PRO B N 1
ATOM 3166 C CA . PRO B 1 84 ? 2.904 39.656 5.18 1 68.56 84 PRO B CA 1
ATOM 3167 C C . PRO B 1 84 ? 3.35 41.094 4.848 1 68.56 84 PRO B C 1
ATOM 3169 O O . PRO B 1 84 ? 3.75 41.844 5.738 1 68.56 84 PRO B O 1
ATOM 3172 N N . LYS B 1 85 ? 3.66 41.438 3.68 1 64.69 85 LYS B N 1
ATOM 3173 C CA . LYS B 1 85 ? 4.156 42.75 3.275 1 64.69 85 LYS B CA 1
ATOM 3174 C C . LYS B 1 85 ? 3.248 43.844 3.797 1 64.69 85 LYS B C 1
ATOM 3176 O O . LYS B 1 85 ? 3.723 44.938 4.141 1 64.69 85 LYS B O 1
ATOM 3181 N N . ARG B 1 86 ? 2.037 43.531 4.023 1 68.06 86 ARG B N 1
ATOM 3182 C CA . ARG B 1 86 ? 1.143 44.688 4.141 1 68.06 86 ARG B CA 1
ATOM 3183 C C . ARG B 1 86 ? 0.519 44.75 5.527 1 68.06 86 ARG B C 1
ATOM 3185 O O . ARG B 1 86 ? -0.256 45.656 5.824 1 68.06 86 ARG B O 1
ATOM 3192 N N . ILE B 1 87 ? 0.918 43.875 6.441 1 77.12 87 ILE B N 1
ATOM 3193 C CA . ILE B 1 87 ? 0.189 43.906 7.703 1 77.12 87 ILE B CA 1
ATOM 3194 C C . ILE B 1 87 ? 1.102 44.406 8.82 1 77.12 87 ILE B C 1
ATOM 3196 O O . ILE B 1 87 ? 2.211 43.906 9 1 77.12 87 ILE B O 1
ATOM 3200 N N . ASP B 1 88 ? 0.685 45.438 9.461 1 84.5 88 ASP B N 1
ATOM 3201 C CA . ASP B 1 88 ? 1.313 45.906 10.688 1 84.5 88 ASP B CA 1
ATOM 3202 C C . ASP B 1 88 ? 0.632 45.312 11.922 1 84.5 88 ASP B C 1
ATOM 3204 O O . ASP B 1 88 ? -0.444 45.781 12.32 1 84.5 88 ASP B O 1
ATOM 3208 N N . PHE B 1 89 ? 1.293 44.344 12.547 1 89.31 89 PHE B N 1
ATOM 3209 C CA . PHE B 1 89 ? 0.719 43.594 13.648 1 89.31 89 PHE B CA 1
ATOM 3210 C C . PHE B 1 89 ? 0.407 44.5 14.828 1 89.31 89 PHE B C 1
ATOM 3212 O O . PHE B 1 89 ? -0.537 44.25 15.578 1 89.31 89 PHE B O 1
ATOM 3219 N N . ASP B 1 90 ? 1.177 45.531 14.93 1 86.81 90 ASP B N 1
ATOM 3220 C CA . ASP B 1 90 ? 1.01 46.469 16.062 1 86.81 90 ASP B CA 1
ATOM 3221 C C . ASP B 1 90 ? -0.301 47.219 15.945 1 86.81 90 ASP B C 1
ATOM 3223 O O . ASP B 1 90 ? -0.856 47.656 16.953 1 86.81 90 ASP B O 1
ATOM 3227 N N . ARG B 1 91 ? -0.766 47.312 14.789 1 86.19 91 ARG B N 1
ATOM 3228 C CA . ARG B 1 91 ? -1.966 48.125 14.57 1 86.19 91 ARG B CA 1
ATOM 3229 C C . ARG B 1 91 ? -3.215 47.25 14.562 1 86.19 91 ARG B C 1
ATOM 3231 O O . ARG B 1 91 ? -4.336 47.75 14.555 1 86.19 91 ARG B O 1
ATOM 3238 N N . CYS B 1 92 ? -3.049 46.031 14.562 1 88 92 CYS B N 1
ATOM 3239 C CA . CYS B 1 92 ? -4.191 45.094 14.578 1 88 92 CYS B CA 1
ATOM 3240 C C . CYS B 1 92 ? -4.906 45.156 15.922 1 88 92 CYS B C 1
ATOM 3242 O O . CYS B 1 92 ? -4.262 45.156 16.969 1 88 92 CYS B O 1
ATOM 3244 N N . PRO B 1 93 ? -6.16 45.25 15.883 1 87.75 93 PRO B N 1
ATOM 3245 C CA . PRO B 1 93 ? -6.891 45.281 17.156 1 87.75 93 PRO B CA 1
ATOM 3246 C C . PRO B 1 93 ? -6.777 43.969 17.938 1 87.75 93 PRO B C 1
ATOM 3248 O O . PRO B 1 93 ? -6.645 42.906 17.344 1 87.75 93 PRO B O 1
ATOM 3251 N N . SER B 1 94 ? -6.914 44.094 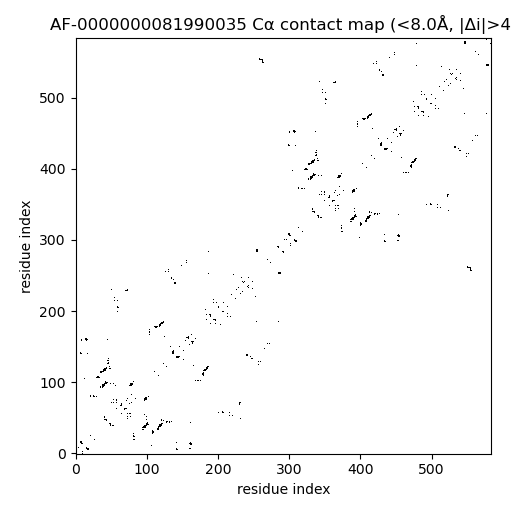19.312 1 91 94 SER B N 1
ATOM 3252 C CA . SER B 1 94 ? -6.941 42.938 20.172 1 91 94 SER B CA 1
ATOM 3253 C C . SER B 1 94 ? -8.305 42.25 20.141 1 91 94 SER B C 1
ATOM 3255 O O . SER B 1 94 ? -9.336 42.906 20.062 1 91 94 SER B O 1
ATOM 3257 N N . SER B 1 95 ? -8.273 41.125 20.188 1 93.06 95 SER B N 1
ATOM 3258 C CA . SER B 1 95 ? -7.262 40.062 20.266 1 93.06 95 SER B CA 1
ATOM 3259 C C . SER B 1 95 ? -6.695 39.719 18.891 1 93.06 95 SER B C 1
ATOM 3261 O O . SER B 1 95 ? -7.449 39.531 17.938 1 93.06 95 SER B O 1
ATOM 3263 N N . ARG B 1 96 ? -5.402 39.656 18.781 1 96.06 96 ARG B N 1
ATOM 3264 C CA . ARG B 1 96 ? -4.762 39.281 17.531 1 96.06 96 ARG B CA 1
ATOM 3265 C C . ARG B 1 96 ? -4.688 37.75 17.406 1 96.06 96 ARG B C 1
ATOM 3267 O O . ARG B 1 96 ? -4.52 37.062 18.406 1 96.06 96 ARG B O 1
ATOM 3274 N N . LEU B 1 97 ? -4.949 37.344 16.25 1 96.69 97 LEU B N 1
ATOM 3275 C CA . LEU B 1 97 ? -4.824 35.938 15.914 1 96.69 97 LEU B CA 1
ATOM 3276 C C . LEU B 1 97 ? -3.639 35.688 14.984 1 96.69 97 LEU B C 1
ATOM 3278 O O . LEU B 1 97 ? -3.449 36.438 14.016 1 96.69 97 LEU B O 1
ATOM 3282 N N . PHE B 1 98 ? -2.83 34.656 15.305 1 96.81 98 PHE B N 1
ATOM 3283 C CA . PHE B 1 98 ? -1.687 34.344 14.469 1 96.81 98 PHE B CA 1
ATOM 3284 C C . PHE B 1 98 ? -1.642 32.844 14.195 1 96.81 98 PHE B C 1
ATOM 3286 O O . PHE B 1 98 ? -2.053 32.031 15.039 1 96.81 98 PHE B O 1
ATOM 3293 N N . ALA B 1 99 ? -1.207 32.469 13.078 1 97 99 ALA B N 1
ATOM 3294 C CA . ALA B 1 99 ? -0.883 31.078 12.766 1 97 99 ALA B CA 1
ATOM 3295 C C . ALA B 1 99 ? 0.627 30.859 12.703 1 97 99 ALA B C 1
ATOM 3297 O O . ALA B 1 99 ? 1.376 31.781 12.367 1 97 99 ALA B O 1
ATOM 3298 N N . SER B 1 100 ? 1.091 29.688 13.055 1 98 100 SER B N 1
ATOM 3299 C CA . SER B 1 100 ? 2.521 29.391 13.008 1 98 100 SER B CA 1
ATOM 3300 C C . SER B 1 100 ? 2.781 27.906 12.883 1 98 100 SER B C 1
ATOM 3302 O O . SER B 1 100 ? 2.025 27.094 13.414 1 98 100 SER B O 1
ATOM 3304 N N . HIS B 1 101 ? 3.855 27.531 12.164 1 98.25 101 HIS B N 1
ATOM 3305 C CA . HIS B 1 101 ? 4.375 26.156 12.141 1 98.25 101 HIS B CA 1
ATOM 3306 C C . HIS B 1 101 ? 5.656 26.047 12.953 1 98.25 101 HIS B C 1
ATOM 3308 O O . HIS B 1 101 ? 6.316 25 12.938 1 98.25 101 HIS B O 1
ATOM 3314 N N . MET B 1 102 ? 5.98 27.031 13.727 1 98.06 102 MET B N 1
ATOM 3315 C CA . MET B 1 102 ? 7.273 27.047 14.398 1 98.06 102 MET B CA 1
ATOM 3316 C C . MET B 1 102 ? 7.301 26.047 15.555 1 98.06 102 MET B C 1
ATOM 3318 O O . MET B 1 102 ? 6.289 25.859 16.234 1 98.06 102 MET B O 1
ATOM 3322 N N . PRO B 1 103 ? 8.453 25.406 15.727 1 98.38 103 PRO B N 1
ATOM 3323 C CA . PRO B 1 103 ? 8.602 24.594 16.938 1 98.38 103 PRO B CA 1
ATOM 3324 C C . PRO B 1 103 ? 8.578 25.422 18.203 1 98.38 103 PRO B C 1
ATOM 3326 O O . PRO B 1 103 ? 8.797 26.641 18.156 1 98.38 103 PRO B O 1
ATOM 3329 N N . TYR B 1 104 ? 8.383 24.75 19.312 1 97.81 104 TYR B N 1
ATOM 3330 C CA . TYR B 1 104 ? 8.156 25.406 20.594 1 97.81 104 TYR B CA 1
ATOM 3331 C C . TYR B 1 104 ? 9.328 26.328 20.969 1 97.81 104 TYR B C 1
ATOM 3333 O O . TYR B 1 104 ? 9.141 27.344 21.641 1 97.81 104 TYR B O 1
ATOM 3341 N N . TYR B 1 105 ? 10.523 26.016 20.5 1 97.31 105 TYR B N 1
ATOM 3342 C CA . TYR B 1 105 ? 11.711 26.719 20.953 1 97.31 105 TYR B CA 1
ATOM 3343 C C . TYR B 1 105 ? 11.984 27.953 20.094 1 97.31 105 TYR B C 1
ATOM 3345 O O . TYR B 1 105 ? 12.859 28.75 20.422 1 97.31 105 TYR B O 1
ATOM 3353 N N . LEU B 1 106 ? 11.234 28.125 19 1 97.75 106 LEU B N 1
ATOM 3354 C CA . LEU B 1 106 ? 11.492 29.266 18.125 1 97.75 106 LEU B CA 1
ATOM 3355 C C . LEU B 1 106 ? 10.406 30.328 18.266 1 97.75 106 LEU B C 1
ATOM 3357 O O . LEU B 1 106 ? 10.508 31.406 17.688 1 97.75 106 LEU B O 1
ATOM 3361 N N . VAL B 1 107 ? 9.32 30.062 19 1 97.69 107 VAL B N 1
ATOM 3362 C CA . VAL B 1 107 ? 8.242 31.031 19.172 1 97.69 107 VAL B CA 1
ATOM 3363 C C . VAL B 1 107 ? 8.711 32.188 20.062 1 97.69 107 VAL B C 1
ATOM 3365 O O . VAL B 1 107 ? 9.742 32.062 20.734 1 97.69 107 VAL B O 1
ATOM 3368 N N . PRO B 1 108 ? 7.969 33.281 20.047 1 96.94 108 PRO B N 1
ATOM 3369 C CA . PRO B 1 108 ? 8.367 34.438 20.875 1 96.94 108 PRO B CA 1
ATOM 3370 C C . PRO B 1 108 ? 8.57 34.062 22.344 1 96.94 108 PRO B C 1
ATOM 3372 O O . PRO B 1 108 ? 7.805 33.25 22.891 1 96.94 108 PRO B O 1
ATOM 3375 N N . ARG B 1 109 ? 9.469 34.688 22.953 1 95.88 109 ARG B N 1
ATOM 3376 C CA . ARG B 1 109 ? 9.883 34.344 24.312 1 95.88 109 ARG B CA 1
ATOM 3377 C C . ARG B 1 109 ? 8.727 34.531 25.297 1 95.88 109 ARG B C 1
ATOM 3379 O O . ARG B 1 109 ? 8.57 33.719 26.219 1 95.88 109 ARG B O 1
ATOM 3386 N N . GLU B 1 110 ? 7.941 35.5 25.094 1 95.75 110 GLU B N 1
ATOM 3387 C CA . GLU B 1 110 ? 6.867 35.812 26.031 1 95.75 110 GLU B CA 1
ATOM 3388 C C . GLU B 1 110 ? 5.789 34.719 26.016 1 95.75 110 GLU B C 1
ATOM 3390 O O . GLU B 1 110 ? 5.062 34.531 26.984 1 95.75 110 GLU B O 1
ATOM 3395 N N . LEU B 1 111 ? 5.668 34.062 24.891 1 96 111 LEU B N 1
ATOM 3396 C CA . LEU B 1 111 ? 4.727 32.938 24.828 1 96 111 LEU B CA 1
ATOM 3397 C C . LEU B 1 111 ? 5.125 31.844 25.797 1 96 111 LEU B C 1
ATOM 3399 O O . LEU B 1 111 ? 4.262 31.172 26.359 1 96 111 LEU B O 1
ATOM 3403 N N . LYS B 1 112 ? 6.445 31.688 25.984 1 92.88 112 LYS B N 1
ATOM 3404 C CA . LYS B 1 112 ? 6.984 30.672 26.875 1 92.88 112 LYS B CA 1
ATOM 3405 C C . LYS B 1 112 ? 6.797 31.062 28.344 1 92.88 112 LYS B C 1
ATOM 3407 O O . LYS B 1 112 ? 6.996 30.25 29.234 1 92.88 112 LYS B O 1
ATOM 3412 N N . ASN B 1 113 ? 6.406 32.25 28.578 1 90.31 113 ASN B N 1
ATOM 3413 C CA . ASN B 1 113 ? 6.105 32.75 29.922 1 90.31 113 ASN B CA 1
ATOM 3414 C C . ASN B 1 113 ? 4.602 32.875 30.156 1 90.31 113 ASN B C 1
ATOM 3416 O O . ASN B 1 113 ? 4.16 33.719 30.922 1 90.31 113 ASN B O 1
ATOM 3420 N N . ARG B 1 114 ? 3.844 32.156 29.344 1 93.31 114 ARG B N 1
ATOM 3421 C CA . ARG B 1 114 ? 2.402 31.953 29.469 1 93.31 114 ARG B CA 1
ATOM 3422 C C . ARG B 1 114 ? 1.65 33.25 29.141 1 93.31 114 ARG B C 1
ATOM 3424 O O . ARG B 1 114 ? 0.559 33.469 29.656 1 93.31 114 ARG B O 1
ATOM 3431 N N . LYS B 1 115 ? 2.396 34.094 28.406 1 96.06 115 LYS B N 1
ATOM 3432 C CA . LYS B 1 115 ? 1.662 35.219 27.859 1 96.06 115 LYS B CA 1
ATOM 3433 C C . LYS B 1 115 ? 0.943 34.875 26.578 1 96.06 115 LYS B C 1
ATOM 3435 O O . LYS B 1 115 ? 1.511 34.188 25.719 1 96.06 115 LYS B O 1
ATOM 3440 N N . GLY B 1 116 ? -0.315 35.312 26.422 1 97 116 GLY B N 1
ATOM 3441 C CA . GLY B 1 116 ? -1.115 34.906 25.281 1 97 116 GLY B CA 1
ATOM 3442 C C . GLY B 1 116 ? -1.613 33.469 25.391 1 97 116 GLY B C 1
ATOM 3443 O O . GLY B 1 116 ? -1.473 32.844 26.422 1 97 116 GLY B O 1
ATOM 3444 N N . LYS B 1 117 ? -2.307 33 24.406 1 98.25 117 LYS B N 1
ATOM 3445 C CA . LYS B 1 117 ? -2.881 31.656 24.359 1 98.25 117 LYS B CA 1
ATOM 3446 C C . LYS B 1 117 ? -2.414 30.906 23.109 1 98.25 117 LYS B C 1
ATOM 3448 O O . LYS B 1 117 ? -2.295 31.5 22.031 1 98.25 117 LYS B O 1
ATOM 3453 N N . VAL B 1 118 ? -2.109 29.625 23.328 1 98.62 118 VAL B N 1
ATOM 3454 C CA . VAL B 1 118 ? -1.679 28.766 22.219 1 98.62 118 VAL B CA 1
ATOM 3455 C C . VAL B 1 118 ? -2.701 27.656 21.984 1 98.62 118 VAL B C 1
ATOM 3457 O O . VAL B 1 118 ? -3.086 26.953 22.922 1 98.62 118 VAL B O 1
ATOM 3460 N N . ILE B 1 119 ? -3.225 27.562 20.812 1 98.75 119 ILE B N 1
ATOM 3461 C CA . ILE B 1 119 ? -4 26.406 20.375 1 98.75 119 ILE B CA 1
ATOM 3462 C C . ILE B 1 119 ? -3.156 25.531 19.453 1 98.75 119 ILE B C 1
ATOM 3464 O O . ILE B 1 119 ? -2.736 25.984 18.391 1 98.75 119 ILE B O 1
ATOM 3468 N N . TYR B 1 120 ? -2.865 24.344 19.891 1 98.44 120 TYR B N 1
ATOM 3469 C CA . TYR B 1 120 ? -2.059 23.406 19.125 1 98.44 120 TYR B CA 1
ATOM 3470 C C . TYR B 1 120 ? -2.926 22.297 18.547 1 98.44 120 TYR B C 1
ATOM 3472 O O . TYR B 1 120 ? -3.648 21.625 19.281 1 98.44 120 TYR B O 1
ATOM 3480 N N . ILE B 1 121 ? -2.893 22.141 17.234 1 98 121 ILE B N 1
ATOM 3481 C CA . ILE B 1 121 ? -3.605 21.062 16.578 1 98 121 ILE B CA 1
ATOM 3482 C C . ILE B 1 121 ? -2.607 20.016 16.062 1 98 121 ILE B C 1
ATOM 3484 O O . ILE B 1 121 ? -1.753 20.328 15.234 1 98 121 ILE B O 1
ATOM 3488 N N . ALA B 1 122 ? -2.703 18.828 16.578 1 96.5 122 ALA B N 1
ATOM 3489 C CA . ALA B 1 122 ? -1.922 17.703 16.078 1 96.5 122 ALA B CA 1
ATOM 3490 C C . ALA B 1 122 ? -2.764 16.812 15.164 1 96.5 122 ALA B C 1
ATOM 3492 O O . ALA B 1 122 ? -3.99 16.766 15.281 1 96.5 122 ALA B O 1
ATOM 3493 N N . ARG B 1 123 ? -2.098 16.125 14.242 1 95.94 123 ARG B N 1
ATOM 3494 C CA . ARG B 1 123 ? -2.768 15.242 13.289 1 95.94 123 ARG B CA 1
ATOM 3495 C C . ARG B 1 123 ? -1.994 13.938 13.117 1 95.94 123 ARG B C 1
ATOM 3497 O O . ARG B 1 123 ? -0.772 13.906 13.273 1 95.94 123 ARG B O 1
ATOM 3504 N N . ASN B 1 124 ? -2.773 12.898 12.844 1 94.62 124 ASN B N 1
ATOM 3505 C CA . ASN B 1 124 ? -2.131 11.641 12.477 1 94.62 124 ASN B CA 1
ATOM 3506 C C . ASN B 1 124 ? -1.021 11.859 11.445 1 94.62 124 ASN B C 1
ATOM 3508 O O . ASN B 1 124 ? -1.24 12.492 10.414 1 94.62 124 ASN B O 1
ATOM 3512 N N . PRO B 1 125 ? 0.166 11.289 11.797 1 96.06 125 PRO B N 1
ATOM 3513 C CA . PRO B 1 125 ? 1.315 11.648 10.961 1 96.06 125 PRO B CA 1
ATOM 3514 C C . PRO B 1 125 ? 1.233 11.047 9.555 1 96.06 125 PRO B C 1
ATOM 3516 O O . PRO B 1 125 ? 1.785 11.609 8.609 1 96.06 125 PRO B O 1
ATOM 3519 N N . LYS B 1 126 ? 0.594 9.914 9.414 1 97.31 126 LYS B N 1
ATOM 3520 C CA . LYS B 1 126 ? 0.501 9.344 8.078 1 97.31 126 LYS B CA 1
ATOM 3521 C C . LYS B 1 126 ? -0.437 10.156 7.191 1 97.31 126 LYS B C 1
ATOM 3523 O O . LYS B 1 126 ? -0.135 10.406 6.023 1 97.31 126 LYS B O 1
ATOM 3528 N N . ASP B 1 127 ? -1.564 10.555 7.707 1 97.38 127 ASP B N 1
ATOM 3529 C CA . ASP B 1 127 ? -2.453 11.438 6.957 1 97.38 127 ASP B CA 1
ATOM 3530 C C . ASP B 1 127 ? -1.785 12.781 6.676 1 97.38 127 ASP B C 1
ATOM 3532 O O . ASP B 1 127 ? -1.917 13.328 5.578 1 97.38 127 ASP B O 1
ATOM 3536 N N . ALA B 1 128 ? -1.089 13.305 7.695 1 97.38 128 ALA B N 1
ATOM 3537 C CA . ALA B 1 128 ? -0.37 14.562 7.508 1 97.38 128 ALA B CA 1
ATOM 3538 C C . ALA B 1 128 ? 0.673 14.438 6.402 1 97.38 128 ALA B C 1
ATOM 3540 O O . ALA B 1 128 ? 0.798 15.328 5.555 1 97.38 128 ALA B O 1
ATOM 3541 N N . LEU B 1 129 ? 1.383 13.344 6.41 1 98.19 129 LEU B N 1
ATOM 3542 C CA . LEU B 1 129 ? 2.41 13.086 5.406 1 98.19 129 LEU B CA 1
ATOM 3543 C C . LEU B 1 129 ? 1.81 13.062 4.004 1 98.19 129 LEU B C 1
ATOM 3545 O O . LEU B 1 129 ? 2.328 13.711 3.094 1 98.19 129 LEU B O 1
ATOM 3549 N N . VAL B 1 130 ? 0.694 12.328 3.834 1 97.94 130 VAL B N 1
ATOM 3550 C CA . VAL B 1 130 ? 0.054 12.227 2.527 1 97.94 130 VAL B CA 1
ATOM 3551 C C . VAL B 1 130 ? -0.455 13.594 2.088 1 97.94 130 VAL B C 1
ATOM 3553 O O . VAL B 1 130 ? -0.266 13.992 0.938 1 97.94 130 VAL B O 1
ATOM 3556 N N . SER B 1 131 ? -1.087 14.25 3.002 1 97.25 131 SER B N 1
ATOM 3557 C CA . SER B 1 131 ? -1.548 15.602 2.705 1 97.25 131 SER B CA 1
ATOM 3558 C C . SER B 1 131 ? -0.381 16.516 2.348 1 97.25 131 SER B C 1
ATOM 3560 O O . SER B 1 131 ? -0.476 17.312 1.415 1 97.25 131 SER B O 1
ATOM 3562 N N . TYR B 1 132 ? 0.686 16.422 3.082 1 97.56 132 TYR B N 1
ATOM 3563 C CA . TYR B 1 132 ? 1.898 17.203 2.875 1 97.56 132 TYR B CA 1
ATOM 3564 C C . TYR B 1 132 ? 2.494 16.938 1.5 1 97.56 132 TYR B C 1
ATOM 3566 O O . TYR B 1 132 ? 2.887 17.875 0.793 1 97.56 132 TYR B O 1
ATOM 3574 N N . TYR B 1 133 ? 2.543 15.703 1.116 1 97.75 133 TYR B N 1
ATOM 3575 C CA . TYR B 1 133 ? 3.043 15.297 -0.195 1 97.75 133 TYR B CA 1
ATOM 3576 C C . TYR B 1 133 ? 2.268 15.992 -1.309 1 97.75 133 TYR B C 1
ATOM 3578 O O . TYR B 1 133 ? 2.861 16.578 -2.215 1 97.75 133 TYR B O 1
ATOM 3586 N N . HIS B 1 134 ? 0.97 15.961 -1.237 1 96.44 134 HIS B N 1
ATOM 3587 C CA . HIS B 1 134 ? 0.147 16.578 -2.266 1 96.44 134 HIS B CA 1
ATOM 3588 C C . HIS B 1 134 ? 0.301 18.109 -2.244 1 96.44 134 HIS B C 1
ATOM 3590 O O . HIS B 1 134 ? 0.332 18.734 -3.299 1 96.44 134 HIS B O 1
ATOM 3596 N N . PHE B 1 135 ? 0.346 18.641 -1.063 1 95.69 135 PHE B N 1
ATOM 3597 C CA . PHE B 1 135 ? 0.538 20.078 -0.915 1 95.69 135 PHE B CA 1
ATOM 3598 C C . PHE B 1 135 ? 1.85 20.516 -1.554 1 95.69 135 PHE B C 1
ATOM 3600 O O . PHE B 1 135 ? 1.916 21.578 -2.184 1 95.69 135 PHE B O 1
ATOM 3607 N N . SER B 1 136 ? 2.902 19.719 -1.43 1 95.62 136 SER B N 1
ATOM 3608 C CA . SER B 1 136 ? 4.219 20.062 -1.96 1 95.62 136 SER B CA 1
ATOM 3609 C C . SER B 1 136 ? 4.188 20.172 -3.48 1 95.62 136 SER B C 1
ATOM 3611 O O . SER B 1 136 ? 5.047 20.828 -4.074 1 95.62 136 SER B O 1
ATOM 3613 N N . LYS B 1 137 ? 3.217 19.625 -4.07 1 94.75 137 LYS B N 1
ATOM 3614 C CA . LYS B 1 137 ? 3.102 19.688 -5.527 1 94.75 137 LYS B CA 1
ATOM 3615 C C . LYS B 1 137 ? 2.516 21.016 -5.984 1 94.75 137 LYS B C 1
ATOM 3617 O O . LYS B 1 137 ? 2.797 21.469 -7.094 1 94.75 137 LYS B O 1
ATOM 3622 N N . ILE B 1 138 ? 1.713 21.578 -5.121 1 94.31 138 ILE B N 1
ATOM 3623 C CA . ILE B 1 138 ? 0.987 22.75 -5.594 1 94.31 138 ILE B CA 1
ATOM 3624 C C . ILE B 1 138 ? 1.66 24.016 -5.07 1 94.31 138 ILE B C 1
ATOM 3626 O O . ILE B 1 138 ? 1.449 25.109 -5.605 1 94.31 138 ILE B O 1
ATOM 3630 N N . LEU B 1 139 ? 2.381 23.938 -3.984 1 93.81 139 LEU B N 1
ATOM 3631 C CA . LEU B 1 139 ? 3.078 25.109 -3.463 1 93.81 139 LEU B CA 1
ATOM 3632 C C . LEU B 1 139 ? 4.348 25.375 -4.258 1 93.81 139 LEU B C 1
ATOM 3634 O O . LEU B 1 139 ? 5.281 24.578 -4.246 1 93.81 139 LEU B O 1
ATOM 3638 N N . ILE B 1 140 ? 4.457 26.5 -4.824 1 91.88 140 ILE B N 1
ATOM 3639 C CA . ILE B 1 140 ? 5.508 26.828 -5.777 1 91.88 140 ILE B CA 1
ATOM 3640 C C . ILE B 1 140 ? 6.852 26.906 -5.062 1 91.88 140 ILE B C 1
ATOM 3642 O O . ILE B 1 140 ? 7.895 26.625 -5.656 1 91.88 140 ILE B O 1
ATOM 3646 N N . TYR B 1 141 ? 6.895 27.141 -3.787 1 91.31 141 TYR B N 1
ATOM 3647 C CA . TYR B 1 141 ? 8.117 27.328 -3.01 1 91.31 141 TYR B CA 1
ATOM 3648 C C . TYR B 1 141 ? 8.688 26 -2.543 1 91.31 141 TYR B C 1
ATOM 3650 O O . TYR B 1 141 ? 9.766 25.953 -1.941 1 91.31 141 TYR B O 1
ATOM 3658 N N . MET B 1 142 ? 8.008 24.938 -2.895 1 93.19 142 MET B N 1
ATOM 3659 C CA . MET B 1 142 ? 8.484 23.625 -2.467 1 93.19 142 MET B CA 1
ATOM 3660 C C . MET B 1 142 ? 8.977 22.812 -3.658 1 93.19 142 MET B C 1
ATOM 3662 O O . MET B 1 142 ? 8.523 23.016 -4.785 1 93.19 142 MET B O 1
ATOM 3666 N N . GLU B 1 143 ? 9.898 21.906 -3.281 1 90.81 143 GLU B N 1
ATOM 3667 C CA . GLU B 1 143 ? 10.359 20.969 -4.305 1 90.81 143 GLU B CA 1
ATOM 3668 C C . GLU B 1 143 ? 9.227 20.078 -4.789 1 90.81 143 GLU B C 1
ATOM 3670 O O . GLU B 1 143 ? 8.453 19.547 -3.982 1 90.81 143 GLU B O 1
ATOM 3675 N N . ASP B 1 144 ? 9.125 20 -6.062 1 88.5 144 ASP B N 1
ATOM 3676 C CA . ASP B 1 144 ? 8.102 19.156 -6.664 1 88.5 144 ASP B CA 1
ATOM 3677 C C . ASP B 1 144 ? 8.57 17.703 -6.77 1 88.5 144 ASP B C 1
ATOM 3679 O O . ASP B 1 144 ? 8.898 17.234 -7.859 1 88.5 144 ASP B O 1
ATOM 3683 N N . GLU B 1 145 ? 8.641 17.016 -5.703 1 91.44 145 GLU B N 1
ATOM 3684 C CA . GLU B 1 145 ? 8.984 15.594 -5.688 1 91.44 145 GLU B CA 1
ATOM 3685 C C . GLU B 1 145 ? 7.789 14.727 -6.059 1 91.44 145 GLU B C 1
ATOM 3687 O O . GLU B 1 145 ? 6.871 14.547 -5.258 1 91.44 145 GLU B O 1
ATOM 3692 N N . HIS B 1 146 ? 7.859 14.133 -7.195 1 92.75 146 HIS B N 1
ATOM 3693 C CA . HIS B 1 146 ? 6.699 13.398 -7.695 1 92.75 146 HIS B CA 1
ATOM 3694 C C . HIS B 1 146 ? 6.652 11.984 -7.125 1 92.75 146 HIS B C 1
ATOM 3696 O O . HIS B 1 146 ? 5.605 11.336 -7.148 1 92.75 146 HIS B O 1
ATOM 3702 N N . ASP B 1 147 ? 7.809 11.508 -6.691 1 96.19 147 ASP B N 1
ATOM 3703 C CA . ASP B 1 147 ? 7.863 10.164 -6.113 1 96.19 147 ASP B CA 1
ATOM 3704 C C . ASP B 1 147 ? 7.496 10.188 -4.629 1 96.19 147 ASP B C 1
ATOM 3706 O O . ASP B 1 147 ? 8.25 10.711 -3.807 1 96.19 147 ASP B O 1
ATOM 3710 N N . PHE B 1 148 ? 6.387 9.633 -4.312 1 97.75 148 PHE B N 1
ATOM 3711 C CA . PHE B 1 148 ? 5.906 9.633 -2.936 1 97.75 148 PHE B CA 1
ATOM 3712 C C . PHE B 1 148 ? 6.934 8.992 -2.004 1 97.75 148 PHE B C 1
ATOM 3714 O O . PHE B 1 148 ? 7.141 9.469 -0.885 1 97.75 148 PHE B O 1
ATOM 3721 N N . GLY B 1 149 ? 7.516 7.867 -2.352 1 97.62 149 GLY B N 1
ATOM 3722 C CA . GLY B 1 149 ? 8.516 7.203 -1.525 1 97.62 149 GLY B CA 1
ATOM 3723 C C . GLY B 1 149 ? 9.688 8.102 -1.173 1 97.62 149 GLY B C 1
ATOM 3724 O O . GLY B 1 149 ? 10.125 8.125 -0.023 1 97.62 149 GLY B O 1
ATOM 3725 N N . LYS B 1 150 ? 10.172 8.773 -2.158 1 97.31 150 LYS B N 1
ATOM 3726 C CA . LYS B 1 150 ? 11.273 9.703 -1.919 1 97.31 150 LYS B CA 1
ATOM 3727 C C . LYS B 1 150 ? 10.859 10.82 -0.965 1 97.31 150 LYS B C 1
ATOM 3729 O O . LYS B 1 150 ? 11.602 11.156 -0.039 1 97.31 150 LYS B O 1
ATOM 3734 N N . PHE B 1 151 ? 9.695 11.406 -1.197 1 97.88 151 PHE B N 1
ATOM 3735 C CA . PHE B 1 151 ? 9.188 12.445 -0.312 1 97.88 151 PHE B CA 1
ATOM 3736 C C . PHE B 1 151 ? 9.039 11.922 1.112 1 97.88 151 PHE B C 1
ATOM 3738 O O . PHE B 1 151 ? 9.406 12.609 2.07 1 97.88 151 PHE B O 1
ATOM 3745 N N . MET B 1 152 ? 8.469 10.68 1.213 1 98.44 152 MET B N 1
ATOM 3746 C CA . MET B 1 152 ? 8.281 10.062 2.521 1 98.44 152 MET B CA 1
ATOM 3747 C C . MET B 1 152 ? 9.602 9.945 3.268 1 98.44 152 MET B C 1
ATOM 3749 O O . MET B 1 152 ? 9.672 10.234 4.465 1 98.44 152 MET B O 1
ATOM 3753 N N . GLU B 1 153 ? 10.633 9.562 2.586 1 98.12 153 GLU B N 1
ATOM 3754 C CA . GLU B 1 153 ? 11.93 9.438 3.242 1 98.12 153 GLU B CA 1
ATOM 3755 C C . GLU B 1 153 ? 12.438 10.789 3.744 1 98.12 153 GLU B C 1
ATOM 3757 O O . GLU B 1 153 ? 13.016 10.875 4.824 1 98.12 153 GLU B O 1
ATOM 3762 N N . LYS B 1 154 ? 12.25 11.836 2.975 1 97.38 154 LYS B N 1
ATOM 3763 C CA . LYS B 1 154 ? 12.602 13.188 3.418 1 97.38 154 LYS B CA 1
ATOM 3764 C C . LYS B 1 154 ? 11.805 13.586 4.656 1 97.38 154 LYS B C 1
ATOM 3766 O O . LYS B 1 154 ? 12.359 14.148 5.602 1 97.38 154 LYS B O 1
ATOM 3771 N N . PHE B 1 155 ? 10.547 13.32 4.609 1 98 155 PHE B N 1
ATOM 3772 C CA . PHE B 1 155 ? 9.664 13.602 5.734 1 98 155 PHE B CA 1
ATOM 3773 C C . PHE B 1 155 ? 10.141 12.875 6.988 1 98 155 PHE B C 1
ATOM 3775 O O . PHE B 1 155 ? 10.242 13.477 8.062 1 98 155 PHE B O 1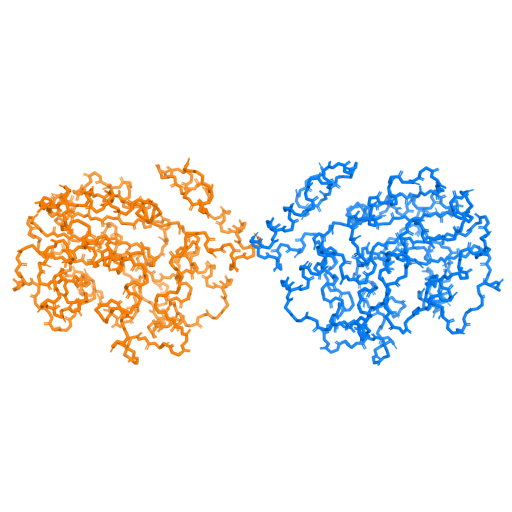
ATOM 3782 N N . LEU B 1 156 ? 10.43 11.57 6.84 1 98 156 LEU B N 1
ATOM 3783 C CA . LEU B 1 156 ? 10.859 10.75 7.965 1 98 156 LEU B CA 1
ATOM 3784 C C . LEU B 1 156 ? 12.18 11.258 8.531 1 98 156 LEU B C 1
ATOM 3786 O O . LEU B 1 156 ? 12.414 11.172 9.734 1 98 156 LEU B O 1
ATOM 3790 N N . ALA B 1 157 ? 12.984 11.828 7.695 1 97.12 157 ALA B N 1
ATOM 3791 C CA . ALA B 1 157 ? 14.297 12.32 8.102 1 97.12 157 ALA B CA 1
ATOM 3792 C C . ALA B 1 157 ? 14.203 13.758 8.617 1 97.12 157 ALA B C 1
ATOM 3794 O O . ALA B 1 157 ? 15.211 14.328 9.055 1 97.12 157 ALA B O 1
ATOM 3795 N N . GLY B 1 158 ? 13.078 14.391 8.531 1 97 158 GLY B N 1
ATOM 3796 C CA . GLY B 1 158 ? 12.906 15.773 8.953 1 97 158 GLY B CA 1
ATOM 3797 C C . GLY B 1 158 ? 13.539 16.766 8 1 97 158 GLY B C 1
ATOM 3798 O O . GLY B 1 158 ? 13.914 17.875 8.406 1 97 158 GLY B O 1
ATOM 3799 N N . LYS B 1 159 ? 13.727 16.359 6.797 1 96.19 159 LYS B N 1
ATOM 3800 C CA . LYS B 1 159 ? 14.328 17.219 5.785 1 96.19 159 LYS B CA 1
ATOM 3801 C C . LYS B 1 159 ? 13.266 17.875 4.906 1 96.19 159 LYS B C 1
ATOM 3803 O O . LYS B 1 159 ? 13.359 17.828 3.678 1 96.19 159 LYS B O 1
ATOM 3808 N N . VAL B 1 160 ? 12.25 18.344 5.496 1 96.75 160 VAL B N 1
ATOM 3809 C CA . VAL B 1 160 ? 11.148 19.062 4.863 1 96.75 160 VAL B CA 1
ATOM 3810 C C . VAL B 1 160 ? 10.867 20.359 5.617 1 96.75 160 VAL B C 1
ATOM 3812 O O . VAL B 1 160 ? 11.422 20.594 6.691 1 96.75 160 VAL B O 1
ATOM 3815 N N . PHE B 1 161 ? 10.047 21.203 4.996 1 95.81 161 PHE B N 1
ATOM 3816 C CA . PHE B 1 161 ? 9.555 22.406 5.664 1 95.81 161 PHE B CA 1
ATOM 3817 C C . PHE B 1 161 ? 8.961 22.078 7.023 1 95.81 161 PHE B C 1
ATOM 3819 O O . PHE B 1 161 ? 8.188 21.125 7.148 1 95.81 161 PHE B O 1
ATOM 3826 N N . ALA B 1 162 ? 9.391 22.75 8.156 1 97.12 162 ALA B N 1
ATOM 3827 C CA . ALA B 1 162 ? 8.938 22.609 9.539 1 97.12 162 ALA B CA 1
ATOM 3828 C C . ALA B 1 162 ? 9.57 21.375 10.188 1 97.12 162 ALA B C 1
ATOM 3830 O O . ALA B 1 162 ? 9.164 20.969 11.273 1 97.12 162 ALA B O 1
ATOM 3831 N N . ASP B 1 163 ? 10.492 20.734 9.445 1 97.19 163 ASP B N 1
ATOM 3832 C CA . ASP B 1 163 ? 11.359 19.703 10.008 1 97.19 163 ASP B CA 1
ATOM 3833 C C . ASP B 1 163 ? 10.562 18.438 10.359 1 97.19 163 ASP B C 1
ATOM 3835 O O . ASP B 1 163 ? 9.711 18 9.578 1 97.19 163 ASP B O 1
ATOM 3839 N N . SER B 1 164 ? 10.938 17.797 11.438 1 97.69 164 SER B N 1
ATOM 3840 C CA . SER B 1 164 ? 10.367 16.5 11.82 1 97.69 164 SER B CA 1
ATOM 3841 C C . SER B 1 164 ? 9.008 16.672 12.477 1 97.69 164 SER B C 1
ATOM 3843 O O . SER B 1 164 ? 8.883 17.391 13.477 1 97.69 164 SER B O 1
ATOM 3845 N N . TRP B 1 165 ? 8.047 15.969 11.875 1 97.81 165 TRP B N 1
ATOM 3846 C CA . TRP B 1 165 ? 6.723 15.945 12.484 1 97.81 165 TRP B CA 1
ATOM 3847 C C . TRP B 1 165 ? 6.805 15.531 13.945 1 97.81 165 TRP B C 1
ATOM 3849 O O . TRP B 1 165 ? 6.211 16.172 14.812 1 97.81 165 TRP B O 1
ATOM 3859 N N . LEU B 1 166 ? 7.527 14.453 14.234 1 97.06 166 LEU B N 1
ATOM 3860 C CA . LEU B 1 166 ? 7.578 13.898 15.586 1 97.06 166 LEU B CA 1
ATOM 3861 C C . LEU B 1 166 ? 8.258 14.859 16.547 1 97.06 166 LEU B C 1
ATOM 3863 O O . LEU B 1 166 ? 7.781 15.078 17.656 1 97.06 166 LEU B O 1
ATOM 3867 N N . ASP B 1 167 ? 9.375 15.445 16.094 1 97.31 167 ASP B N 1
ATOM 3868 C CA . ASP B 1 167 ? 10.062 16.422 16.938 1 97.31 167 ASP B CA 1
ATOM 3869 C C . ASP B 1 167 ? 9.156 17.609 17.25 1 97.31 167 ASP B C 1
ATOM 3871 O O . ASP B 1 167 ? 9.188 18.141 18.359 1 97.31 167 ASP B O 1
ATOM 3875 N N . HIS B 1 168 ? 8.422 18.031 16.281 1 98.12 168 HIS B N 1
ATOM 3876 C CA . HIS B 1 168 ? 7.516 19.172 16.422 1 98.12 168 HIS B CA 1
ATOM 3877 C C . HIS B 1 168 ? 6.441 18.875 17.469 1 98.12 168 HIS B C 1
ATOM 3879 O O . HIS B 1 168 ? 6.289 19.625 18.438 1 98.12 168 HIS B O 1
ATOM 3885 N N . VAL B 1 169 ? 5.742 17.766 17.297 1 97 169 VAL B N 1
ATOM 3886 C CA . VAL B 1 169 ? 4.633 17.391 18.172 1 97 169 VAL B CA 1
ATOM 3887 C C . VAL B 1 169 ? 5.156 17.078 19.562 1 97 169 VAL B C 1
ATOM 3889 O O . VAL B 1 169 ? 4.621 17.578 20.562 1 97 169 VAL B O 1
ATOM 3892 N N . GLU B 1 170 ? 6.176 16.297 19.625 1 96.06 170 GLU B N 1
ATOM 3893 C CA . GLU B 1 170 ? 6.773 15.945 20.906 1 96.06 170 GLU B CA 1
ATOM 3894 C C . GLU B 1 170 ? 7.281 17.188 21.641 1 96.06 170 GLU B C 1
ATOM 3896 O O . GLU B 1 170 ? 7.105 17.312 22.859 1 96.06 170 GLU B O 1
ATOM 3901 N N . GLY B 1 171 ? 7.938 18.031 20.922 1 96.69 171 GLY B N 1
ATOM 3902 C CA . GLY B 1 171 ? 8.453 19.25 21.531 1 96.69 171 GLY B CA 1
ATOM 3903 C C . GLY B 1 171 ? 7.383 20.094 22.188 1 96.69 171 GLY B C 1
ATOM 3904 O O . GLY B 1 171 ? 7.52 20.484 23.344 1 96.69 171 GLY B O 1
ATOM 3905 N N . TRP B 1 172 ? 6.332 20.391 21.484 1 97.38 172 TRP B N 1
ATOM 3906 C CA . TRP B 1 172 ? 5.246 21.188 22.031 1 97.38 172 TRP B CA 1
ATOM 3907 C C . TRP B 1 172 ? 4.578 20.484 23.203 1 97.38 172 TRP B C 1
ATOM 3909 O O . TRP B 1 172 ? 4.25 21.125 24.219 1 97.38 172 TRP B O 1
ATOM 3919 N N . TYR B 1 173 ? 4.43 19.234 23.062 1 95.56 173 TYR B N 1
ATOM 3920 C CA . TYR B 1 173 ? 3.734 18.5 24.125 1 95.56 173 TYR B CA 1
ATOM 3921 C C . TYR B 1 173 ? 4.582 18.453 25.391 1 95.56 173 TYR B C 1
ATOM 3923 O O . TYR B 1 173 ? 4.082 18.688 26.5 1 95.56 173 TYR B O 1
ATOM 3931 N N . THR B 1 174 ? 5.836 18.094 25.266 1 94.56 174 THR B N 1
ATOM 3932 C CA . THR B 1 174 ? 6.715 17.938 26.422 1 94.56 174 THR B CA 1
ATOM 3933 C C . THR B 1 174 ? 6.891 19.281 27.141 1 94.56 174 THR B C 1
ATOM 3935 O O . THR B 1 174 ? 7.109 19.297 28.359 1 94.56 174 THR B O 1
ATOM 3938 N N . HIS B 1 175 ? 6.73 20.391 26.469 1 96 175 HIS B N 1
ATOM 3939 C CA . HIS B 1 175 ? 6.926 21.703 27.078 1 96 175 HIS B CA 1
ATOM 3940 C C . HIS B 1 175 ? 5.598 22.422 27.281 1 96 175 HIS B C 1
ATOM 3942 O O . HIS B 1 175 ? 5.566 23.641 27.438 1 96 175 HIS B O 1
ATOM 3948 N N . ARG B 1 176 ? 4.57 21.703 27.234 1 94.94 176 ARG B N 1
ATOM 3949 C CA . ARG B 1 176 ? 3.23 22.281 27.266 1 94.94 176 ARG B CA 1
ATOM 3950 C C . ARG B 1 176 ? 3.023 23.125 28.516 1 94.94 176 ARG B C 1
ATOM 3952 O O . ARG B 1 176 ? 2.297 24.125 28.5 1 94.94 176 ARG B O 1
ATOM 3959 N N . ASP B 1 177 ? 3.709 22.828 29.625 1 95.44 177 ASP B N 1
ATOM 3960 C CA . ASP B 1 177 ? 3.506 23.531 30.891 1 95.44 177 ASP B CA 1
ATOM 3961 C C . ASP B 1 177 ? 4.125 24.922 30.859 1 95.44 177 ASP B C 1
ATOM 3963 O O . ASP B 1 177 ? 3.834 25.766 31.703 1 95.44 177 ASP B O 1
ATOM 3967 N N . ASP B 1 178 ? 4.957 25.141 29.859 1 96.5 178 ASP B N 1
ATOM 3968 C CA . ASP B 1 178 ? 5.57 26.453 29.688 1 96.5 178 ASP B CA 1
ATOM 3969 C C . ASP B 1 178 ? 4.598 27.438 29.031 1 96.5 178 ASP B C 1
ATOM 3971 O O . ASP B 1 178 ? 4.836 28.641 29.031 1 96.5 178 ASP B O 1
ATOM 3975 N N . PHE B 1 179 ? 3.49 26.953 28.516 1 97.81 179 PHE B N 1
ATOM 3976 C CA . PHE B 1 179 ? 2.57 27.75 27.719 1 97.81 179 PHE B CA 1
ATOM 3977 C C . PHE B 1 179 ? 1.16 27.688 28.297 1 97.81 179 PHE B C 1
ATOM 3979 O O . PHE B 1 179 ? 0.829 26.766 29.031 1 97.81 179 PHE B O 1
ATOM 3986 N N . ASN B 1 180 ? 0.331 28.75 28.094 1 98 180 ASN B N 1
ATOM 3987 C CA . ASN B 1 180 ? -1.124 28.641 28.156 1 98 180 ASN B CA 1
ATOM 3988 C C . ASN B 1 180 ? -1.686 28 26.891 1 98 180 ASN B C 1
ATOM 3990 O O . ASN B 1 180 ? -2.016 28.703 25.922 1 98 180 ASN B O 1
ATOM 3994 N N . ILE B 1 181 ? -1.757 26.672 26.938 1 98.06 181 ILE B N 1
ATOM 3995 C CA . ILE B 1 181 ? -1.91 25.969 25.672 1 98.06 181 ILE B CA 1
ATOM 3996 C C . ILE B 1 181 ? -3.105 25.031 25.75 1 98.06 181 ILE B C 1
ATOM 3998 O O . ILE B 1 181 ? -3.332 24.375 26.781 1 98.06 181 ILE B O 1
ATOM 4002 N N . LEU B 1 182 ? -3.932 25 24.703 1 98 182 LEU B N 1
ATOM 4003 C CA . LEU B 1 182 ? -4.949 23.984 24.438 1 98 182 LEU B CA 1
ATOM 4004 C C . LEU B 1 182 ? -4.492 23.047 23.328 1 98 182 LEU B C 1
ATOM 4006 O O . LEU B 1 182 ? -4.273 23.469 22.188 1 98 182 LEU B O 1
ATOM 4010 N N . PHE B 1 183 ? -4.309 21.844 23.719 1 96.25 183 PHE B N 1
ATOM 4011 C CA . PHE B 1 183 ? -3.9 20.828 22.766 1 96.25 183 PHE B CA 1
ATOM 4012 C C . PHE B 1 183 ? -5.109 20.062 22.234 1 96.25 183 PHE B C 1
ATOM 4014 O O . PHE B 1 183 ? -5.895 19.516 23 1 96.25 183 PHE B O 1
ATOM 4021 N N . LEU B 1 184 ? -5.344 20.031 20.906 1 96.12 184 LEU B N 1
ATOM 4022 C CA . LEU B 1 184 ? -6.41 19.281 20.25 1 96.12 184 LEU B CA 1
ATOM 4023 C C . LEU B 1 184 ? -5.855 18.391 19.141 1 96.12 184 LEU B C 1
ATOM 4025 O O . LEU B 1 184 ? -4.816 18.703 18.547 1 96.12 184 LEU B O 1
ATOM 4029 N N . MET B 1 185 ? -6.523 17.281 18.875 1 95.25 185 MET B N 1
ATOM 4030 C CA . MET B 1 185 ? -6.207 16.422 17.75 1 95.25 185 MET B CA 1
ATOM 4031 C C . MET B 1 185 ? -7.152 16.688 16.578 1 95.25 185 MET B C 1
ATOM 4033 O O . MET B 1 185 ? -8.359 16.859 16.781 1 95.25 185 MET B O 1
ATOM 4037 N N . PHE B 1 186 ? -6.551 16.719 15.453 1 96.12 186 PHE B N 1
ATOM 4038 C CA . PHE B 1 186 ? -7.336 16.859 14.227 1 96.12 186 PHE B CA 1
ATOM 4039 C C . PHE B 1 186 ? -8.484 15.867 14.203 1 96.12 186 PHE B C 1
ATOM 4041 O O . PHE B 1 186 ? -9.625 16.234 13.906 1 96.12 186 PHE B O 1
ATOM 4048 N N . GLU B 1 187 ? -8.227 14.633 14.523 1 95.56 187 GLU B N 1
ATOM 4049 C CA . GLU B 1 187 ? -9.188 13.539 14.469 1 95.56 187 GLU B CA 1
ATOM 4050 C C . GLU B 1 187 ? -10.312 13.734 15.477 1 95.56 187 GLU B C 1
ATOM 4052 O O . GLU B 1 187 ? -11.477 13.422 15.188 1 95.56 187 GLU B O 1
ATOM 4057 N N . ASP B 1 188 ? -9.969 14.242 16.625 1 93.5 188 ASP B N 1
ATOM 4058 C CA . ASP B 1 188 ? -11 14.539 17.609 1 93.5 188 ASP B CA 1
ATOM 4059 C C . ASP B 1 188 ? -11.945 15.633 17.109 1 93.5 188 ASP B C 1
ATOM 4061 O O . ASP B 1 188 ? -13.156 15.555 17.312 1 93.5 188 ASP B O 1
ATOM 4065 N N . MET B 1 189 ? -11.391 16.641 16.516 1 95.44 189 MET B N 1
ATOM 4066 C CA . MET B 1 189 ? -12.203 17.719 15.961 1 95.44 189 MET B CA 1
ATOM 4067 C C . MET B 1 189 ? -13.133 17.188 14.875 1 95.44 189 MET B C 1
ATOM 4069 O O . MET B 1 189 ? -14.297 17.578 14.805 1 95.44 189 MET B O 1
ATOM 4073 N N . LYS B 1 190 ? -12.586 16.328 14.031 1 93.75 190 LYS B N 1
ATOM 4074 C CA . LYS B 1 190 ? -13.391 15.742 12.961 1 93.75 190 LYS B CA 1
ATOM 4075 C C . LYS B 1 190 ? -14.523 14.891 13.523 1 93.75 190 LYS B C 1
ATOM 4077 O O . LYS B 1 190 ? -15.641 14.914 13 1 93.75 190 LYS B O 1
ATOM 4082 N N . ARG B 1 191 ? -14.289 14.188 14.547 1 92.62 191 ARG B N 1
ATOM 4083 C CA . ARG B 1 191 ? -15.258 13.258 15.117 1 92.62 191 ARG B CA 1
ATOM 4084 C C . ARG B 1 191 ? -16.344 14.008 15.875 1 92.62 191 ARG B C 1
ATOM 4086 O O . ARG B 1 191 ? -17.516 13.586 15.875 1 92.62 191 ARG B O 1
ATOM 4093 N N . ASP B 1 192 ? -15.969 15.008 16.531 1 94.81 192 ASP B N 1
ATOM 4094 C CA . ASP B 1 192 ? -16.906 15.836 17.281 1 94.81 192 ASP B CA 1
ATOM 4095 C C . ASP B 1 192 ? -16.547 17.312 17.188 1 94.81 192 ASP B C 1
ATOM 4097 O O . ASP B 1 192 ? -16.016 17.891 18.141 1 94.81 192 ASP B O 1
ATOM 4101 N N . LEU B 1 193 ? -16.984 17.922 16.109 1 96.25 193 LEU B N 1
ATOM 4102 C CA . LEU B 1 193 ? -16.594 19.297 15.797 1 96.25 193 LEU B CA 1
ATOM 4103 C C . LEU B 1 193 ? -17.219 20.266 16.797 1 96.25 193 LEU B C 1
ATOM 4105 O O . LEU B 1 193 ? -16.562 21.203 17.25 1 96.25 193 LEU B O 1
ATOM 4109 N N . ARG B 1 194 ? -18.453 20.094 17.141 1 97.31 194 ARG B N 1
ATOM 4110 C CA . ARG B 1 194 ? -19.156 21 18.062 1 97.31 194 ARG B CA 1
ATOM 4111 C C . ARG B 1 194 ? -18.438 21.078 19.391 1 97.31 194 ARG B C 1
ATOM 4113 O O . ARG B 1 194 ? -18.156 22.172 19.891 1 97.31 194 ARG B O 1
ATOM 4120 N N . SER B 1 195 ? -18.156 19.891 19.922 1 97.5 195 SER B N 1
ATOM 4121 C CA . SER B 1 195 ? -17.453 19.859 21.219 1 97.5 195 SER B CA 1
ATOM 4122 C C . SER B 1 195 ? -16.109 20.562 21.125 1 97.5 195 SER B C 1
ATOM 4124 O O . SER B 1 195 ? -15.688 21.234 22.062 1 97.5 195 SER B O 1
ATOM 4126 N N . SER B 1 196 ? -15.43 20.406 20.047 1 97.38 196 SER B N 1
ATOM 4127 C CA . SER B 1 196 ? -14.133 21.047 19.859 1 97.38 196 SER B CA 1
ATOM 4128 C C . SER B 1 196 ? -14.266 22.562 19.797 1 97.38 196 SER B C 1
ATOM 4130 O O . SER B 1 196 ? -13.453 23.297 20.375 1 97.38 196 SER B O 1
ATOM 4132 N N . VAL B 1 197 ? -15.273 23.031 19.078 1 98 197 VAL B N 1
ATOM 4133 C CA . VAL B 1 197 ? -15.523 24.469 18.984 1 98 197 VAL B CA 1
ATOM 4134 C C . VAL B 1 197 ? -15.82 25.047 20.375 1 98 197 VAL B C 1
ATOM 4136 O O . VAL B 1 197 ? -15.297 26.094 20.734 1 98 197 VAL B O 1
ATOM 4139 N N . VAL B 1 198 ? -16.578 24.344 21.156 1 98.12 198 VAL B N 1
ATOM 4140 C CA . VAL B 1 198 ? -16.906 24.766 22.5 1 98.12 198 VAL B CA 1
ATOM 4141 C C . VAL B 1 198 ? -15.648 24.828 23.359 1 98.12 198 VAL B C 1
ATOM 4143 O O . VAL B 1 198 ? -15.445 25.766 24.125 1 98.12 198 VAL B O 1
ATOM 4146 N N . LYS B 1 199 ? -14.812 23.797 23.219 1 98.06 199 LYS B N 1
ATOM 4147 C CA . LYS B 1 199 ? -13.555 23.766 23.969 1 98.06 199 LYS B CA 1
ATOM 4148 C C . LYS B 1 199 ? -12.688 24.969 23.625 1 98.06 199 LYS B C 1
ATOM 4150 O O . LYS B 1 199 ? -12.07 25.578 24.516 1 98.06 199 LYS B O 1
ATOM 4155 N N . ILE B 1 200 ? -12.641 25.25 22.375 1 98.56 200 ILE B N 1
ATOM 4156 C CA . ILE B 1 200 ? -11.852 26.406 21.938 1 98.56 200 ILE B CA 1
ATOM 4157 C C . ILE B 1 200 ? -12.438 27.688 22.516 1 98.56 200 ILE B C 1
ATOM 4159 O O . ILE B 1 200 ? -11.703 28.516 23.062 1 98.56 200 ILE B O 1
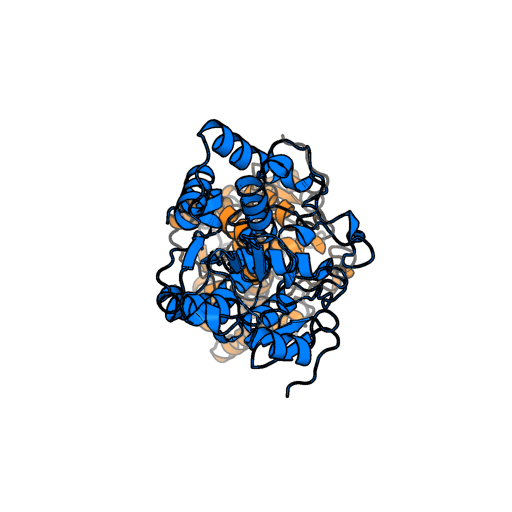ATOM 4163 N N . CYS B 1 201 ? -13.734 27.891 22.453 1 98.19 201 CYS B N 1
ATOM 4164 C CA . CYS B 1 201 ? -14.398 29.062 23 1 98.19 201 CYS B CA 1
ATOM 4165 C C . CYS B 1 201 ? -14.086 29.219 24.484 1 98.19 201 CYS B C 1
ATOM 4167 O O . CYS B 1 201 ? -13.719 30.312 24.938 1 98.19 201 CYS B O 1
ATOM 4169 N N . ASN B 1 202 ? -14.227 28.125 25.203 1 98.12 202 ASN B N 1
ATOM 4170 C CA . ASN B 1 202 ? -13.945 28.141 26.641 1 98.12 202 ASN B CA 1
ATOM 4171 C C . ASN B 1 202 ? -12.492 28.531 26.922 1 98.12 202 ASN B C 1
ATOM 4173 O O . ASN B 1 202 ? -12.219 29.328 27.828 1 98.12 202 ASN B O 1
ATOM 4177 N N . PHE B 1 203 ? -11.633 28.016 26.203 1 98.25 203 PHE B N 1
ATOM 4178 C CA . PHE B 1 203 ? -10.203 28.25 26.406 1 98.25 203 PHE B CA 1
ATOM 4179 C C . PHE B 1 203 ? -9.852 29.719 26.156 1 98.25 203 PHE B C 1
ATOM 4181 O O . PHE B 1 203 ? -9.086 30.312 26.922 1 98.25 203 PHE B O 1
ATOM 4188 N N . ILE B 1 204 ? -10.422 30.281 25.031 1 97.69 204 ILE B N 1
ATOM 4189 C CA . ILE B 1 204 ? -10.031 31.641 24.656 1 97.69 204 ILE B CA 1
ATOM 4190 C C . ILE B 1 204 ? -10.914 32.656 25.375 1 97.69 204 ILE B C 1
ATOM 4192 O O . ILE B 1 204 ? -10.727 33.844 25.234 1 97.69 204 ILE B O 1
ATOM 4196 N N . GLY B 1 205 ? -11.938 32.219 26.047 1 96.25 205 GLY B N 1
ATOM 4197 C CA . GLY B 1 205 ? -12.789 33.094 26.844 1 96.25 205 GLY B CA 1
ATOM 4198 C C . GLY B 1 205 ? -13.836 33.812 26.031 1 96.25 205 GLY B C 1
ATOM 4199 O O . GLY B 1 205 ? -14.109 35 26.266 1 96.25 205 GLY B O 1
ATOM 4200 N N . LYS B 1 206 ? -14.305 33.188 25.016 1 95.5 206 LYS B N 1
ATOM 4201 C CA . LYS B 1 206 ? -15.383 33.719 24.188 1 95.5 206 LYS B CA 1
ATOM 4202 C C . LYS B 1 206 ? -16.688 32.938 24.406 1 95.5 206 LYS B C 1
ATOM 4204 O O . LYS B 1 206 ? -16.656 31.719 24.547 1 95.5 206 LYS B O 1
ATOM 4209 N N . SER B 1 207 ? -17.656 33.75 24.531 1 94 207 SER B N 1
ATOM 4210 C CA . SER B 1 207 ? -18.969 33.125 24.703 1 94 207 SER B CA 1
ATOM 4211 C C . SER B 1 207 ? -19.828 33.281 23.453 1 94 207 SER B C 1
ATOM 4213 O O . SER B 1 207 ? -20.031 34.406 22.984 1 94 207 SER B O 1
ATOM 4215 N N . LEU B 1 208 ? -20.234 32.156 22.906 1 96 208 LEU B N 1
ATOM 4216 C CA . LEU B 1 208 ? -21.156 32.094 21.781 1 96 208 LEU B CA 1
ATOM 4217 C C . LEU B 1 208 ? -22.469 31.422 22.188 1 96 208 LEU B C 1
ATOM 4219 O O . LEU B 1 208 ? -22.453 30.516 23.016 1 96 208 LEU B O 1
ATOM 4223 N N . THR B 1 209 ? -23.547 31.953 21.641 1 96.44 209 THR B N 1
ATOM 4224 C CA . THR B 1 209 ? -24.812 31.25 21.844 1 96.44 209 THR B CA 1
ATOM 4225 C C . THR B 1 209 ? -24.812 29.906 21.125 1 96.44 209 THR B C 1
ATOM 4227 O O . THR B 1 209 ? -23.953 29.656 20.266 1 96.44 209 THR B O 1
ATOM 4230 N N . GLU B 1 210 ? -25.766 29.078 21.5 1 96.44 210 GLU B N 1
ATOM 4231 C CA . GLU B 1 210 ? -25.891 27.797 20.828 1 96.44 210 GLU B CA 1
ATOM 4232 C C . GLU B 1 210 ? -26.078 27.984 19.328 1 96.44 210 GLU B C 1
ATOM 4234 O O . GLU B 1 210 ? -25.531 27.219 18.531 1 96.44 210 GLU B O 1
ATOM 4239 N N . GLU B 1 211 ? -26.828 28.953 19 1 95.44 211 GLU B N 1
ATOM 4240 C CA . GLU B 1 211 ? -27.078 29.234 17.594 1 95.44 211 GLU B CA 1
ATOM 4241 C C . GLU B 1 211 ? -25.797 29.656 16.875 1 95.44 211 GLU B C 1
ATOM 4243 O O . GLU B 1 211 ? -25.562 29.281 15.727 1 95.44 211 GLU B O 1
ATOM 4248 N N . GLU B 1 212 ? -25.047 30.453 17.547 1 95.94 212 GLU B N 1
ATOM 4249 C CA . GLU B 1 212 ? -23.781 30.906 16.969 1 95.94 212 GLU B CA 1
ATOM 4250 C C . GLU B 1 212 ? -22.797 29.75 16.812 1 95.94 212 GLU B C 1
ATOM 4252 O O . GLU B 1 212 ? -22.062 29.672 15.836 1 95.94 212 GLU B O 1
ATOM 4257 N N . ILE B 1 213 ? -22.812 28.875 17.766 1 96.94 213 ILE B N 1
ATOM 4258 C CA . ILE B 1 213 ? -21.953 27.688 17.688 1 96.94 213 ILE B CA 1
ATOM 4259 C C . ILE B 1 213 ? -22.391 26.828 16.5 1 96.94 213 ILE B C 1
ATOM 4261 O O . ILE B 1 213 ? -21.547 26.328 15.75 1 96.94 213 ILE B O 1
ATOM 4265 N N . ASP B 1 214 ? -23.641 26.688 16.312 1 95.56 214 ASP B N 1
ATOM 4266 C CA . ASP B 1 214 ? -24.172 25.938 15.18 1 95.56 214 ASP B CA 1
ATOM 4267 C C . ASP B 1 214 ? -23.688 26.547 13.859 1 95.56 214 ASP B C 1
ATOM 4269 O O . ASP B 1 214 ? -23.328 25.828 12.93 1 95.56 214 ASP B O 1
ATOM 4273 N N . ASP B 1 215 ? -23.719 27.859 13.859 1 95 215 ASP B N 1
ATOM 4274 C CA . ASP B 1 215 ? -23.281 28.562 12.664 1 95 215 ASP B CA 1
ATOM 4275 C C . ASP B 1 215 ? -21.812 28.297 12.383 1 95 215 ASP B C 1
ATOM 4277 O O . ASP B 1 215 ? -21.422 28.047 11.234 1 95 215 ASP B O 1
ATOM 4281 N N . VAL B 1 216 ? -21.031 28.344 13.383 1 96.5 216 VAL B N 1
ATOM 4282 C CA . VAL B 1 216 ? -19.609 28.094 13.227 1 96.5 216 VAL B CA 1
ATOM 4283 C C . VAL B 1 216 ? -19.375 26.672 12.711 1 96.5 216 VAL B C 1
ATOM 4285 O O . VAL B 1 216 ? -18.672 26.469 11.719 1 96.5 216 VAL B O 1
ATOM 4288 N N . VAL B 1 217 ? -20.016 25.703 13.328 1 96.69 217 VAL B N 1
ATOM 4289 C CA . VAL B 1 217 ? -19.844 24.281 13 1 96.69 217 VAL B CA 1
ATOM 4290 C C . VAL B 1 217 ? -20.25 24.031 11.555 1 96.69 217 VAL B C 1
ATOM 4292 O O . VAL B 1 217 ? -19.578 23.297 10.828 1 96.69 217 VAL B O 1
ATOM 4295 N N . GLU B 1 218 ? -21.281 24.625 11.164 1 94.38 218 GLU B N 1
ATOM 4296 C CA . GLU B 1 218 ? -21.781 24.438 9.805 1 94.38 218 GLU B CA 1
ATOM 4297 C C . GLU B 1 218 ? -20.828 25.031 8.773 1 94.38 218 GLU B C 1
ATOM 4299 O O . GLU B 1 218 ? -20.562 24.422 7.738 1 94.38 218 GLU B O 1
ATOM 4304 N N . LYS B 1 219 ? -20.266 26.141 9.031 1 93.5 219 LYS B N 1
ATOM 4305 C CA . LYS B 1 219 ? -19.5 26.906 8.055 1 93.5 219 LYS B CA 1
ATOM 4306 C C . LYS B 1 219 ? -18.078 26.359 7.922 1 93.5 219 LYS B C 1
ATOM 4308 O O . LYS B 1 219 ? -17.391 26.641 6.941 1 93.5 219 LYS B O 1
ATOM 4313 N N . VAL B 1 220 ? -17.703 25.547 8.875 1 94.19 220 VAL B N 1
ATOM 4314 C CA . VAL B 1 220 ? -16.328 25.078 8.828 1 94.19 220 VAL B CA 1
ATOM 4315 C C . VAL B 1 220 ? -16.281 23.625 8.344 1 94.19 220 VAL B C 1
ATOM 4317 O O . VAL B 1 220 ? -15.25 22.969 8.453 1 94.19 220 VAL B O 1
ATOM 4320 N N . THR B 1 221 ? -17.359 23.172 7.832 1 91.62 221 THR B N 1
ATOM 4321 C CA . THR B 1 221 ? -17.312 21.859 7.211 1 91.62 221 THR B CA 1
ATOM 4322 C C . THR B 1 221 ? -16.438 21.875 5.961 1 91.62 221 THR B C 1
ATOM 4324 O O . THR B 1 221 ? -16.281 22.906 5.316 1 91.62 221 THR B O 1
ATOM 4327 N N . PHE B 1 222 ? -15.891 20.703 5.715 1 89.69 222 PHE B N 1
ATOM 4328 C CA . PHE B 1 222 ? -14.961 20.578 4.602 1 89.69 222 PHE B CA 1
ATOM 4329 C C . PHE B 1 222 ? -15.602 21.047 3.301 1 89.69 222 PHE B C 1
ATOM 4331 O O . PHE B 1 222 ? -14.992 21.812 2.539 1 89.69 222 PHE B O 1
ATOM 4338 N N . SER B 1 223 ? -16.797 20.625 3.01 1 89.62 223 SER B N 1
ATOM 4339 C CA . SER B 1 223 ? -17.5 20.953 1.773 1 89.62 223 SER B CA 1
ATOM 4340 C C . SER B 1 223 ? -17.719 22.453 1.656 1 89.62 223 SER B C 1
ATOM 4342 O O . SER B 1 223 ? -17.609 23.031 0.567 1 89.62 223 SER B O 1
ATOM 4344 N N . LYS B 1 224 ? -17.984 23.109 2.715 1 90.62 224 LYS B N 1
ATOM 4345 C CA . LYS B 1 224 ? -18.203 24.562 2.695 1 90.62 224 LYS B CA 1
ATOM 4346 C C . LYS B 1 224 ? -16.891 25.312 2.514 1 90.62 224 LYS B C 1
ATOM 4348 O O . LYS B 1 224 ? -16.828 26.266 1.749 1 90.62 224 LYS B O 1
ATOM 4353 N N . MET B 1 225 ? -15.891 24.844 3.188 1 91.38 225 MET B N 1
ATOM 4354 C CA . MET B 1 225 ? -14.609 25.547 3.127 1 91.38 225 MET B CA 1
ATOM 4355 C C . MET B 1 225 ? -13.977 25.406 1.746 1 91.38 225 MET B C 1
ATOM 4357 O O . MET B 1 225 ? -13.281 26.312 1.283 1 91.38 225 MET B O 1
ATOM 4361 N N . LYS B 1 226 ? -14.211 24.281 1.116 1 89.19 226 LYS B N 1
ATOM 4362 C CA . LYS B 1 226 ? -13.656 24 -0.206 1 89.19 226 LYS B CA 1
ATOM 4363 C C . LYS B 1 226 ? -14.109 25.047 -1.22 1 89.19 226 LYS B C 1
ATOM 4365 O O . LYS B 1 226 ? -13.367 25.391 -2.145 1 89.19 226 LYS B O 1
ATOM 4370 N N . VAL B 1 227 ? -15.297 25.641 -1.04 1 88.88 227 VAL B N 1
ATOM 4371 C CA . VAL B 1 227 ? -15.844 26.547 -2.041 1 88.88 227 VAL B CA 1
ATOM 4372 C C . VAL B 1 227 ? -15.828 27.984 -1.506 1 88.88 227 VAL B C 1
ATOM 4374 O O . VAL B 1 227 ? -16.219 28.922 -2.203 1 88.88 227 VAL B O 1
ATOM 4377 N N . ASP B 1 228 ? -15.461 28.188 -0.267 1 89.06 228 ASP B N 1
ATOM 4378 C CA . ASP B 1 228 ? -15.359 29.531 0.311 1 89.06 228 ASP B CA 1
ATOM 4379 C C . ASP B 1 228 ? -14.078 30.219 -0.138 1 89.06 228 ASP B C 1
ATOM 4381 O O . ASP B 1 228 ? -12.977 29.75 0.157 1 89.06 228 ASP B O 1
ATOM 4385 N N . PRO B 1 229 ? -14.133 31.359 -0.783 1 86.94 229 PRO B N 1
ATOM 4386 C CA . PRO B 1 229 ? -12.945 32.031 -1.291 1 86.94 229 PRO B CA 1
ATOM 4387 C C . PRO B 1 229 ? -12.023 32.531 -0.175 1 86.94 229 PRO B C 1
ATOM 4389 O O . PRO B 1 229 ? -10.844 32.812 -0.417 1 86.94 229 PRO B O 1
ATOM 4392 N N . ARG B 1 230 ? -12.555 32.656 0.947 1 87.12 230 ARG B N 1
ATOM 4393 C CA . ARG B 1 230 ? -11.75 33.125 2.07 1 87.12 230 ARG B CA 1
ATOM 4394 C C . ARG B 1 230 ? -10.805 32.031 2.559 1 87.12 230 ARG B C 1
ATOM 4396 O O . ARG B 1 230 ? -9.82 32.312 3.248 1 87.12 230 ARG B O 1
ATOM 4403 N N . THR B 1 231 ? -11.156 30.781 2.096 1 87.56 231 THR B N 1
ATOM 4404 C CA . THR B 1 231 ? -10.422 29.672 2.686 1 87.56 231 THR B CA 1
ATOM 4405 C C . THR B 1 231 ? -9.719 28.859 1.605 1 87.56 231 THR B C 1
ATOM 4407 O O . THR B 1 231 ? -8.703 28.203 1.872 1 87.56 231 THR B O 1
ATOM 4410 N N . ASN B 1 232 ? -10.148 28.797 0.406 1 86.19 232 ASN B N 1
ATOM 4411 C CA . ASN B 1 232 ? -9.688 27.828 -0.587 1 86.19 232 ASN B CA 1
ATOM 4412 C C . ASN B 1 232 ? -8.438 28.312 -1.31 1 86.19 232 ASN B C 1
ATOM 4414 O O . ASN B 1 232 ? -7.871 27.594 -2.133 1 86.19 232 ASN B O 1
ATOM 4418 N N . TYR B 1 233 ? -7.902 29.531 -1.088 1 83.88 233 TYR B N 1
ATOM 4419 C CA . TYR B 1 233 ? -6.625 30.094 -1.511 1 83.88 233 TYR B CA 1
ATOM 4420 C C . TYR B 1 233 ? -6.551 30.203 -3.029 1 83.88 233 TYR B C 1
ATOM 4422 O O . TYR B 1 233 ? -5.469 30.391 -3.592 1 83.88 233 TYR B O 1
ATOM 4430 N N . GLU B 1 234 ? -7.609 30.047 -3.709 1 84.69 234 GLU B N 1
ATOM 4431 C CA . GLU B 1 234 ? -7.613 30.062 -5.168 1 84.69 234 GLU B CA 1
ATOM 4432 C C . GLU B 1 234 ? -7.102 31.406 -5.703 1 84.69 234 GLU B C 1
ATOM 4434 O O . GLU B 1 234 ? -6.496 31.453 -6.773 1 84.69 234 GLU B O 1
ATOM 4439 N N . PHE B 1 235 ? -7.34 32.438 -4.902 1 82.5 235 PHE B N 1
ATOM 4440 C CA . PHE B 1 235 ? -6.922 33.781 -5.324 1 82.5 235 PHE B CA 1
ATOM 4441 C C . PHE B 1 235 ? -5.402 33.875 -5.32 1 82.5 235 PHE B C 1
ATOM 4443 O O . PHE B 1 235 ? -4.848 34.812 -5.895 1 82.5 235 PHE B O 1
ATOM 4450 N N . LEU B 1 236 ? -4.73 32.938 -4.77 1 85.81 236 LEU B N 1
ATOM 4451 C CA . LEU B 1 236 ? -3.273 32.938 -4.695 1 85.81 236 LEU B CA 1
ATOM 4452 C C . LEU B 1 236 ? -2.664 32.094 -5.805 1 85.81 236 LEU B C 1
ATOM 4454 O O . LEU B 1 236 ? -1.45 31.875 -5.832 1 85.81 236 LEU B O 1
ATOM 4458 N N . ASN B 1 237 ? -3.484 31.594 -6.703 1 87.75 237 ASN B N 1
ATOM 4459 C CA . ASN B 1 237 ? -2.988 30.797 -7.824 1 87.75 237 ASN B CA 1
ATOM 4460 C C . ASN B 1 237 ? -1.997 31.594 -8.672 1 87.75 237 ASN B C 1
ATOM 4462 O O . ASN B 1 237 ? -2.238 32.75 -8.992 1 87.75 237 ASN B O 1
ATOM 4466 N N . GLY B 1 238 ? -0.896 31 -9 1 86.69 238 GLY B N 1
ATOM 4467 C CA . GLY B 1 238 ? 0.13 31.641 -9.805 1 86.69 238 GLY B CA 1
ATOM 4468 C C . GLY B 1 238 ? 1.196 32.344 -8.969 1 86.69 238 GLY B C 1
ATOM 4469 O O . GLY B 1 238 ? 2.344 32.469 -9.398 1 86.69 238 GLY B O 1
ATOM 4470 N N . ASP B 1 239 ? 0.85 32.812 -7.781 1 86.12 239 ASP B N 1
ATOM 4471 C CA . ASP B 1 239 ? 1.784 33.5 -6.906 1 86.12 239 ASP B CA 1
ATOM 4472 C C . ASP B 1 239 ? 2.4 32.562 -5.883 1 86.12 239 ASP B C 1
ATOM 4474 O O . ASP B 1 239 ? 3.619 32.531 -5.707 1 86.12 239 ASP B O 1
ATOM 4478 N N . TYR B 1 240 ? 1.518 31.766 -5.336 1 89 240 TYR B N 1
ATOM 4479 C CA . TYR B 1 240 ? 1.975 30.875 -4.277 1 89 240 TYR B CA 1
ATOM 4480 C C . TYR B 1 240 ? 1.699 29.422 -4.633 1 89 240 TYR B C 1
ATOM 4482 O O . TYR B 1 240 ? 2.424 28.516 -4.195 1 89 240 TYR B O 1
ATOM 4490 N N . PHE B 1 241 ? 0.665 29.312 -5.434 1 92.62 241 PHE B N 1
ATOM 4491 C CA . PHE B 1 241 ? 0.212 27.953 -5.719 1 92.62 241 PHE B CA 1
ATOM 4492 C C . PHE B 1 241 ? 0.101 27.719 -7.219 1 92.62 241 PHE B C 1
ATOM 4494 O O . PHE B 1 241 ? -0.09 28.672 -7.988 1 92.62 241 PHE B O 1
ATOM 4501 N N . ASP B 1 242 ? 0.316 26.562 -7.637 1 94.31 242 ASP B N 1
ATOM 4502 C CA . ASP B 1 242 ? 0.01 26.078 -8.977 1 94.31 242 ASP B CA 1
ATOM 4503 C C . ASP B 1 242 ? -1.101 25.031 -8.938 1 94.31 242 ASP B C 1
ATOM 4505 O O . ASP B 1 242 ? -0.828 23.828 -8.852 1 94.31 242 ASP B O 1
ATOM 4509 N N . PHE B 1 243 ? -2.289 25.391 -9.078 1 92.31 243 PHE B N 1
ATOM 4510 C CA . PHE B 1 243 ? -3.439 24.531 -8.875 1 92.31 243 PHE B CA 1
ATOM 4511 C C . PHE B 1 243 ? -3.682 23.656 -10.094 1 92.31 243 PHE B C 1
ATOM 4513 O O . PHE B 1 243 ? -4.602 22.828 -10.109 1 92.31 243 PHE B O 1
ATOM 4520 N N . SER B 1 244 ? -2.885 23.828 -11.172 1 92.38 244 SER B N 1
ATOM 4521 C CA . SER B 1 244 ? -2.898 22.844 -12.25 1 92.38 244 SER B CA 1
ATOM 4522 C C . SER B 1 244 ? -2.369 21.5 -11.781 1 92.38 244 SER B C 1
ATOM 4524 O O . SER B 1 244 ? -2.605 20.469 -12.422 1 92.38 244 SER B O 1
ATOM 4526 N N . LYS B 1 245 ? -1.762 21.562 -10.672 1 92 245 LYS B N 1
ATOM 4527 C CA . LYS B 1 245 ? -1.117 20.359 -10.164 1 92 245 LYS B CA 1
ATOM 4528 C C . LYS B 1 245 ? -1.935 19.734 -9.031 1 92 245 LYS B C 1
ATOM 4530 O O . LYS B 1 245 ? -1.536 18.719 -8.453 1 92 245 LYS B O 1
ATOM 4535 N N . GLY B 1 246 ? -3.047 20.375 -8.688 1 90.25 246 GLY B N 1
ATOM 4536 C CA . GLY B 1 246 ? -3.885 19.844 -7.625 1 90.25 246 GLY B CA 1
ATOM 4537 C C . GLY B 1 246 ? -4.695 20.906 -6.914 1 90.25 246 GLY B C 1
ATOM 4538 O O . GLY B 1 246 ? -4.773 22.047 -7.383 1 90.25 246 GLY B O 1
ATOM 4539 N N . HIS B 1 247 ? -5.301 20.453 -5.773 1 88.31 247 HIS B N 1
ATOM 4540 C CA . HIS B 1 247 ? -6.145 21.359 -4.988 1 88.31 247 HIS B CA 1
ATOM 4541 C C . HIS B 1 247 ? -5.641 21.469 -3.551 1 88.31 247 HIS B C 1
ATOM 4543 O O . HIS B 1 247 ? -5.004 20.531 -3.039 1 88.31 247 HIS B O 1
ATOM 4549 N N . PHE B 1 248 ? -5.918 22.609 -2.99 1 89.62 248 PHE B N 1
ATOM 4550 C CA . PHE B 1 248 ? -5.539 22.812 -1.597 1 89.62 248 PHE B CA 1
ATOM 4551 C C . PHE B 1 248 ? -6.359 21.922 -0.678 1 89.62 248 PHE B C 1
ATOM 4553 O O . PHE B 1 248 ? -5.805 21.219 0.171 1 89.62 248 PHE B O 1
ATOM 4560 N N . PHE B 1 249 ? -7.691 21.938 -0.814 1 89.62 249 PHE B N 1
ATOM 4561 C CA . PHE B 1 249 ? -8.586 21 -0.133 1 89.62 249 PHE B CA 1
ATOM 4562 C C . PHE B 1 249 ? -8.781 19.734 -0.963 1 89.62 249 PHE B C 1
ATOM 4564 O O . PHE B 1 249 ? -9.461 19.766 -1.993 1 89.62 249 PHE B O 1
ATOM 4571 N N . ARG B 1 250 ? -8.312 18.625 -0.58 1 90 250 ARG B N 1
ATOM 4572 C CA . ARG B 1 250 ? -8.367 17.406 -1.37 1 90 250 ARG B CA 1
ATOM 4573 C C . ARG B 1 250 ? -9.453 16.469 -0.853 1 90 250 ARG B C 1
ATOM 4575 O O . ARG B 1 250 ? -10.609 16.547 -1.279 1 90 250 ARG B O 1
ATOM 4582 N N . LYS B 1 251 ? -9.211 15.836 0.349 1 85.56 251 LYS B N 1
ATOM 4583 C CA . LYS B 1 251 ? -10.188 14.891 0.871 1 85.56 251 LYS B CA 1
ATOM 4584 C C . LYS B 1 251 ? -10.547 15.203 2.318 1 85.56 251 LYS B C 1
ATOM 4586 O O . LYS B 1 251 ? -11.703 15.078 2.719 1 85.56 251 LYS B O 1
ATOM 4591 N N . GLY B 1 252 ? -9.539 15.641 3.1 1 83.38 252 GLY B N 1
ATOM 4592 C CA . GLY B 1 252 ? -9.766 15.961 4.5 1 83.38 252 GLY B CA 1
ATOM 4593 C C . GLY B 1 252 ? -10.281 14.781 5.305 1 83.38 252 GLY B C 1
ATOM 4594 O O . GLY B 1 252 ? -11.008 14.969 6.285 1 83.38 252 GLY B O 1
ATOM 4595 N N . THR B 1 253 ? -9.938 13.555 4.871 1 89 253 THR B N 1
ATOM 4596 C CA . THR B 1 253 ? -10.484 12.352 5.492 1 89 253 THR B CA 1
ATOM 4597 C C . THR B 1 253 ? -9.438 11.688 6.387 1 89 253 THR B C 1
ATOM 4599 O O . THR B 1 253 ? -8.25 11.703 6.078 1 89 253 THR B O 1
ATOM 4602 N N . ILE B 1 254 ? -9.969 11.164 7.559 1 94.38 254 ILE B N 1
ATOM 4603 C CA . ILE B 1 254 ? -9.125 10.383 8.453 1 94.38 254 ILE B CA 1
ATOM 4604 C C . ILE B 1 254 ? -8.852 9.008 7.832 1 94.38 254 ILE B C 1
ATOM 4606 O O . ILE B 1 254 ? -9.766 8.352 7.34 1 94.38 254 ILE B O 1
ATOM 4610 N N . GLY B 1 255 ? -7.633 8.625 7.789 1 95.75 255 GLY B N 1
ATOM 4611 C CA . GLY B 1 255 ? -7.281 7.285 7.348 1 95.75 255 GLY B CA 1
ATOM 4612 C C . GLY B 1 255 ? -7.008 7.199 5.859 1 95.75 255 GLY B C 1
ATOM 4613 O O . GLY B 1 255 ? -6.77 6.113 5.328 1 95.75 255 GLY B O 1
ATOM 4614 N N . ASP B 1 256 ? -7.02 8.297 5.156 1 94.94 256 ASP B N 1
ATOM 4615 C CA . ASP B 1 256 ? -6.848 8.273 3.705 1 94.94 256 ASP B CA 1
ATOM 4616 C C . ASP B 1 256 ? -5.438 7.836 3.326 1 94.94 256 ASP B C 1
ATOM 4618 O O . ASP B 1 256 ? -5.176 7.496 2.17 1 94.94 256 ASP B O 1
ATOM 4622 N N . TRP B 1 257 ? -4.504 7.875 4.246 1 97.38 257 TRP B N 1
ATOM 4623 C CA . TRP B 1 257 ? -3.141 7.414 4 1 97.38 257 TRP B CA 1
ATOM 4624 C C . TRP B 1 257 ? -3.131 5.965 3.525 1 97.38 257 TRP B C 1
ATOM 4626 O O . TRP B 1 257 ? -2.256 5.562 2.756 1 97.38 257 TRP B O 1
ATOM 4636 N N . LYS B 1 258 ? -4.102 5.172 3.869 1 97.19 258 LYS B N 1
ATOM 4637 C CA . LYS B 1 258 ? -4.191 3.766 3.488 1 97.19 258 LYS B CA 1
ATOM 4638 C C . LYS B 1 258 ? -4.309 3.611 1.975 1 97.19 258 LYS B C 1
ATOM 4640 O O . LYS B 1 258 ? -3.951 2.568 1.423 1 97.19 258 LYS B O 1
ATOM 4645 N N . ASN B 1 259 ? -4.816 4.594 1.318 1 96.75 259 ASN B N 1
ATOM 4646 C CA . ASN B 1 259 ? -5.035 4.535 -0.123 1 96.75 259 ASN B CA 1
ATOM 4647 C C . ASN B 1 259 ? -3.801 4.992 -0.895 1 96.75 259 ASN B C 1
ATOM 4649 O O . ASN B 1 259 ? -3.758 4.891 -2.123 1 96.75 259 ASN B O 1
ATOM 4653 N N . THR B 1 260 ? -2.818 5.508 -0.192 1 96.94 260 THR B N 1
ATOM 4654 C CA . THR B 1 260 ? -1.618 6.02 -0.845 1 96.94 260 THR B CA 1
ATOM 4655 C C . THR B 1 260 ? -0.406 5.16 -0.502 1 96.94 260 THR B C 1
ATOM 4657 O O . THR B 1 260 ? 0.369 4.789 -1.387 1 96.94 260 THR B O 1
ATOM 4660 N N . MET B 1 261 ? -0.231 4.801 0.734 1 98.38 261 MET B N 1
ATOM 4661 C CA . MET B 1 261 ? 0.958 4.086 1.192 1 98.38 261 MET B CA 1
ATOM 4662 C C . MET B 1 261 ? 0.854 2.598 0.878 1 98.38 261 MET B C 1
ATOM 4664 O O . MET B 1 261 ? -0.157 1.964 1.185 1 98.38 261 MET B O 1
ATOM 4668 N N . THR B 1 262 ? 1.875 2.1 0.28 1 98.38 262 THR B N 1
ATOM 4669 C CA . THR B 1 262 ? 1.985 0.646 0.214 1 98.38 262 THR B CA 1
ATOM 4670 C C . T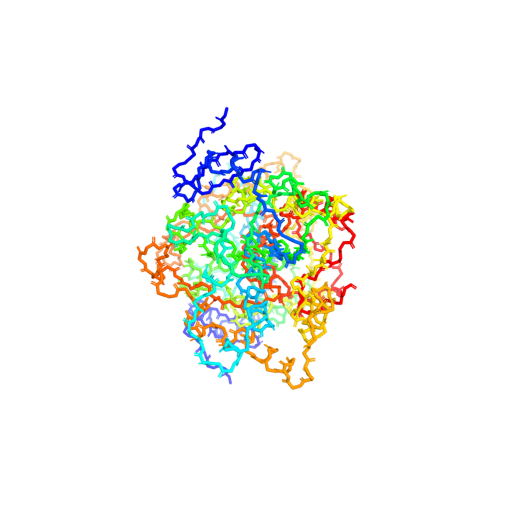HR B 1 262 ? 2.191 0.055 1.605 1 98.38 262 THR B C 1
ATOM 4672 O O . THR B 1 262 ? 2.502 0.779 2.553 1 98.38 262 THR B O 1
ATOM 4675 N N . VAL B 1 263 ? 1.989 -1.232 1.683 1 97.81 263 VAL B N 1
ATOM 4676 C CA . VAL B 1 263 ? 2.209 -1.906 2.959 1 97.81 263 VAL B CA 1
ATOM 4677 C C . VAL B 1 263 ? 3.656 -1.708 3.404 1 97.81 263 VAL B C 1
ATOM 4679 O O . VAL B 1 263 ? 3.914 -1.388 4.566 1 97.81 263 VAL B O 1
ATOM 4682 N N . ALA B 1 264 ? 4.582 -1.855 2.484 1 97.38 264 ALA B N 1
ATOM 4683 C CA . ALA B 1 264 ? 5.996 -1.686 2.807 1 97.38 264 ALA B CA 1
ATOM 4684 C C . ALA B 1 264 ? 6.281 -0.271 3.305 1 97.38 264 ALA B C 1
ATOM 4686 O O . ALA B 1 264 ? 7.043 -0.082 4.254 1 97.38 264 ALA B O 1
ATOM 4687 N N . GLN B 1 265 ? 5.688 0.712 2.67 1 98.19 265 GLN B N 1
ATOM 4688 C CA . GLN B 1 265 ? 5.871 2.105 3.064 1 98.19 265 GLN B CA 1
ATOM 4689 C C . GLN B 1 265 ? 5.309 2.359 4.461 1 98.19 265 GLN B C 1
ATOM 4691 O O . GLN B 1 265 ? 5.934 3.049 5.27 1 98.19 265 GLN B O 1
ATOM 4696 N N . SER B 1 266 ? 4.137 1.891 4.688 1 97.81 266 SER B N 1
ATOM 4697 C CA . SER B 1 266 ? 3.543 2.016 6.012 1 97.81 266 SER B CA 1
ATOM 4698 C C . SER B 1 266 ? 4.43 1.378 7.078 1 97.81 266 SER B C 1
ATOM 4700 O O . SER B 1 266 ? 4.637 1.952 8.148 1 97.81 266 SER B O 1
ATOM 4702 N N . GLU B 1 267 ? 4.93 0.156 6.785 1 96.88 267 GLU B N 1
ATOM 4703 C CA . GLU B 1 267 ? 5.809 -0.528 7.73 1 96.88 267 GLU B CA 1
ATOM 4704 C C . GLU B 1 267 ? 7.094 0.26 7.957 1 96.88 267 GLU B C 1
ATOM 4706 O O . GLU B 1 267 ? 7.594 0.331 9.078 1 96.88 267 GLU B O 1
ATOM 4711 N N . ARG B 1 268 ? 7.609 0.816 6.906 1 97.38 268 ARG B N 1
ATOM 4712 C CA . ARG B 1 268 ? 8.797 1.655 7.02 1 97.38 268 ARG B CA 1
ATOM 4713 C C . ARG B 1 268 ? 8.531 2.867 7.906 1 97.38 268 ARG B C 1
ATOM 4715 O O . ARG B 1 268 ? 9.328 3.186 8.789 1 97.38 268 ARG B O 1
ATOM 4722 N N . PHE B 1 269 ? 7.457 3.518 7.691 1 97.5 269 PHE B N 1
ATOM 4723 C CA . PHE B 1 269 ? 7.047 4.648 8.516 1 97.5 269 PHE B CA 1
ATOM 4724 C C . PHE B 1 269 ? 7.012 4.254 9.992 1 97.5 269 PHE B C 1
ATOM 4726 O O . PHE B 1 269 ? 7.574 4.953 10.836 1 97.5 269 PHE B O 1
ATOM 4733 N N . ASP B 1 270 ? 6.41 3.162 10.281 1 96 270 ASP B N 1
ATOM 4734 C CA . ASP B 1 270 ? 6.273 2.686 11.656 1 96 270 ASP B CA 1
ATOM 4735 C C . ASP B 1 270 ? 7.637 2.406 12.281 1 96 270 ASP B C 1
ATOM 4737 O O . ASP B 1 270 ? 7.855 2.686 13.461 1 96 270 ASP B O 1
ATOM 4741 N N . SER B 1 271 ? 8.461 1.844 11.547 1 95.69 271 SER B N 1
ATOM 4742 C CA . SER B 1 271 ? 9.773 1.48 12.07 1 95.69 271 SER B CA 1
ATOM 4743 C C . SER B 1 271 ? 10.547 2.713 12.523 1 95.69 271 SER B C 1
ATOM 4745 O O . SER B 1 271 ? 11.414 2.621 13.398 1 95.69 271 SER B O 1
ATOM 4747 N N . VAL B 1 272 ? 10.227 3.859 11.953 1 95.25 272 VAL B N 1
ATOM 4748 C CA . VAL B 1 272 ? 10.969 5.082 12.25 1 95.25 272 VAL B CA 1
ATOM 4749 C C . VAL B 1 272 ? 10.336 5.789 13.445 1 95.25 272 VAL B C 1
ATOM 4751 O O . VAL B 1 272 ? 11.039 6.23 14.359 1 95.25 272 VAL B O 1
ATOM 4754 N N . PHE B 1 273 ? 9.016 5.828 13.484 1 93 273 PHE B N 1
ATOM 4755 C CA . PHE B 1 273 ? 8.352 6.723 14.43 1 93 273 PHE B CA 1
ATOM 4756 C C . PHE B 1 273 ? 7.738 5.938 15.578 1 93 273 PHE B C 1
ATOM 4758 O O . PHE B 1 273 ? 7.488 6.488 16.656 1 93 273 PHE B O 1
ATOM 4765 N N . LYS B 1 274 ? 7.457 4.688 15.375 1 87.75 274 LYS B N 1
ATOM 4766 C CA . LYS B 1 274 ? 6.535 3.953 16.234 1 87.75 274 LYS B CA 1
ATOM 4767 C C . LYS B 1 274 ? 6.98 4.004 17.688 1 87.75 274 LYS B C 1
ATOM 4769 O O . LYS B 1 274 ? 6.195 4.355 18.578 1 87.75 274 LYS B O 1
ATOM 4774 N N . GLU B 1 275 ? 8.203 3.771 18.031 1 90.5 275 GLU B N 1
ATOM 4775 C CA . GLU B 1 275 ? 8.672 3.701 19.422 1 90.5 275 GLU B CA 1
ATOM 4776 C C . GLU B 1 275 ? 8.453 5.023 20.141 1 90.5 275 GLU B C 1
ATOM 4778 O O . GLU B 1 275 ? 7.895 5.055 21.234 1 90.5 275 GLU B O 1
ATOM 4783 N N . ARG B 1 276 ? 8.836 6.102 19.578 1 92.12 276 ARG B N 1
ATOM 4784 C CA . ARG B 1 276 ? 8.695 7.414 20.188 1 92.12 276 ARG B CA 1
ATOM 4785 C C . ARG B 1 276 ? 7.242 7.867 20.188 1 92.12 276 ARG B C 1
ATOM 4787 O O . ARG B 1 276 ? 6.785 8.516 21.125 1 92.12 276 ARG B O 1
ATOM 4794 N N . MET B 1 277 ? 6.547 7.492 19.188 1 90.38 277 MET B N 1
ATOM 4795 C CA . MET B 1 277 ? 5.141 7.871 19.094 1 90.38 277 MET B CA 1
ATOM 4796 C C . MET B 1 277 ? 4.324 7.207 20.203 1 90.38 277 MET B C 1
ATOM 4798 O O . MET B 1 277 ? 3.402 7.816 20.75 1 90.38 277 MET B O 1
ATOM 4802 N N . GLU B 1 278 ? 4.719 5.984 20.453 1 88.62 278 GLU B N 1
ATOM 4803 C CA . GLU B 1 278 ? 4.008 5.242 21.484 1 88.62 278 GLU B CA 1
ATOM 4804 C C . GLU B 1 278 ? 4.199 5.883 22.859 1 88.62 278 GLU B C 1
ATOM 4806 O O . GLU B 1 278 ? 3.402 5.66 23.766 1 88.62 278 GLU B O 1
ATOM 4811 N N . LYS B 1 279 ? 5.184 6.695 23 1 89.31 279 LYS B N 1
ATOM 4812 C CA . LYS B 1 279 ? 5.469 7.355 24.266 1 89.31 279 LYS B CA 1
ATOM 4813 C C . LYS B 1 279 ? 4.66 8.641 24.422 1 89.31 279 LYS B C 1
ATOM 4815 O O . LYS B 1 279 ? 4.578 9.211 25.5 1 89.31 279 LYS B O 1
ATOM 4820 N N . LEU B 1 280 ? 4.141 9.133 23.297 1 88.12 280 LEU B N 1
ATOM 4821 C CA . LEU B 1 280 ? 3.287 10.32 23.375 1 88.12 280 LEU B CA 1
ATOM 4822 C C . LEU B 1 280 ? 1.969 10 24.062 1 88.12 280 LEU B C 1
ATOM 4824 O O . LEU B 1 280 ? 1.419 8.906 23.891 1 88.12 280 LEU B O 1
ATOM 4828 N N . PRO B 1 281 ? 1.521 10.836 24.844 1 83.31 281 PRO B N 1
ATOM 4829 C CA . PRO B 1 281 ? 0.3 10.555 25.609 1 83.31 281 PRO B CA 1
ATOM 4830 C C . PRO B 1 281 ? -0.964 10.68 24.75 1 83.31 281 PRO B C 1
ATOM 4832 O O . PRO B 1 281 ? -2.061 10.844 25.297 1 83.31 281 PRO B O 1
ATOM 4835 N N . PHE B 1 282 ? -0.788 10.703 23.375 1 81.25 282 PHE B N 1
ATOM 4836 C CA . PHE B 1 282 ? -1.905 10.828 22.453 1 81.25 282 PHE B CA 1
ATOM 4837 C C . PHE B 1 282 ? -2.32 9.469 21.906 1 81.25 282 PHE B C 1
ATOM 4839 O O . PHE B 1 282 ? -1.483 8.578 21.734 1 81.25 282 PHE B O 1
ATOM 4846 N N . LYS B 1 283 ? -3.535 9.328 21.797 1 80.75 283 LYS B N 1
ATOM 4847 C CA . LYS B 1 283 ? -4.016 8.211 21 1 80.75 283 LYS B CA 1
ATOM 4848 C C . LYS B 1 283 ? -4.328 8.656 19.562 1 80.75 283 LYS B C 1
ATOM 4850 O O . LYS B 1 283 ? -5.016 9.656 19.359 1 80.75 283 LYS B O 1
ATOM 4855 N N . PHE B 1 284 ? -3.678 8.008 18.672 1 84.94 284 PHE B N 1
ATOM 4856 C CA . PHE B 1 284 ? -3.896 8.367 17.281 1 84.94 284 PHE B CA 1
ATOM 4857 C C . PHE B 1 284 ? -4.984 7.504 16.656 1 84.94 284 PHE B C 1
ATOM 4859 O O . PHE B 1 284 ? -5.039 6.297 16.906 1 84.94 284 PHE B O 1
ATOM 4866 N N . TYR B 1 285 ? -5.859 8.148 16.016 1 86.94 285 TYR B N 1
ATOM 4867 C CA . TYR B 1 285 ? -6.805 7.434 15.172 1 86.94 285 TYR B CA 1
ATOM 4868 C C . TYR B 1 285 ? -6.223 7.191 13.781 1 86.94 285 TYR B C 1
ATOM 4870 O O . TYR B 1 285 ? -5.895 8.141 13.07 1 86.94 285 TYR B O 1
ATOM 4878 N N . TRP B 1 286 ? -6.148 5.906 13.469 1 88.5 286 TRP B N 1
ATOM 4879 C CA . TRP B 1 286 ? -5.516 5.59 12.195 1 88.5 286 TRP B CA 1
ATOM 4880 C C . TRP B 1 286 ? -6.562 5.41 11.102 1 88.5 286 TRP B C 1
ATOM 4882 O O . TRP B 1 286 ? -6.234 5.43 9.906 1 88.5 286 TRP B O 1
ATOM 4892 N N . ASP B 1 287 ? -7.734 5.105 11.477 1 83.88 287 ASP B N 1
ATOM 4893 C CA . ASP B 1 287 ? -8.859 5.094 10.539 1 83.88 287 ASP B CA 1
ATOM 4894 C C . ASP B 1 287 ? -10.172 5.41 11.258 1 83.88 287 ASP B C 1
ATOM 4896 O O . ASP B 1 287 ? -10.18 5.641 12.469 1 83.88 287 ASP B O 1
ATOM 4900 N N . MET B 1 288 ? -11.164 5.66 10.422 1 74.69 288 MET B N 1
ATOM 4901 C CA . MET B 1 288 ? -12.438 6.113 10.969 1 74.69 288 MET B CA 1
ATOM 4902 C C . MET B 1 288 ? -13.07 5.031 11.836 1 74.69 288 MET B C 1
ATOM 4904 O O . MET B 1 288 ? -13.891 5.332 12.703 1 74.69 288 MET B O 1
ATOM 4908 N N . ASN B 1 289 ? -12.703 3.777 11.523 1 66.69 289 ASN B N 1
ATOM 4909 C CA . ASN B 1 289 ? -13.352 2.672 12.227 1 66.69 289 ASN B CA 1
ATOM 4910 C C . ASN B 1 289 ? -12.648 2.359 13.547 1 66.69 289 ASN B C 1
ATOM 4912 O O . ASN B 1 289 ? -13.172 1.602 14.367 1 66.69 289 ASN B O 1
ATOM 4916 N N . LYS B 1 290 ? -11.539 2.785 13.648 1 66.56 290 LYS B N 1
ATOM 4917 C CA . LYS B 1 290 ? -10.805 2.434 14.859 1 66.56 290 LYS B CA 1
ATOM 4918 C C . LYS B 1 290 ? -11.164 3.367 16.016 1 66.56 290 LYS B C 1
ATOM 4920 O O . LYS B 1 290 ? -11.281 4.578 15.82 1 66.56 290 LYS B O 1
ATOM 4925 N N . LYS B 1 291 ? -11.695 2.715 17.094 1 53.34 291 LYS B N 1
ATOM 4926 C CA . LYS B 1 291 ? -11.906 3.416 18.344 1 53.34 291 LYS B CA 1
ATOM 4927 C C . LYS B 1 291 ? -10.586 3.906 18.938 1 53.34 291 LYS B C 1
ATOM 4929 O O . LYS B 1 291 ? -9.531 3.33 18.656 1 53.34 291 LYS B O 1
ATOM 4934 N N . LYS B 1 292 ? -10.406 5.109 19.75 1 45.59 292 LYS B N 1
ATOM 4935 C CA . LYS B 1 292 ? -9.219 5.59 20.453 1 45.59 292 LYS B CA 1
ATOM 4936 C C . LYS B 1 292 ? -8.625 4.508 21.344 1 45.59 292 LYS B C 1
ATOM 4938 O O . LYS B 1 292 ? -9.359 3.787 22.016 1 45.59 292 LYS B O 1
#

Secondary structure (DSSP, 8-state):
-----SSEEEETTEEEEBTTB-HHHHHHGGG----TT-EEEEE-TTSSHHHHHHHHHHHH-HHHHHT-----HHHHS-BSSS--TT--GGGSPSSPEEEE---TTTS-GGGGGT-SEEEEEE--HHHHHHHHHHHHHHBTTS-----HHHHHHHHHTT-STT--HHHHHHHHHHTGGGS-EEEEEHHHHHH-HHHHHHHHHHHHT----HHHHHHHHHHTSHHHHHH-TTTS-GGGBTTTB-GGG--SS----TTGGGGTSBHHHHHHHHHHHHHHHHHSSPPPP-SSS---/-----SSEEEETTEEEEBTTB-HHHHHHGGG----TT-EEEEE-TTSSHHHHHHHHHHHH-HHHHHT-----HHHHS-BSSS--TT--GGGSPSSPEEEE---TTTS-GGGGGT-SEEEEEE--HHHHHHHHHHHHHHBTTS-----HHHHHHHHHTT-STT--HHHHHHHHHHTGGGS-EEEEEHHHHHH-HHHHHHHHHHHHT----HHHHHHHHHHTSHHHHHH-TTTS-GGGBTTTB-GGG--SS----TTGGGGTSBHHHHHHHHHHHHHHHHTSSPPPP-SSS---

InterPro domains:
  IPR000863 Sulfotransferase domain [PF00685] (36-280)
  IPR027417 P-loop containing nucleoside triphosphate hydrolase [G3DSA:3.40.50.300] (1-289)
  IPR027417 P-loop containing nucleoside triphosphate hydrolase [SSF52540] (4-287)

Solvent-accessible surface area (backbone atoms only — not comparable to full-atom values): 32431 Å² total; per-residue (Å²): 126,79,76,65,49,92,30,35,38,75,52,96,88,34,30,38,45,45,89,54,48,49,70,67,57,51,56,53,38,39,69,46,86,79,48,73,63,24,36,37,40,34,27,56,78,59,22,53,57,70,58,48,46,49,49,51,44,35,71,76,29,63,41,54,60,74,62,76,42,88,71,37,43,65,73,62,33,27,47,65,67,39,72,56,92,83,64,60,73,86,73,52,64,88,59,43,43,30,29,39,54,68,44,67,86,62,47,32,52,53,41,55,70,43,43,23,37,34,41,34,33,41,47,48,63,59,40,20,48,50,46,38,53,56,46,28,50,18,31,67,57,40,68,71,65,83,50,62,68,62,47,48,53,32,43,75,68,26,69,35,76,54,21,30,65,64,59,39,54,49,47,40,59,77,48,37,87,40,34,42,61,49,82,46,44,39,65,55,34,71,74,40,45,61,63,43,52,50,52,50,28,61,73,74,69,50,88,70,54,73,68,54,47,50,51,44,53,60,57,61,32,67,77,48,32,58,72,32,75,50,65,42,54,65,88,39,52,78,78,49,28,39,61,92,61,45,63,84,72,79,76,92,55,72,35,55,31,31,77,68,34,24,38,45,53,49,51,52,51,41,72,72,44,42,73,65,51,67,69,43,97,64,75,70,59,69,33,80,83,50,76,118,124,80,76,64,49,94,31,34,37,76,53,96,88,33,31,37,44,45,88,54,49,49,71,66,56,52,56,52,37,40,68,45,85,78,47,73,64,25,36,36,40,35,27,57,80,58,22,53,57,69,58,48,48,50,48,51,44,35,71,75,30,64,40,56,58,74,63,77,42,88,70,37,43,65,74,62,33,26,46,65,69,40,69,57,92,82,64,59,73,86,73,52,64,86,59,42,42,30,29,38,53,68,42,67,86,61,47,31,53,52,40,55,68,43,42,22,37,34,40,35,33,41,48,48,63,59,41,20,48,52,48,38,53,57,46,29,52,19,31,66,56,39,68,70,66,83,49,61,69,62,48,49,52,31,43,76,69,26,69,34,74,54,20,29,64,64,60,37,55,49,46,40,58,78,47,38,86,40,35,43,62,48,81,46,44,39,65,54,34,71,76,38,46,61,64,43,52,50,50,50,27,62,72,74,70,49,89,68,53,73,68,53,48,51,50,44,54,59,57,61,32,68,77,48,32,59,72,31,75,49,64,40,55,64,88,39,51,78,77,48,28,39,59,94,62,45,63,83,72,77,77,91,55,73,34,53,32,31,77,68,34,24,38,46,53,50,52,51,50,41,73,73,45,42,74,66,51,69,68,41,96,65,75,70,58,69,33,81,83,50,78,119

pLDDT: mean 92.33, std 8.87, range [32.72, 98.81]